Protein AF-Q2FSJ6-F1 (afdb_monomer)

Structure (mmCIF, N/CA/C/O backbone):
data_AF-Q2FSJ6-F1
#
_entry.id   AF-Q2FSJ6-F1
#
loop_
_atom_site.group_PDB
_atom_site.id
_atom_site.type_symbol
_atom_site.label_atom_id
_atom_site.label_alt_id
_atom_site.label_comp_id
_atom_site.label_asym_id
_atom_site.label_entity_id
_atom_site.label_seq_id
_atom_site.pdbx_PDB_ins_code
_atom_site.Cartn_x
_atom_site.Cartn_y
_atom_site.Cartn_z
_atom_site.occupancy
_atom_site.B_iso_or_equiv
_atom_site.auth_seq_id
_atom_site.auth_comp_id
_atom_site.auth_asym_id
_atom_site.auth_atom_id
_atom_site.pdbx_PDB_model_num
ATOM 1 N N . MET A 1 1 ? -51.858 -30.970 -54.484 1.00 28.78 1 MET A N 1
ATOM 2 C CA . MET A 1 1 ? -51.237 -31.899 -53.514 1.00 28.78 1 MET A CA 1
ATOM 3 C C . MET A 1 1 ? -51.176 -31.180 -52.178 1.00 28.78 1 MET A C 1
ATOM 5 O O . MET A 1 1 ? -51.119 -29.960 -52.179 1.00 28.78 1 MET A O 1
ATOM 9 N N . TRP A 1 2 ? -51.355 -31.906 -51.086 1.00 23.83 2 TRP A N 1
ATOM 10 C CA . TRP A 1 2 ? -51.930 -31.428 -49.831 1.00 23.83 2 TRP A CA 1
ATOM 11 C C . TRP A 1 2 ? -50.980 -30.634 -48.906 1.00 23.83 2 TRP A C 1
ATOM 13 O O . TRP A 1 2 ? -49.803 -30.953 -48.813 1.00 23.83 2 TRP A O 1
ATOM 23 N N . ILE A 1 3 ? -51.612 -29.717 -48.154 1.00 24.61 3 ILE A N 1
ATOM 24 C CA . ILE A 1 3 ? -51.340 -29.217 -46.785 1.00 24.61 3 ILE A CA 1
ATOM 25 C C . ILE A 1 3 ? -50.306 -28.092 -46.536 1.00 24.61 3 ILE A C 1
ATOM 27 O O . ILE A 1 3 ? -49.136 -28.142 -46.890 1.00 24.61 3 ILE A O 1
ATOM 31 N N . TRP A 1 4 ? -50.847 -27.090 -45.832 1.00 21.34 4 TRP A N 1
ATOM 32 C CA . TRP A 1 4 ? -50.311 -25.895 -45.179 1.00 21.34 4 TRP A CA 1
ATOM 33 C C . TRP A 1 4 ? -49.392 -26.164 -43.970 1.00 21.34 4 TRP A C 1
ATOM 35 O O . TRP A 1 4 ? -49.605 -27.160 -43.288 1.00 21.34 4 TRP A O 1
ATOM 45 N N . SER A 1 5 ? -48.531 -25.194 -43.594 1.00 23.84 5 SER A N 1
ATOM 46 C CA . SER A 1 5 ? -48.576 -24.553 -42.249 1.00 23.84 5 SER A CA 1
ATOM 47 C C . SER A 1 5 ? -47.402 -23.589 -41.927 1.00 23.84 5 SER A C 1
ATOM 49 O O . SER A 1 5 ? -46.327 -24.057 -41.572 1.00 23.84 5 SER A O 1
ATOM 51 N N . LEU A 1 6 ? -47.691 -22.269 -41.970 1.00 25.44 6 LEU A N 1
ATOM 52 C CA . LEU A 1 6 ? -47.492 -21.223 -40.919 1.00 25.44 6 LEU A CA 1
ATOM 53 C C . LEU A 1 6 ? -46.076 -21.044 -40.297 1.00 25.44 6 LEU A C 1
ATOM 55 O O . LEU A 1 6 ? -45.505 -22.009 -39.820 1.00 25.44 6 LEU A O 1
ATOM 59 N N . TYR A 1 7 ? -45.447 -19.875 -40.095 1.00 25.75 7 TYR A N 1
ATOM 60 C CA . TYR A 1 7 ? -45.743 -18.426 -40.143 1.00 25.75 7 TYR A CA 1
ATOM 61 C C . TYR A 1 7 ? -44.367 -17.680 -39.963 1.00 25.75 7 TYR A C 1
ATOM 63 O O . TYR A 1 7 ? -43.344 -18.363 -39.898 1.00 25.75 7 TYR A O 1
ATOM 71 N N . PRO A 1 8 ? -44.249 -16.329 -39.926 1.00 27.91 8 PRO A N 1
ATOM 72 C CA . PRO A 1 8 ? -43.098 -15.582 -40.435 1.00 27.91 8 PRO A CA 1
ATOM 73 C C . PRO A 1 8 ? -42.187 -15.002 -39.332 1.00 27.91 8 PRO A C 1
ATOM 75 O O . PRO A 1 8 ? -42.497 -15.036 -38.146 1.00 27.91 8 PRO A O 1
ATOM 78 N N . HIS A 1 9 ? -41.066 -14.429 -39.775 1.00 27.31 9 HIS A N 1
ATOM 79 C CA . HIS A 1 9 ? -40.170 -13.504 -39.073 1.00 27.31 9 HIS A CA 1
ATOM 80 C C . HIS A 1 9 ? -40.690 -12.894 -37.756 1.00 27.31 9 HIS A C 1
ATOM 82 O O . HIS A 1 9 ? -41.494 -11.962 -37.764 1.00 27.31 9 HIS A O 1
ATOM 88 N N . ALA A 1 10 ? -40.106 -13.327 -36.638 1.00 23.73 10 ALA A N 1
ATOM 89 C CA . ALA A 1 10 ? -40.065 -12.558 -35.402 1.00 23.73 10 ALA A CA 1
ATOM 90 C C . ALA A 1 10 ? -38.643 -12.011 -35.211 1.00 23.73 10 ALA A C 1
ATOM 92 O O . ALA A 1 10 ? -37.696 -12.753 -34.951 1.00 23.73 10 ALA A O 1
ATOM 93 N N . PHE A 1 11 ? -38.505 -10.694 -35.371 1.00 24.86 11 PHE A N 1
ATOM 94 C CA . PHE A 1 11 ? -37.390 -9.913 -34.844 1.00 24.86 11 PHE A CA 1
ATOM 95 C C . PHE A 1 11 ? -37.374 -10.083 -33.318 1.00 24.86 11 PHE A C 1
ATOM 97 O O . PHE A 1 11 ? -38.145 -9.440 -32.610 1.00 24.86 11 PHE A O 1
ATOM 104 N N . LEU A 1 12 ? -36.504 -10.947 -32.802 1.00 23.61 12 LEU A N 1
ATOM 105 C CA . LEU A 1 12 ? -36.145 -10.935 -31.389 1.00 23.61 12 LEU A CA 1
ATOM 106 C C . LEU A 1 12 ? -35.036 -9.897 -31.208 1.00 23.61 12 LEU A C 1
ATOM 108 O O . LEU A 1 12 ? -33.858 -10.172 -31.425 1.00 23.61 12 LEU A O 1
ATOM 112 N N . ARG A 1 13 ? -35.440 -8.681 -30.819 1.00 22.97 13 ARG A N 1
ATOM 113 C CA . ARG A 1 13 ? -34.588 -7.820 -29.995 1.00 22.97 13 ARG A CA 1
ATOM 114 C C . ARG A 1 13 ? -34.269 -8.633 -28.744 1.00 22.97 13 ARG A C 1
ATOM 116 O O . ARG A 1 13 ? -35.149 -8.860 -27.921 1.00 22.97 13 ARG A O 1
ATOM 123 N N . LEU A 1 14 ? -33.043 -9.134 -28.651 1.00 23.73 14 LEU A N 1
ATOM 124 C CA . LEU A 1 14 ? -32.517 -9.638 -27.393 1.00 23.73 14 LEU A CA 1
ATOM 125 C C . LEU A 1 14 ? -32.298 -8.416 -26.506 1.00 23.73 14 LEU A C 1
ATOM 127 O O . LEU A 1 14 ? -31.388 -7.622 -26.742 1.00 23.73 14 LEU A O 1
ATOM 131 N N . ASP A 1 15 ? -33.193 -8.244 -25.539 1.00 21.78 15 ASP A N 1
ATOM 132 C CA . ASP A 1 15 ? -33.012 -7.322 -24.432 1.00 21.78 15 ASP A CA 1
ATOM 133 C C . ASP A 1 15 ? -31.665 -7.617 -23.761 1.00 21.78 15 ASP A C 1
ATOM 135 O O . ASP A 1 15 ? -31.442 -8.680 -23.178 1.00 21.78 15 ASP A O 1
ATOM 139 N N . HIS A 1 16 ? -30.749 -6.654 -23.848 1.00 25.41 16 HIS A N 1
ATOM 140 C CA . HIS A 1 16 ? -29.538 -6.599 -23.041 1.00 25.41 16 HIS A CA 1
ATOM 141 C C . HIS A 1 16 ? -29.912 -6.247 -21.590 1.00 25.41 16 HIS A C 1
ATOM 143 O O . HIS A 1 16 ? -29.624 -5.156 -21.107 1.00 25.41 16 HIS A O 1
ATOM 149 N N . GLN A 1 17 ? -30.571 -7.166 -20.888 1.00 25.42 17 GLN A N 1
ATOM 150 C CA . GLN A 1 17 ? -30.805 -7.097 -19.444 1.00 25.42 17 GLN A CA 1
ATOM 151 C C . GLN A 1 17 ? -30.456 -8.440 -18.800 1.00 25.42 17 GLN A C 1
ATOM 153 O O . GLN A 1 17 ? -31.315 -9.233 -18.442 1.00 25.42 17 GLN A O 1
ATOM 158 N N . ALA A 1 18 ? -29.151 -8.689 -18.690 1.00 25.47 18 ALA A N 1
ATOM 159 C CA . ALA A 1 18 ? -28.543 -9.621 -17.740 1.00 25.47 18 ALA A CA 1
ATOM 160 C C . ALA A 1 18 ? -27.030 -9.344 -17.702 1.00 25.47 18 ALA A C 1
ATOM 162 O O . ALA A 1 18 ? -26.224 -10.072 -18.274 1.00 25.47 18 ALA A O 1
ATOM 163 N N . ALA A 1 19 ? -26.642 -8.228 -17.085 1.00 27.78 19 ALA A N 1
ATOM 164 C CA . ALA A 1 19 ? -25.245 -7.888 -16.815 1.00 27.78 19 ALA A CA 1
ATOM 165 C C . ALA A 1 19 ? -25.089 -7.506 -15.337 1.00 27.78 19 ALA A C 1
ATOM 167 O O . ALA A 1 19 ? -24.561 -6.451 -15.005 1.00 27.78 19 ALA A O 1
ATOM 168 N N . GLU A 1 20 ? -25.581 -8.363 -14.444 1.00 32.31 20 GLU A N 1
ATOM 169 C CA . GLU A 1 20 ? -25.449 -8.202 -12.995 1.00 32.31 20 GLU A CA 1
ATOM 170 C C . GLU A 1 20 ? -24.458 -9.225 -12.440 1.00 32.31 20 GLU A C 1
ATOM 172 O O . GLU A 1 20 ? -24.821 -10.292 -11.958 1.00 32.31 20 GLU A O 1
ATOM 177 N N . SER A 1 21 ? -23.174 -8.880 -12.516 1.00 29.42 21 SER A N 1
ATOM 178 C CA . SER A 1 21 ? -22.188 -9.262 -11.502 1.00 29.42 21 SER A CA 1
ATOM 179 C C . SER A 1 21 ? -20.955 -8.373 -11.670 1.00 29.42 21 SER A C 1
ATOM 181 O O . SER A 1 21 ? -20.176 -8.540 -12.617 1.00 29.42 21 SER A O 1
ATOM 183 N N . CYS A 1 22 ? -20.798 -7.398 -10.771 1.00 30.80 22 CYS A N 1
ATOM 184 C CA . CYS A 1 22 ? -19.539 -6.678 -10.588 1.00 30.80 22 CYS A CA 1
ATOM 185 C C . CYS A 1 22 ? -18.408 -7.692 -10.373 1.00 30.80 22 CYS A C 1
ATOM 187 O O . CYS A 1 22 ? -18.538 -8.615 -9.570 1.00 30.80 22 CYS A O 1
ATOM 189 N N . ASN A 1 23 ? -17.316 -7.535 -11.119 1.00 36.91 23 ASN A N 1
ATOM 190 C CA . ASN A 1 23 ? -16.131 -8.378 -11.001 1.00 36.91 23 ASN A CA 1
ATOM 191 C C . ASN A 1 23 ? -15.509 -8.222 -9.588 1.00 36.91 23 ASN A C 1
ATOM 193 O O . ASN A 1 23 ? -15.236 -7.083 -9.208 1.00 36.91 23 ASN A O 1
ATOM 197 N N . PRO A 1 24 ? -15.238 -9.309 -8.834 1.00 36.47 24 PRO A N 1
ATOM 198 C CA . PRO A 1 24 ? -14.403 -9.257 -7.620 1.00 36.47 24 PRO A CA 1
ATOM 199 C C . PRO A 1 24 ? -12.957 -8.868 -7.985 1.00 36.47 24 PRO A C 1
ATOM 201 O O . PRO A 1 24 ? -12.597 -9.079 -9.133 1.00 36.47 24 PRO A O 1
ATOM 204 N N . LEU A 1 25 ? -12.151 -8.309 -7.064 1.00 46.09 25 LEU A N 1
ATOM 205 C CA . LEU A 1 25 ? -11.098 -7.288 -7.336 1.00 46.09 25 LEU A CA 1
ATOM 206 C C . LEU A 1 25 ? -9.683 -7.658 -6.870 1.00 46.09 25 LEU A C 1
ATOM 208 O O . LEU A 1 25 ? -9.558 -7.988 -5.704 1.00 46.09 25 LEU A O 1
ATOM 212 N N . ILE A 1 26 ? -8.621 -7.528 -7.685 1.00 44.25 26 ILE A N 1
ATOM 213 C CA . ILE A 1 26 ? -7.254 -8.048 -7.399 1.00 44.25 26 ILE A CA 1
ATOM 214 C C . ILE A 1 26 ? -6.483 -7.381 -6.243 1.00 44.25 26 ILE A C 1
ATOM 216 O O . ILE A 1 26 ? -6.235 -6.182 -6.255 1.00 44.25 26 ILE A O 1
ATOM 220 N N . MET A 1 27 ? -6.034 -8.200 -5.282 1.00 65.62 27 MET A N 1
ATOM 221 C CA . MET A 1 27 ? -5.185 -7.850 -4.132 1.00 65.62 27 MET A CA 1
ATOM 222 C C . MET A 1 27 ? -3.948 -8.751 -4.137 1.00 65.62 27 MET A C 1
ATOM 224 O O . MET A 1 27 ? -4.085 -9.973 -4.065 1.00 65.62 27 MET A O 1
ATOM 228 N N . CYS A 1 28 ? -2.747 -8.178 -4.233 1.00 88.94 28 CYS A N 1
ATOM 229 C CA . CYS A 1 28 ? -1.518 -8.964 -4.329 1.00 88.94 28 CYS A CA 1
ATOM 230 C C . CYS A 1 28 ? -0.329 -8.290 -3.634 1.00 88.94 28 CYS A C 1
ATOM 232 O O . CYS A 1 28 ? -0.327 -7.090 -3.363 1.00 88.94 28 CYS A O 1
ATOM 234 N N . GLY A 1 29 ? 0.709 -9.074 -3.361 1.00 96.06 29 GLY A N 1
ATOM 235 C CA . GLY A 1 29 ? 2.038 -8.579 -3.011 1.00 96.06 29 GLY A CA 1
ATOM 236 C C . GLY A 1 29 ? 3.016 -8.937 -4.119 1.00 96.06 29 GLY A C 1
ATOM 237 O O . GLY A 1 29 ? 3.016 -10.078 -4.579 1.00 96.06 29 GLY A O 1
ATOM 238 N N . ILE A 1 30 ? 3.835 -7.980 -4.545 1.00 98.50 30 ILE A N 1
ATOM 239 C CA . ILE A 1 30 ? 4.872 -8.187 -5.559 1.00 98.50 30 ILE A CA 1
ATOM 240 C C . ILE A 1 30 ? 6.245 -7.822 -5.021 1.00 98.50 30 ILE A C 1
ATOM 242 O O . ILE A 1 30 ? 6.382 -6.933 -4.176 1.00 98.50 30 ILE A O 1
ATOM 246 N N . VAL A 1 31 ? 7.255 -8.512 -5.541 1.00 98.75 31 VAL A N 1
ATOM 247 C CA . VAL A 1 31 ? 8.658 -8.267 -5.229 1.00 98.75 31 VAL A CA 1
ATOM 248 C C . VAL A 1 31 ? 9.521 -8.459 -6.474 1.00 98.75 31 VAL A C 1
ATOM 250 O O . VAL A 1 31 ? 9.254 -9.350 -7.278 1.00 98.75 31 VAL A O 1
ATOM 253 N N . GLY A 1 32 ? 10.559 -7.646 -6.622 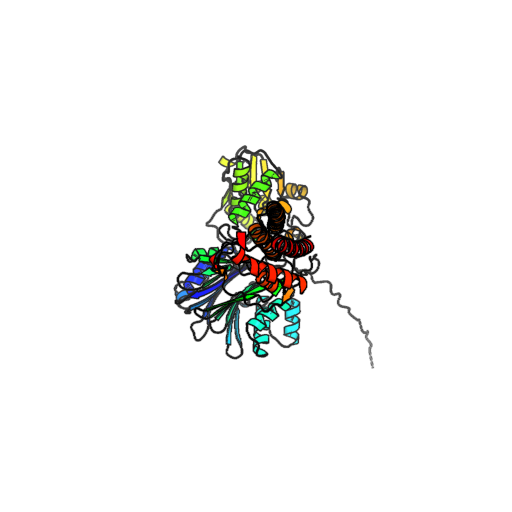1.00 98.56 32 GLY A N 1
ATOM 254 C CA . GLY A 1 32 ? 11.646 -7.842 -7.574 1.00 98.56 32 GLY A CA 1
ATOM 255 C C . GLY A 1 32 ? 12.982 -7.633 -6.876 1.00 98.56 32 GLY A C 1
ATOM 256 O O . GLY A 1 32 ? 13.116 -6.689 -6.099 1.00 98.56 32 GLY A O 1
ATOM 257 N N . ILE A 1 33 ? 13.944 -8.521 -7.115 1.00 98.25 33 ILE A N 1
ATOM 258 C CA . ILE A 1 33 ? 15.273 -8.481 -6.494 1.00 98.25 33 ILE A CA 1
ATOM 259 C C . ILE A 1 33 ? 16.337 -8.670 -7.572 1.00 98.25 33 ILE A C 1
ATOM 261 O O . ILE A 1 33 ? 16.207 -9.543 -8.429 1.00 98.25 33 ILE A O 1
ATOM 265 N N . THR A 1 34 ? 17.393 -7.868 -7.485 1.00 97.50 34 THR A N 1
ATOM 266 C CA . THR A 1 34 ? 18.681 -8.066 -8.165 1.00 97.50 34 THR A CA 1
ATOM 267 C C . THR A 1 34 ? 19.748 -8.274 -7.099 1.00 97.50 34 THR A C 1
ATOM 269 O O . THR A 1 34 ? 19.683 -7.664 -6.030 1.00 97.50 34 THR A O 1
ATOM 272 N N . SER A 1 35 ? 20.703 -9.159 -7.351 1.00 94.50 35 SER A N 1
ATOM 273 C CA . SER A 1 35 ? 21.793 -9.455 -6.429 1.00 94.50 35 SER A CA 1
ATOM 274 C C . SER A 1 35 ? 23.008 -9.986 -7.182 1.00 94.50 35 SER A C 1
ATOM 276 O O . SER A 1 35 ? 22.880 -10.520 -8.278 1.00 94.50 35 SER A O 1
ATOM 278 N N . SER A 1 36 ? 24.191 -9.906 -6.581 1.00 91.38 36 SER A N 1
ATOM 279 C CA . SER A 1 36 ? 25.370 -10.646 -7.046 1.00 91.38 36 SER A CA 1
ATOM 280 C C . SER A 1 36 ? 25.289 -12.164 -6.799 1.00 91.38 36 SER A C 1
ATOM 282 O O . SER A 1 36 ? 26.111 -12.909 -7.332 1.00 91.38 36 SER A O 1
ATOM 284 N N . ALA A 1 37 ? 24.310 -12.634 -6.016 1.00 91.88 37 ALA A N 1
ATOM 285 C CA . ALA A 1 37 ? 24.076 -14.042 -5.689 1.00 91.88 37 ALA A CA 1
ATOM 286 C C . ALA A 1 37 ? 22.656 -14.500 -6.074 1.00 91.88 37 ALA A C 1
ATOM 288 O O . ALA A 1 37 ? 21.813 -13.694 -6.466 1.00 91.88 37 ALA A O 1
ATOM 289 N N . ASP A 1 38 ? 22.381 -15.803 -5.944 1.00 94.25 38 ASP A N 1
ATOM 290 C CA . ASP A 1 38 ? 21.057 -16.365 -6.230 1.00 94.25 38 ASP A CA 1
ATOM 291 C C . ASP A 1 38 ? 19.960 -15.724 -5.364 1.00 94.25 38 ASP A C 1
ATOM 293 O O . ASP A 1 38 ? 20.040 -15.700 -4.134 1.00 94.25 38 ASP A O 1
ATOM 297 N N . VAL A 1 39 ? 18.890 -15.247 -6.006 1.00 97.00 39 VAL A N 1
ATOM 298 C CA . VAL A 1 39 ? 17.835 -14.473 -5.329 1.00 97.00 39 VAL A CA 1
ATOM 299 C C . VAL A 1 39 ? 16.659 -15.311 -4.825 1.00 97.00 39 VAL A C 1
ATOM 301 O O . VAL A 1 39 ? 15.751 -14.761 -4.205 1.00 97.00 39 VAL A O 1
ATOM 304 N N . SER A 1 40 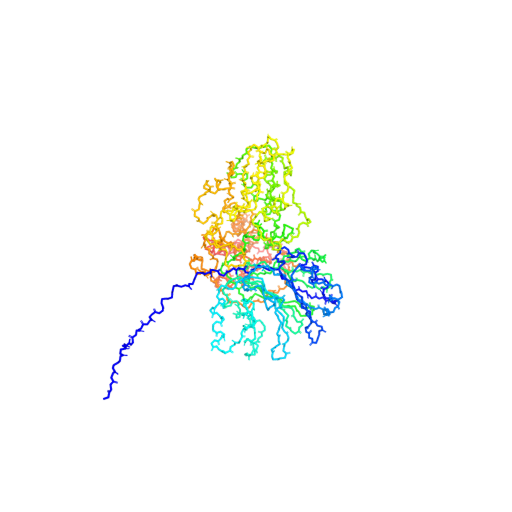? 16.623 -16.625 -5.064 1.00 97.50 40 SER A N 1
ATOM 305 C CA . SER A 1 40 ? 15.436 -17.453 -4.785 1.00 97.50 40 SER A CA 1
ATOM 306 C C . SER A 1 40 ? 15.001 -17.446 -3.317 1.00 97.50 40 SER A C 1
ATOM 308 O O . SER A 1 40 ? 13.822 -17.240 -3.028 1.00 97.50 40 SER A O 1
ATOM 310 N N . PHE A 1 41 ? 15.941 -17.609 -2.382 1.00 97.62 41 PHE A N 1
ATOM 311 C CA . PHE A 1 41 ? 15.660 -17.543 -0.944 1.00 97.62 41 PHE A CA 1
ATOM 312 C C . PHE A 1 41 ? 15.263 -16.130 -0.505 1.00 97.62 41 PHE A C 1
ATOM 314 O O . PHE A 1 41 ? 14.321 -15.968 0.269 1.00 97.62 41 PHE A O 1
ATOM 321 N N . SER A 1 42 ? 15.919 -15.101 -1.043 1.00 97.81 42 SER A N 1
ATOM 322 C CA . SER A 1 42 ? 15.574 -13.701 -0.775 1.00 97.81 42 SER A CA 1
ATOM 323 C C . SER A 1 42 ? 14.147 -13.379 -1.231 1.00 97.81 42 SER A C 1
ATOM 325 O O . SER A 1 42 ? 13.374 -12.782 -0.484 1.00 97.81 42 SER A O 1
ATOM 327 N N . LEU A 1 43 ? 13.755 -13.844 -2.422 1.00 98.50 43 LEU A N 1
ATOM 328 C CA . LEU A 1 43 ? 12.390 -13.719 -2.937 1.00 98.50 43 LEU A CA 1
ATOM 329 C C . LEU A 1 43 ? 11.391 -14.472 -2.053 1.00 98.50 43 LEU A C 1
ATOM 331 O O . LEU A 1 43 ? 10.333 -13.930 -1.745 1.00 98.50 43 LEU A O 1
ATOM 335 N N . TYR A 1 44 ? 11.729 -15.683 -1.599 1.00 98.50 44 TYR A N 1
ATOM 336 C CA . TYR A 1 44 ? 10.895 -16.453 -0.674 1.00 98.50 44 TYR A CA 1
ATOM 337 C C . TYR A 1 44 ? 10.627 -15.694 0.632 1.00 98.50 44 TYR A C 1
ATOM 339 O O . TYR A 1 44 ? 9.466 -15.515 1.000 1.00 98.50 44 TYR A O 1
ATOM 347 N N . TYR A 1 45 ? 11.667 -15.206 1.316 1.00 98.19 45 TYR A N 1
ATOM 348 C CA . TYR A 1 45 ? 11.504 -14.496 2.589 1.00 98.19 45 TYR A CA 1
ATOM 349 C C . TYR A 1 45 ? 10.775 -13.159 2.422 1.00 98.19 45 TYR A C 1
ATOM 351 O O . TYR A 1 45 ? 9.919 -12.821 3.241 1.00 98.19 45 TYR A O 1
ATOM 359 N N . ALA A 1 46 ? 11.037 -12.439 1.330 1.00 98.31 46 ALA A N 1
ATOM 360 C CA . ALA A 1 46 ? 10.307 -11.224 0.995 1.00 98.31 46 ALA A CA 1
ATOM 361 C C . ALA A 1 46 ? 8.810 -11.488 0.765 1.00 98.31 46 ALA A C 1
ATOM 363 O O . ALA A 1 46 ? 7.962 -10.783 1.312 1.00 98.31 46 ALA A O 1
ATOM 364 N N . LEU A 1 47 ? 8.460 -12.528 -0.000 1.00 98.44 47 LEU A N 1
ATOM 365 C CA . LEU A 1 47 ? 7.063 -12.923 -0.204 1.00 98.44 47 LEU A CA 1
ATOM 366 C C . LEU A 1 47 ? 6.407 -13.414 1.085 1.00 98.44 47 LEU A C 1
ATOM 368 O O . LEU A 1 47 ? 5.238 -13.115 1.322 1.00 98.44 47 LEU A O 1
ATOM 372 N N . TYR A 1 48 ? 7.149 -14.124 1.933 1.00 97.12 48 TYR A N 1
ATOM 373 C CA . TYR A 1 48 ? 6.670 -14.552 3.243 1.00 97.12 48 TYR A CA 1
ATOM 374 C C . TYR A 1 48 ? 6.324 -13.343 4.129 1.00 97.12 48 TYR A C 1
ATOM 376 O O . TYR A 1 48 ? 5.279 -13.324 4.777 1.00 97.12 48 TYR A O 1
ATOM 384 N N . ALA A 1 49 ? 7.139 -12.283 4.091 1.00 97.44 49 ALA A N 1
ATOM 385 C CA . ALA A 1 49 ? 6.856 -11.023 4.781 1.00 97.44 49 ALA A CA 1
ATOM 386 C C . ALA A 1 49 ? 5.624 -10.281 4.224 1.00 97.44 49 ALA A C 1
ATOM 388 O O . ALA A 1 49 ? 4.979 -9.541 4.971 1.00 97.44 49 ALA A O 1
ATOM 389 N N . LEU A 1 50 ? 5.284 -10.507 2.949 1.00 97.94 50 LEU A N 1
ATOM 390 C CA . LEU A 1 50 ? 4.106 -9.963 2.258 1.00 97.94 50 LEU A CA 1
ATOM 391 C C . LEU A 1 50 ? 2.901 -10.921 2.237 1.00 97.94 50 LEU A C 1
ATOM 393 O O . LEU A 1 50 ? 1.895 -10.616 1.597 1.00 97.94 50 LEU A O 1
ATOM 397 N N . GLN A 1 51 ? 2.961 -12.065 2.928 1.00 95.44 51 GLN A N 1
ATOM 398 C CA . GLN A 1 51 ? 1.931 -13.112 2.877 1.00 95.44 51 GLN A CA 1
ATOM 399 C C . GLN A 1 51 ? 0.531 -12.605 3.263 1.00 95.44 51 GLN A C 1
ATOM 401 O O . GLN A 1 51 ? -0.471 -13.160 2.816 1.00 95.44 51 GLN A O 1
ATOM 406 N N . HIS A 1 52 ? 0.417 -11.550 4.075 1.00 92.62 52 HIS A N 1
ATOM 407 C CA . HIS A 1 52 ? -0.874 -10.941 4.419 1.00 92.62 52 HIS A CA 1
ATOM 408 C C . HIS A 1 52 ? -1.586 -10.319 3.211 1.00 92.62 52 HIS A C 1
ATOM 410 O O . HIS A 1 52 ? -2.814 -10.271 3.211 1.00 92.62 52 HIS A O 1
ATOM 416 N N . ARG A 1 53 ? -0.851 -9.924 2.161 1.00 93.88 53 ARG A N 1
ATOM 417 C CA . ARG A 1 53 ? -1.425 -9.376 0.922 1.00 93.88 53 ARG A CA 1
ATOM 418 C C . ARG A 1 53 ? -2.077 -10.422 0.026 1.00 93.88 53 ARG A C 1
ATOM 420 O O . ARG A 1 53 ? -2.832 -10.059 -0.866 1.00 93.88 53 ARG A O 1
ATOM 427 N N . GLY A 1 54 ? -1.796 -11.706 0.232 1.00 90.81 54 GLY A N 1
ATOM 428 C CA . GLY A 1 54 ? -2.298 -12.769 -0.627 1.00 90.81 54 GLY A CA 1
ATOM 429 C C . GLY A 1 54 ? -1.902 -14.141 -0.112 1.00 90.81 54 GLY A C 1
ATOM 430 O O . GLY A 1 54 ? -0.751 -14.364 0.224 1.00 90.81 54 GLY A O 1
ATOM 431 N N . GLN A 1 55 ? -2.851 -15.067 -0.036 1.00 89.88 55 GLN A N 1
ATOM 432 C CA . GLN A 1 55 ? -2.662 -16.402 0.551 1.00 89.88 55 GLN A CA 1
ATOM 433 C C . GLN A 1 55 ? -3.300 -17.516 -0.307 1.00 89.88 55 GLN A C 1
ATOM 435 O O . GLN A 1 55 ? -3.443 -18.648 0.146 1.00 89.88 55 GLN A O 1
ATOM 440 N N . GLU A 1 56 ? -3.794 -17.194 -1.506 1.00 87.75 56 GLU A N 1
ATOM 441 C CA . GLU A 1 56 ? -4.403 -18.173 -2.419 1.00 87.75 56 GLU A CA 1
ATOM 442 C C . GLU A 1 56 ? -3.379 -18.873 -3.299 1.00 87.75 56 GLU A C 1
ATOM 444 O O . GLU A 1 56 ? -3.521 -20.064 -3.552 1.00 87.75 56 GLU A O 1
ATOM 449 N N . SER A 1 57 ? -2.363 -18.149 -3.757 1.00 92.81 57 SER A N 1
ATOM 450 C CA . SER A 1 57 ? -1.295 -18.713 -4.575 1.00 92.81 57 SER A CA 1
ATOM 451 C C . SER A 1 57 ? -0.031 -17.880 -4.443 1.00 92.81 57 SER A C 1
ATOM 453 O O . SER A 1 57 ? -0.110 -16.680 -4.155 1.00 92.81 57 SER A O 1
ATOM 455 N N . ALA A 1 58 ? 1.112 -18.495 -4.718 1.00 96.88 58 ALA A N 1
ATOM 456 C CA . ALA A 1 58 ? 2.403 -17.832 -4.749 1.00 96.88 58 ALA A CA 1
ATOM 457 C C . ALA A 1 58 ? 3.228 -18.299 -5.957 1.00 96.88 58 ALA A C 1
ATOM 459 O O . ALA A 1 58 ? 3.050 -19.413 -6.459 1.00 96.88 58 ALA A O 1
ATOM 460 N N . GLY A 1 59 ? 4.133 -17.446 -6.430 1.00 98.00 59 GLY A N 1
ATOM 461 C CA . GLY A 1 59 ? 5.003 -17.749 -7.562 1.00 98.00 59 GLY A CA 1
ATOM 462 C C . GLY A 1 59 ? 6.310 -16.969 -7.521 1.00 98.00 59 GLY A C 1
ATOM 463 O O . GLY A 1 59 ? 6.336 -15.823 -7.078 1.00 98.00 59 GLY A O 1
ATOM 464 N N . ILE A 1 60 ? 7.384 -17.599 -7.997 1.00 98.69 60 ILE A N 1
ATOM 465 C CA . ILE A 1 60 ? 8.720 -17.018 -8.156 1.00 98.69 60 ILE A CA 1
ATOM 466 C C . ILE A 1 60 ? 9.216 -17.335 -9.568 1.00 98.69 60 ILE A C 1
ATOM 468 O O . ILE A 1 60 ? 9.055 -18.457 -10.061 1.00 98.69 60 ILE A O 1
ATOM 472 N N . ALA A 1 61 ? 9.832 -16.343 -10.206 1.00 98.38 61 ALA A N 1
ATOM 473 C CA . ALA A 1 61 ? 10.576 -16.493 -11.447 1.00 98.38 61 ALA A CA 1
ATOM 474 C C . ALA A 1 61 ? 11.958 -15.842 -11.304 1.00 98.38 61 ALA A C 1
ATOM 476 O O . ALA A 1 61 ? 12.049 -14.700 -10.859 1.00 98.38 61 ALA A O 1
ATOM 477 N N . THR A 1 62 ? 13.015 -16.546 -11.695 1.00 98.38 62 THR A N 1
ATOM 478 C CA . THR A 1 62 ? 14.404 -16.063 -11.689 1.00 98.38 62 THR A CA 1
ATOM 479 C C . THR A 1 62 ? 15.007 -16.185 -13.083 1.00 98.38 62 THR A C 1
ATOM 481 O O . THR A 1 62 ? 14.559 -17.005 -13.884 1.00 98.38 62 THR A O 1
ATOM 484 N N . PHE A 1 63 ? 16.014 -15.374 -13.396 1.00 97.00 63 PHE A N 1
ATOM 485 C CA . PHE A 1 63 ? 16.743 -15.439 -14.661 1.00 97.00 63 PHE A CA 1
ATOM 486 C C . PHE A 1 63 ? 18.192 -15.862 -14.420 1.00 97.00 63 PHE A C 1
ATOM 488 O O . PHE A 1 63 ? 18.907 -15.243 -13.636 1.00 97.00 63 PHE A O 1
ATOM 495 N N . ASN A 1 64 ? 18.625 -16.921 -15.105 1.00 92.25 64 ASN A N 1
ATOM 496 C CA . ASN A 1 64 ? 19.929 -17.560 -14.892 1.00 92.25 64 ASN A CA 1
ATOM 497 C C . ASN A 1 64 ? 21.013 -17.133 -15.905 1.00 92.25 64 ASN A C 1
ATOM 499 O O . ASN A 1 64 ? 22.008 -17.833 -16.068 1.00 92.25 64 ASN A O 1
ATOM 503 N N . GLY A 1 65 ? 20.795 -16.038 -16.640 1.00 88.31 65 GLY A N 1
ATOM 504 C CA . GLY A 1 65 ? 21.680 -15.571 -17.715 1.00 88.31 65 GLY A CA 1
ATOM 505 C C . GLY A 1 65 ? 21.339 -16.120 -19.105 1.00 88.31 65 GLY A C 1
ATOM 506 O O . GLY A 1 65 ? 21.726 -15.523 -20.103 1.00 88.31 65 GLY A O 1
ATOM 507 N N . SER A 1 66 ? 20.593 -17.226 -19.190 1.00 85.38 66 SER A N 1
ATOM 508 C CA . SER A 1 66 ? 20.182 -17.840 -20.467 1.00 85.38 66 SER A CA 1
ATOM 509 C C . SER A 1 66 ? 18.666 -17.966 -20.631 1.00 85.38 66 SER A C 1
ATOM 511 O O . SER A 1 66 ? 18.156 -17.960 -21.749 1.00 85.38 66 SER A O 1
ATOM 513 N N . GLY A 1 67 ? 17.928 -18.069 -19.526 1.00 90.69 67 GLY A N 1
ATOM 514 C CA . GLY A 1 67 ? 16.482 -18.231 -19.534 1.00 90.69 67 GLY A CA 1
ATOM 515 C C . GLY A 1 67 ? 15.865 -18.091 -18.147 1.00 90.69 67 GLY A C 1
ATOM 516 O O . GLY A 1 67 ? 16.546 -17.806 -17.161 1.00 90.69 67 GLY A O 1
ATOM 517 N N . LEU A 1 68 ? 14.546 -18.283 -18.090 1.00 94.50 68 LEU A N 1
ATOM 518 C CA . LEU A 1 68 ? 13.758 -18.154 -16.866 1.00 94.50 68 LEU A CA 1
ATOM 519 C C . LEU A 1 68 ? 13.589 -19.508 -16.163 1.00 94.50 68 LEU A C 1
ATOM 521 O O . LEU A 1 68 ? 13.047 -20.451 -16.743 1.00 94.50 68 LEU A O 1
ATOM 525 N N . CYS A 1 69 ? 13.961 -19.569 -14.889 1.00 96.31 69 CYS A N 1
ATOM 526 C CA . CYS A 1 69 ? 13.549 -20.616 -13.959 1.00 96.31 69 CYS A CA 1
ATOM 527 C C . CYS A 1 69 ? 12.275 -20.155 -13.242 1.00 96.31 69 CYS A C 1
ATOM 529 O O . CYS A 1 69 ? 12.137 -18.981 -12.904 1.00 96.31 69 CYS A O 1
ATOM 531 N N . LYS A 1 70 ? 11.311 -21.053 -13.015 1.00 95.88 70 LYS A N 1
ATOM 532 C CA . LYS A 1 70 ? 10.032 -20.675 -12.400 1.00 95.88 70 LYS A CA 1
ATOM 533 C C . LYS A 1 70 ? 9.429 -21.775 -11.554 1.00 95.88 70 LYS A C 1
ATOM 535 O O . LYS A 1 70 ? 9.514 -22.951 -11.898 1.00 95.88 70 LYS A O 1
ATOM 540 N N . HIS A 1 71 ? 8.705 -21.364 -10.524 1.00 97.75 71 HIS A N 1
ATOM 541 C CA . HIS A 1 71 ? 7.759 -22.222 -9.836 1.00 97.75 71 HIS A CA 1
ATOM 542 C C . HIS A 1 71 ? 6.584 -21.400 -9.316 1.00 97.75 71 HIS A C 1
ATOM 544 O O . HIS A 1 71 ? 6.765 -20.292 -8.814 1.00 97.75 71 HIS A O 1
ATOM 550 N N . LYS A 1 72 ? 5.372 -21.941 -9.452 1.00 96.12 72 LYS A N 1
ATOM 551 C CA . LYS A 1 72 ? 4.145 -21.304 -8.984 1.00 96.12 72 LYS A CA 1
ATOM 552 C C . LYS A 1 72 ? 3.114 -22.352 -8.579 1.00 96.12 72 LYS A C 1
ATOM 554 O O . LYS A 1 72 ? 3.026 -23.395 -9.225 1.00 96.12 72 LYS A O 1
ATOM 559 N N . GLY A 1 73 ? 2.326 -22.060 -7.551 1.00 94.31 73 GLY A N 1
ATOM 560 C CA . GLY A 1 73 ? 1.346 -22.997 -7.010 1.00 94.31 73 GLY A CA 1
ATOM 561 C C . GLY A 1 73 ? 0.285 -22.317 -6.153 1.00 94.31 73 GLY A C 1
ATOM 562 O O . GLY A 1 73 ? 0.434 -21.164 -5.749 1.00 94.31 73 GLY A O 1
ATOM 563 N N . ASN A 1 74 ? -0.802 -23.042 -5.899 1.00 92.56 74 ASN A N 1
ATOM 564 C CA . ASN A 1 74 ? -1.835 -22.624 -4.955 1.00 92.56 74 ASN A CA 1
ATOM 565 C C . ASN A 1 74 ? -1.371 -22.880 -3.518 1.00 92.56 74 ASN A C 1
ATOM 567 O O . ASN A 1 74 ? -0.708 -23.880 -3.255 1.00 92.56 74 ASN A O 1
ATOM 571 N N . GLY A 1 75 ? -1.778 -22.008 -2.602 1.00 90.50 75 GLY A N 1
ATOM 572 C CA . GLY A 1 75 ? -1.458 -22.078 -1.182 1.00 90.50 75 GLY A CA 1
ATOM 573 C C . GLY A 1 75 ? -0.612 -20.909 -0.688 1.00 90.50 75 GLY A C 1
ATOM 574 O O . GLY A 1 75 ? -0.369 -19.920 -1.390 1.00 90.50 75 GLY A O 1
ATOM 575 N N . LEU A 1 76 ? -0.189 -21.035 0.565 1.00 92.62 76 LEU A N 1
ATOM 576 C CA . LEU A 1 76 ? 0.753 -20.133 1.218 1.00 92.62 76 LEU A CA 1
ATOM 577 C C . LEU A 1 76 ? 2.155 -20.286 0.613 1.00 92.62 76 LEU A C 1
ATOM 579 O O . LEU A 1 76 ? 2.506 -21.325 0.062 1.00 92.62 76 LEU A O 1
ATOM 583 N N . VAL A 1 77 ? 3.001 -19.273 0.781 1.00 96.31 77 VAL A N 1
ATOM 584 C CA . VAL A 1 77 ? 4.399 -19.275 0.326 1.00 96.31 77 VAL A CA 1
ATOM 585 C C . VAL A 1 77 ? 5.145 -20.500 0.868 1.00 96.31 77 VAL A C 1
ATOM 587 O O . VAL A 1 77 ? 5.799 -21.204 0.109 1.00 96.31 77 VAL A O 1
ATOM 590 N N . SER A 1 78 ? 4.979 -20.833 2.149 1.00 95.50 78 SER A N 1
ATOM 591 C CA . SER A 1 78 ? 5.607 -22.014 2.762 1.00 95.50 78 SER A CA 1
ATOM 592 C C . SER A 1 78 ? 5.066 -23.359 2.263 1.00 95.50 78 SER A C 1
ATOM 594 O O . SER A 1 78 ? 5.724 -24.379 2.429 1.00 95.50 78 SER A O 1
ATOM 596 N N . GLU A 1 79 ? 3.854 -23.385 1.706 1.00 94.38 79 GLU A N 1
ATOM 597 C CA . GLU A 1 79 ? 3.238 -24.599 1.152 1.00 94.38 79 GLU A CA 1
ATOM 598 C C . GLU A 1 79 ? 3.667 -24.811 -0.301 1.00 94.38 79 GLU A C 1
ATOM 600 O O . GLU A 1 79 ? 3.874 -25.941 -0.736 1.00 94.38 79 GLU A O 1
ATOM 605 N N . VAL A 1 80 ? 3.820 -23.712 -1.045 1.00 96.19 80 VAL A N 1
ATOM 606 C CA . VAL A 1 80 ? 4.248 -23.729 -2.443 1.00 96.19 80 VAL A CA 1
ATOM 607 C C . VAL A 1 80 ? 5.745 -24.016 -2.547 1.00 96.19 80 VAL A C 1
ATOM 609 O O . VAL A 1 80 ? 6.144 -24.783 -3.418 1.00 96.19 80 VAL A O 1
ATOM 612 N N . PHE A 1 81 ? 6.576 -23.435 -1.673 1.00 97.75 81 PHE A N 1
ATOM 613 C CA . PHE A 1 81 ? 8.036 -23.456 -1.799 1.00 97.75 81 PHE A CA 1
ATOM 614 C C . PHE A 1 81 ? 8.745 -24.397 -0.819 1.00 97.75 81 PHE A C 1
ATOM 616 O O . PHE A 1 81 ? 8.859 -24.102 0.366 1.00 97.75 81 PHE A O 1
ATOM 623 N N . SER A 1 82 ? 9.304 -25.500 -1.335 1.00 97.44 82 SER A N 1
ATOM 624 C CA . SER A 1 82 ? 10.256 -26.348 -0.602 1.00 97.44 82 SER A CA 1
ATOM 625 C C . SER A 1 82 ? 11.699 -25.885 -0.817 1.00 97.44 82 SER A C 1
ATOM 627 O O . SER A 1 82 ? 12.026 -25.295 -1.848 1.00 97.44 82 SER A O 1
ATOM 629 N N . GLU A 1 83 ? 12.595 -26.210 0.118 1.00 96.81 83 GLU A N 1
ATOM 630 C CA . GLU A 1 83 ? 14.017 -25.855 0.007 1.00 96.81 83 GLU A CA 1
ATOM 631 C C . GLU A 1 83 ? 14.655 -26.400 -1.282 1.00 96.81 83 GLU A C 1
ATOM 633 O O . GLU A 1 83 ? 15.352 -25.675 -1.991 1.00 96.81 83 GLU A O 1
ATOM 638 N N . GLN A 1 84 ? 14.377 -27.662 -1.629 1.00 96.19 84 GLN A N 1
ATOM 639 C CA . GLN A 1 84 ? 14.882 -28.279 -2.859 1.00 96.19 84 GLN A CA 1
ATOM 640 C C . GLN A 1 84 ? 14.438 -27.501 -4.101 1.00 96.19 84 GLN A C 1
ATOM 642 O O . GLN A 1 84 ? 15.220 -27.313 -5.032 1.00 96.19 84 GLN A O 1
ATOM 647 N N . MET A 1 85 ? 13.190 -27.038 -4.117 1.00 96.69 85 MET A N 1
ATOM 648 C CA . MET A 1 85 ? 12.676 -26.280 -5.243 1.00 96.69 85 MET A CA 1
ATOM 649 C C . MET A 1 85 ? 13.255 -24.862 -5.283 1.00 96.69 85 MET A C 1
ATOM 651 O O . MET A 1 85 ? 13.658 -24.426 -6.358 1.00 96.69 85 MET A O 1
ATOM 655 N N . LEU A 1 86 ? 13.424 -24.184 -4.145 1.00 97.50 86 LEU A N 1
ATOM 656 C CA . LEU A 1 86 ? 14.112 -22.887 -4.090 1.00 97.50 86 LEU A CA 1
ATOM 657 C C . LEU A 1 86 ? 15.544 -22.969 -4.634 1.00 97.50 86 LEU A C 1
ATOM 659 O O . LEU A 1 86 ? 15.963 -22.095 -5.390 1.00 97.50 86 LEU A O 1
ATOM 663 N N . ARG A 1 87 ? 16.271 -24.052 -4.337 1.00 97.06 87 ARG A N 1
ATOM 664 C CA . ARG A 1 87 ? 17.613 -24.306 -4.893 1.00 97.06 87 ARG A CA 1
ATOM 665 C C . ARG A 1 87 ? 17.619 -24.522 -6.411 1.00 97.06 87 ARG A C 1
ATOM 667 O O . ARG A 1 87 ? 18.650 -24.318 -7.037 1.00 97.06 87 ARG A O 1
ATOM 674 N N . SER A 1 88 ? 16.495 -24.926 -7.008 1.00 96.38 88 SER A N 1
ATOM 675 C CA . SER A 1 88 ? 16.369 -25.069 -8.468 1.00 96.38 88 SER A CA 1
ATOM 676 C C . SER A 1 88 ? 16.090 -23.745 -9.193 1.00 96.38 88 SER A C 1
ATOM 678 O O . SER A 1 88 ? 16.302 -23.646 -10.401 1.00 96.38 88 SER A O 1
ATOM 680 N N . LEU A 1 89 ? 15.642 -22.714 -8.468 1.00 97.19 89 LEU A N 1
ATOM 681 C CA . LEU A 1 89 ? 15.350 -21.382 -9.003 1.00 97.19 89 LEU A CA 1
ATOM 682 C C . LEU A 1 89 ? 16.623 -20.524 -9.054 1.00 97.19 89 LEU A C 1
ATOM 684 O O . LEU A 1 89 ? 16.714 -19.479 -8.418 1.00 97.19 89 LEU A O 1
ATOM 688 N N . VAL A 1 90 ? 17.620 -20.996 -9.799 1.00 96.56 90 VAL A N 1
ATOM 689 C CA . VAL A 1 90 ? 18.917 -20.319 -9.962 1.00 96.56 90 VAL A CA 1
ATOM 690 C C . VAL A 1 90 ? 18.732 -19.000 -10.720 1.00 96.56 90 VAL A C 1
ATOM 692 O O . VAL A 1 90 ? 17.913 -18.922 -11.643 1.00 96.56 90 VAL A O 1
ATOM 695 N N . GLY A 1 91 ? 19.481 -17.968 -10.343 1.00 96.19 91 GLY A N 1
ATOM 696 C CA . GLY A 1 91 ? 19.488 -16.667 -11.001 1.00 96.19 91 GLY A CA 1
ATOM 697 C C . GLY A 1 91 ? 19.775 -15.508 -10.052 1.00 96.19 91 GLY A C 1
ATOM 698 O O . GLY A 1 91 ? 19.292 -15.479 -8.923 1.00 96.19 91 GLY A O 1
ATOM 699 N N . THR A 1 92 ? 20.507 -14.517 -10.554 1.00 95.75 92 THR A N 1
ATOM 700 C CA . THR A 1 92 ? 20.904 -13.288 -9.842 1.00 95.75 92 THR A CA 1
ATOM 701 C C . THR A 1 92 ? 19.836 -12.195 -9.862 1.00 95.75 92 THR A C 1
ATOM 703 O O . THR A 1 92 ? 19.945 -11.174 -9.188 1.00 95.75 92 THR A O 1
ATOM 706 N N . VAL A 1 93 ? 18.769 -12.402 -10.628 1.00 97.62 93 VAL A N 1
ATOM 707 C CA . VAL A 1 93 ? 17.634 -11.489 -10.727 1.00 97.62 93 VAL A CA 1
ATOM 708 C C . VAL A 1 93 ? 16.343 -12.288 -10.778 1.00 97.62 93 VAL A C 1
ATOM 710 O O . VAL A 1 93 ? 16.276 -13.364 -11.380 1.00 97.62 93 VAL A O 1
ATOM 713 N N . GLY A 1 94 ? 15.302 -11.780 -10.132 1.00 98.19 94 GLY A N 1
ATOM 714 C CA . GLY A 1 94 ? 14.031 -12.475 -10.077 1.00 98.19 94 GLY A CA 1
ATOM 715 C C . GLY A 1 94 ? 12.889 -11.627 -9.551 1.00 98.19 94 GLY A C 1
ATOM 716 O O . GLY A 1 94 ? 13.091 -10.579 -8.939 1.00 98.19 94 GLY A O 1
ATOM 717 N N . ILE A 1 95 ? 11.675 -12.107 -9.793 1.00 98.75 95 ILE A N 1
ATOM 718 C CA . ILE A 1 95 ? 10.434 -11.514 -9.306 1.00 98.75 95 ILE A CA 1
ATOM 719 C C . ILE A 1 95 ? 9.572 -12.563 -8.615 1.00 98.75 95 ILE A C 1
ATOM 721 O O . ILE A 1 95 ? 9.631 -13.757 -8.919 1.00 98.75 95 ILE A O 1
ATOM 725 N N . GLY A 1 96 ? 8.741 -12.101 -7.693 1.00 98.56 96 GLY A N 1
ATOM 726 C CA . GLY A 1 96 ? 7.831 -12.927 -6.924 1.00 98.56 96 GLY A CA 1
ATOM 727 C C . GLY A 1 96 ? 6.462 -12.282 -6.776 1.00 98.56 96 GLY A C 1
ATOM 728 O O . GLY A 1 96 ? 6.314 -11.061 -6.866 1.00 98.56 96 GLY A O 1
ATOM 729 N N . HIS A 1 97 ? 5.459 -13.117 -6.522 1.00 98.25 97 HIS A N 1
ATOM 730 C CA . HIS A 1 97 ? 4.084 -12.681 -6.340 1.00 98.25 97 HIS A CA 1
ATOM 731 C C . HIS A 1 97 ? 3.340 -13.547 -5.315 1.00 98.25 97 HIS A C 1
ATOM 733 O O . HIS A 1 97 ? 3.442 -14.774 -5.346 1.00 98.25 97 HIS A O 1
ATOM 739 N N . VAL A 1 98 ? 2.521 -12.916 -4.472 1.00 96.38 98 VAL A N 1
ATOM 740 C CA . VAL A 1 98 ? 1.475 -13.566 -3.663 1.00 96.38 98 VAL A CA 1
ATOM 741 C C . VAL A 1 98 ? 0.103 -13.028 -4.056 1.00 96.38 98 VAL A C 1
ATOM 743 O O . VAL A 1 98 ? -0.086 -11.819 -4.157 1.00 96.38 98 VAL A O 1
ATOM 746 N N . ARG A 1 99 ? -0.856 -13.931 -4.285 1.00 90.56 99 ARG A N 1
ATOM 747 C CA . ARG A 1 99 ? -2.206 -13.615 -4.779 1.00 90.56 99 ARG A CA 1
ATOM 748 C C . ARG A 1 99 ? -3.250 -13.738 -3.680 1.00 90.56 99 ARG A C 1
ATOM 750 O O . ARG A 1 99 ? -3.258 -14.723 -2.936 1.00 90.56 99 ARG A O 1
ATOM 757 N N . TYR A 1 100 ? -4.170 -12.789 -3.608 1.00 80.62 100 TYR A N 1
ATOM 758 C CA . TYR A 1 100 ? -5.414 -12.912 -2.854 1.00 80.62 100 TYR A CA 1
ATOM 759 C C . TYR A 1 100 ? -6.564 -13.374 -3.773 1.00 80.62 100 TYR A C 1
ATOM 761 O O . TYR A 1 100 ? -6.565 -13.003 -4.948 1.00 80.62 100 TYR A O 1
ATOM 769 N N . PRO A 1 101 ? -7.557 -14.129 -3.261 1.00 60.75 101 PRO A N 1
ATOM 770 C CA . PRO A 1 101 ? -8.727 -14.571 -4.034 1.00 60.75 101 PRO A CA 1
ATOM 771 C C . PRO A 1 101 ? -9.544 -13.405 -4.576 1.00 60.75 101 PRO A C 1
ATOM 773 O O . PRO A 1 101 ? -10.203 -12.710 -3.813 1.00 60.75 101 PRO A O 1
ATOM 776 N N . THR A 1 102 ? -9.449 -13.167 -5.882 1.00 58.66 102 THR A N 1
ATOM 777 C CA . THR A 1 102 ? -9.897 -11.928 -6.538 1.00 58.66 102 THR A CA 1
ATOM 778 C C . THR A 1 102 ? -10.010 -12.097 -8.064 1.00 58.66 102 THR A C 1
ATOM 780 O O . THR A 1 102 ? -9.814 -13.218 -8.527 1.00 58.66 102 THR A O 1
ATOM 783 N N . THR A 1 103 ? -10.320 -11.033 -8.837 1.00 49.50 103 THR A N 1
ATOM 784 C CA . THR A 1 103 ? -10.650 -11.033 -10.284 1.00 49.50 103 THR A CA 1
ATOM 785 C C . THR A 1 103 ? -10.023 -12.177 -11.081 1.00 49.50 103 THR A C 1
ATOM 787 O O . THR A 1 103 ? -8.808 -12.384 -11.085 1.00 49.50 103 THR A O 1
ATOM 790 N N . GLY A 1 104 ? -10.874 -12.894 -11.816 1.00 54.22 104 GLY A N 1
ATOM 791 C CA . GLY A 1 104 ? -10.493 -14.102 -12.531 1.00 54.22 104 GLY A CA 1
ATOM 792 C C . GLY A 1 104 ? -10.618 -15.337 -11.648 1.00 54.22 104 GLY A C 1
ATOM 793 O O . GLY A 1 104 ? -10.291 -15.327 -10.467 1.00 54.22 104 GLY A O 1
ATOM 794 N N . GLU A 1 105 ? -11.117 -16.424 -12.221 1.00 60.53 105 GLU A N 1
ATOM 795 C CA . GLU A 1 105 ? -11.350 -17.654 -11.468 1.00 60.53 105 GLU A CA 1
ATOM 796 C C . GLU A 1 105 ? -10.069 -18.126 -10.748 1.00 60.53 105 GLU A C 1
ATOM 798 O O . GLU A 1 105 ? -8.945 -17.833 -11.180 1.00 60.53 105 GLU A O 1
ATOM 803 N N . ASN A 1 106 ? -10.212 -18.846 -9.631 1.00 71.94 106 ASN A N 1
ATOM 804 C CA . ASN A 1 106 ? -9.072 -19.478 -8.965 1.00 71.94 106 ASN A CA 1
ATOM 805 C C . ASN A 1 106 ? -8.569 -20.654 -9.812 1.00 71.94 106 ASN A C 1
ATOM 807 O O . ASN A 1 106 ? -8.833 -21.822 -9.526 1.00 71.94 106 ASN A O 1
ATOM 811 N N . ARG A 1 107 ? -7.901 -20.317 -10.913 1.00 80.38 107 ARG A N 1
ATOM 812 C CA . ARG A 1 107 ? -7.334 -21.258 -11.860 1.00 80.38 107 ARG A CA 1
ATOM 813 C C . ARG A 1 107 ? -5.815 -21.110 -11.912 1.00 80.38 107 ARG A C 1
ATOM 815 O O . ARG A 1 107 ? -5.312 -19.987 -11.775 1.00 80.38 107 ARG A O 1
ATOM 822 N N . PRO A 1 108 ? -5.080 -22.206 -12.164 1.00 85.38 108 PRO A N 1
ATOM 823 C CA . PRO A 1 108 ? -3.623 -22.184 -12.284 1.00 85.38 108 PRO A CA 1
ATOM 824 C C . PRO A 1 108 ? -3.073 -21.158 -13.291 1.00 85.38 108 PRO A C 1
ATOM 826 O O . PRO A 1 108 ? -1.963 -20.645 -13.116 1.00 85.38 108 PRO A O 1
ATOM 829 N N . GLU A 1 109 ? -3.838 -20.822 -14.333 1.00 87.81 109 GLU A N 1
ATOM 830 C CA . GLU A 1 109 ? -3.433 -19.870 -15.374 1.00 87.81 109 GLU A CA 1
ATOM 831 C C . GLU A 1 109 ? -3.330 -18.435 -14.840 1.00 87.81 109 GLU A C 1
ATOM 833 O O . GLU A 1 109 ? -2.518 -17.659 -15.337 1.00 87.81 109 GLU A O 1
ATOM 838 N N . ASN A 1 110 ? -4.089 -18.095 -13.793 1.00 88.69 110 ASN A N 1
ATOM 839 C CA . ASN A 1 110 ? -4.093 -16.765 -13.180 1.00 88.69 110 ASN A CA 1
ATOM 840 C C . ASN A 1 110 ? -2.996 -16.590 -12.112 1.00 88.69 110 ASN A C 1
ATOM 842 O O . ASN A 1 110 ? -2.794 -15.481 -11.615 1.00 88.69 110 ASN A O 1
ATOM 846 N N . ILE A 1 111 ? -2.266 -17.656 -11.757 1.00 93.06 111 ILE A N 1
ATOM 847 C CA . ILE A 1 111 ? -1.151 -17.572 -10.808 1.00 93.06 111 ILE A CA 1
ATOM 848 C C . ILE A 1 111 ? 0.015 -16.829 -11.470 1.00 93.06 111 ILE A C 1
ATOM 850 O O . ILE A 1 111 ? 0.513 -17.250 -12.519 1.00 93.06 111 ILE A O 1
ATOM 854 N N . GLN A 1 112 ? 0.457 -15.748 -10.836 1.00 94.94 112 GLN A N 1
ATOM 855 C CA . GLN A 1 112 ? 1.583 -14.916 -11.262 1.00 94.94 112 GLN A CA 1
ATOM 856 C C . GLN A 1 112 ? 2.900 -15.356 -10.584 1.00 94.94 112 GLN A C 1
ATOM 858 O O . GLN A 1 112 ? 2.838 -16.016 -9.544 1.00 94.94 112 GLN A O 1
ATOM 863 N N . PRO A 1 113 ? 4.088 -14.996 -11.114 1.00 96.69 113 PRO A N 1
ATOM 864 C CA . PRO A 1 113 ? 4.333 -14.192 -12.318 1.00 96.69 113 PRO A CA 1
ATOM 865 C C . PRO A 1 113 ? 3.833 -14.833 -13.620 1.00 96.69 113 PRO A C 1
ATOM 867 O O . PRO A 1 113 ? 3.757 -16.056 -13.739 1.00 96.69 113 PRO A O 1
ATOM 870 N N . PHE A 1 114 ? 3.480 -14.005 -14.600 1.00 95.06 114 PHE A N 1
ATOM 871 C CA . PHE A 1 114 ? 3.191 -14.416 -15.975 1.00 95.06 114 PHE A CA 1
ATOM 872 C C . PHE A 1 114 ? 4.501 -14.518 -16.736 1.00 95.06 114 PHE A C 1
ATOM 874 O O . PHE A 1 114 ? 5.330 -13.626 -16.616 1.00 95.06 114 PHE A O 1
ATOM 881 N N . LEU A 1 115 ? 4.700 -15.592 -17.502 1.00 94.06 115 LEU A N 1
ATOM 882 C CA . LEU A 1 115 ? 5.946 -15.818 -18.231 1.00 94.06 115 LEU A CA 1
ATOM 883 C C . LEU A 1 115 ? 5.653 -16.138 -19.685 1.00 94.06 115 LEU A C 1
ATOM 885 O O . LEU A 1 115 ? 4.829 -17.008 -19.970 1.00 94.06 115 LEU A O 1
ATOM 889 N N . PHE A 1 116 ? 6.356 -15.465 -20.584 1.00 91.88 116 PHE A N 1
ATOM 890 C CA . PHE A 1 116 ? 6.197 -15.641 -22.019 1.00 91.88 116 PHE A CA 1
ATOM 891 C C . PHE A 1 116 ? 7.491 -15.299 -22.756 1.00 91.88 116 PHE A C 1
ATOM 893 O O . PHE A 1 116 ? 8.332 -14.543 -22.272 1.00 91.88 116 PHE A O 1
ATOM 900 N N . THR A 1 117 ? 7.632 -15.874 -23.948 1.00 92.31 117 THR A N 1
ATOM 901 C CA . THR A 1 117 ? 8.730 -15.585 -24.870 1.00 92.31 117 THR A CA 1
ATOM 902 C C . THR A 1 117 ? 8.156 -14.922 -26.107 1.00 92.31 117 THR A C 1
ATOM 904 O O . THR A 1 117 ? 7.165 -15.397 -26.666 1.00 92.31 117 THR A O 1
ATOM 907 N N . PHE A 1 118 ? 8.771 -13.835 -26.556 1.00 92.19 118 PHE A N 1
ATOM 908 C CA . PHE A 1 118 ? 8.337 -13.138 -27.759 1.00 92.19 118 PHE A CA 1
ATOM 909 C C . PHE A 1 118 ? 9.541 -12.612 -28.533 1.00 92.19 118 PHE A C 1
ATOM 911 O O . PHE A 1 118 ? 10.361 -11.886 -27.987 1.00 92.19 118 PHE A O 1
ATOM 918 N N . ARG A 1 119 ? 9.648 -12.986 -29.816 1.00 91.38 119 ARG A N 1
ATOM 919 C CA . ARG A 1 119 ? 10.771 -12.604 -30.698 1.00 91.38 119 ARG A CA 1
ATOM 920 C C . ARG A 1 119 ? 12.166 -12.888 -30.110 1.00 91.38 119 ARG A C 1
ATOM 922 O O . ARG A 1 119 ? 13.099 -12.142 -30.360 1.00 91.38 119 ARG A O 1
ATOM 929 N N . GLY A 1 120 ? 12.305 -13.979 -29.357 1.00 88.88 120 GLY A N 1
ATOM 930 C CA . GLY A 1 120 ? 13.571 -14.375 -28.727 1.00 88.88 120 GLY A CA 1
ATOM 931 C C . GLY A 1 120 ? 13.817 -13.768 -27.343 1.00 88.88 120 GLY A C 1
ATOM 932 O O . GLY A 1 120 ? 14.701 -14.253 -26.651 1.00 88.88 120 GLY A O 1
ATOM 933 N N . HIS A 1 121 ? 13.005 -12.800 -26.913 1.00 92.94 121 HIS A N 1
ATOM 934 C CA . HIS A 1 121 ? 13.088 -12.196 -25.582 1.00 92.94 121 HIS A CA 1
ATOM 935 C C . HIS A 1 121 ? 12.292 -13.005 -24.559 1.00 92.94 121 HIS A C 1
ATOM 937 O O . HIS A 1 121 ? 11.175 -13.453 -24.856 1.00 92.94 121 HIS A O 1
ATOM 943 N N . VAL A 1 122 ? 12.836 -13.171 -23.355 1.00 94.38 122 VAL A N 1
ATOM 944 C CA . VAL A 1 122 ? 12.175 -13.842 -22.229 1.00 94.38 122 VAL A CA 1
ATOM 945 C C . VAL A 1 122 ? 11.663 -12.818 -21.227 1.00 94.38 122 VAL A C 1
ATOM 947 O O . VAL A 1 122 ? 12.391 -11.937 -20.775 1.00 94.38 122 VAL A O 1
ATOM 950 N N . ILE A 1 123 ? 10.379 -12.931 -20.885 1.00 96.25 123 ILE A N 1
ATOM 951 C CA . ILE A 1 123 ? 9.679 -11.926 -20.087 1.00 96.25 123 ILE A CA 1
ATOM 952 C C . ILE A 1 123 ? 8.951 -12.613 -18.939 1.00 96.25 123 ILE A C 1
ATOM 954 O O . ILE A 1 123 ? 8.252 -13.611 -19.145 1.00 96.25 123 ILE A O 1
ATOM 958 N N . ALA A 1 124 ? 9.105 -12.067 -17.734 1.00 97.62 124 ALA A N 1
ATOM 959 C CA . ALA A 1 124 ? 8.306 -12.427 -16.569 1.00 97.62 124 ALA A CA 1
ATOM 960 C C . ALA A 1 124 ? 7.651 -11.167 -15.998 1.00 97.62 124 ALA A C 1
ATOM 962 O O . ALA A 1 124 ? 8.312 -10.142 -15.913 1.00 97.62 124 ALA A O 1
ATOM 963 N N . LEU A 1 125 ? 6.383 -11.214 -15.596 1.00 97.25 125 LEU A N 1
ATOM 964 C CA . LEU A 1 125 ? 5.656 -10.032 -15.126 1.00 97.25 125 LEU A CA 1
ATOM 965 C C . LEU A 1 125 ? 4.755 -10.357 -13.933 1.00 97.25 125 LEU A C 1
ATOM 967 O O . LEU A 1 125 ? 4.026 -11.348 -13.956 1.00 97.25 125 LEU A O 1
ATOM 971 N N . ALA A 1 126 ? 4.791 -9.510 -12.907 1.00 97.38 126 ALA A N 1
ATOM 972 C CA . ALA A 1 126 ? 3.900 -9.568 -11.757 1.00 97.38 126 ALA A CA 1
ATOM 973 C C . ALA A 1 126 ? 3.269 -8.196 -11.486 1.00 97.38 126 ALA A C 1
ATOM 975 O O . ALA A 1 126 ? 3.924 -7.161 -11.590 1.00 97.38 126 ALA A O 1
ATOM 976 N N . HIS A 1 127 ? 1.990 -8.203 -11.132 1.00 95.19 127 HIS A N 1
ATOM 977 C CA . HIS A 1 127 ? 1.108 -7.049 -11.055 1.00 95.19 127 HIS A CA 1
ATOM 978 C C . HIS A 1 127 ? 0.310 -7.068 -9.745 1.00 95.19 127 HIS A C 1
ATOM 980 O O . HIS A 1 127 ? -0.292 -8.079 -9.383 1.00 95.19 127 HIS A O 1
ATOM 986 N N . ASN A 1 128 ? 0.285 -5.926 -9.059 1.00 95.06 128 ASN A N 1
ATOM 987 C CA . ASN A 1 128 ? -0.610 -5.636 -7.944 1.00 95.06 128 ASN A CA 1
ATOM 988 C C . ASN A 1 128 ? -1.477 -4.419 -8.289 1.00 95.06 128 ASN A C 1
ATOM 990 O O . ASN A 1 128 ? -0.966 -3.300 -8.339 1.00 95.06 128 ASN A O 1
ATOM 994 N N . GLY A 1 129 ? -2.774 -4.628 -8.485 1.00 92.75 129 GLY A N 1
ATOM 995 C CA . GLY A 1 129 ? -3.714 -3.584 -8.875 1.00 92.75 129 GLY A CA 1
ATOM 996 C C . GLY A 1 129 ? -4.916 -4.160 -9.606 1.00 92.75 129 GLY A C 1
ATOM 997 O O . GLY A 1 129 ? -5.109 -5.372 -9.607 1.00 92.75 129 GLY A O 1
ATOM 998 N N . ASN A 1 130 ? -5.737 -3.295 -10.196 1.00 91.81 130 ASN A N 1
ATOM 999 C CA . ASN A 1 130 ? -6.889 -3.712 -10.987 1.00 91.81 130 ASN A CA 1
ATOM 1000 C C . ASN A 1 130 ? -7.110 -2.767 -12.173 1.00 91.81 130 ASN A C 1
ATOM 1002 O O . ASN A 1 130 ? -7.230 -1.550 -11.990 1.00 91.81 130 ASN A O 1
ATOM 1006 N N . LEU A 1 131 ? -7.216 -3.337 -13.375 1.00 93.31 131 LEU A N 1
ATOM 1007 C CA . LEU A 1 131 ? -7.493 -2.593 -14.605 1.00 93.31 131 LEU A CA 1
ATOM 1008 C C . LEU A 1 131 ? -9.004 -2.516 -14.865 1.00 93.31 131 LEU A C 1
ATOM 1010 O O . LEU A 1 131 ? -9.657 -3.500 -15.214 1.00 93.31 131 LEU A O 1
ATOM 1014 N N . VAL A 1 132 ? -9.566 -1.318 -14.739 1.00 92.62 132 VAL A N 1
ATOM 1015 C CA . VAL A 1 132 ? -11.005 -1.044 -14.879 1.00 92.62 132 VAL A CA 1
ATOM 1016 C C . VAL A 1 132 ? -11.460 -1.241 -16.325 1.00 92.62 132 VAL A C 1
ATOM 1018 O O . VAL A 1 132 ? -12.511 -1.829 -16.577 1.00 92.62 132 VAL A O 1
ATOM 1021 N N . ASN A 1 133 ? -10.643 -0.820 -17.292 1.00 92.81 133 ASN A N 1
ATOM 1022 C CA . ASN A 1 133 ? -10.924 -0.978 -18.720 1.00 92.81 133 ASN A CA 1
ATOM 1023 C C . ASN A 1 133 ? -10.406 -2.305 -19.308 1.00 92.81 133 ASN A C 1
ATOM 1025 O O . ASN A 1 133 ? -10.287 -2.438 -20.526 1.00 92.81 133 ASN A O 1
ATOM 1029 N N . TYR A 1 134 ? -10.138 -3.319 -18.472 1.00 90.75 134 TYR A N 1
ATOM 1030 C CA . TYR A 1 134 ? -9.646 -4.632 -18.910 1.00 90.75 134 TYR A CA 1
ATOM 1031 C C . TYR A 1 134 ? -10.488 -5.257 -20.030 1.00 90.75 134 TYR A C 1
ATOM 1033 O O . TYR A 1 134 ? -9.940 -5.722 -21.026 1.00 90.75 134 TYR A O 1
ATOM 1041 N N . ARG A 1 135 ? -11.821 -5.278 -19.873 1.00 90.94 135 ARG A N 1
ATOM 1042 C CA . ARG A 1 135 ? -12.728 -5.935 -20.834 1.00 90.94 135 ARG A CA 1
ATOM 1043 C C . ARG A 1 135 ? -12.702 -5.248 -22.199 1.00 90.94 135 ARG A C 1
ATOM 1045 O O . ARG A 1 135 ? -12.692 -5.927 -23.219 1.00 90.94 135 ARG A O 1
ATOM 1052 N N . GLU A 1 136 ? -12.656 -3.918 -22.199 1.00 92.19 136 GLU A N 1
ATOM 1053 C CA . GLU A 1 136 ? -12.557 -3.108 -23.413 1.00 92.19 136 GLU A CA 1
ATOM 1054 C C . GLU A 1 136 ? -11.234 -3.382 -24.137 1.00 92.19 136 GLU A C 1
ATOM 1056 O O . GLU A 1 136 ? -11.228 -3.736 -25.315 1.00 92.19 136 GLU A O 1
ATOM 1061 N N . LEU A 1 137 ? -10.111 -3.300 -23.416 1.00 92.56 137 LEU A N 1
ATOM 1062 C CA . LEU A 1 137 ? -8.787 -3.556 -23.982 1.00 92.56 137 LEU A CA 1
ATOM 1063 C C . LEU A 1 137 ? -8.656 -4.995 -24.488 1.00 92.56 137 LEU A C 1
ATOM 1065 O O . LEU A 1 137 ? -8.070 -5.225 -25.547 1.00 92.56 137 LEU A O 1
ATOM 1069 N N . ARG A 1 138 ? -9.218 -5.966 -23.760 1.00 94.00 138 ARG A N 1
ATOM 1070 C CA . ARG A 1 138 ? -9.246 -7.369 -24.176 1.00 94.00 138 ARG A CA 1
ATOM 1071 C C . ARG A 1 138 ? -9.964 -7.535 -25.511 1.00 94.00 138 ARG A C 1
ATOM 1073 O O . ARG A 1 138 ? -9.357 -8.090 -26.422 1.00 94.00 138 ARG A O 1
ATOM 108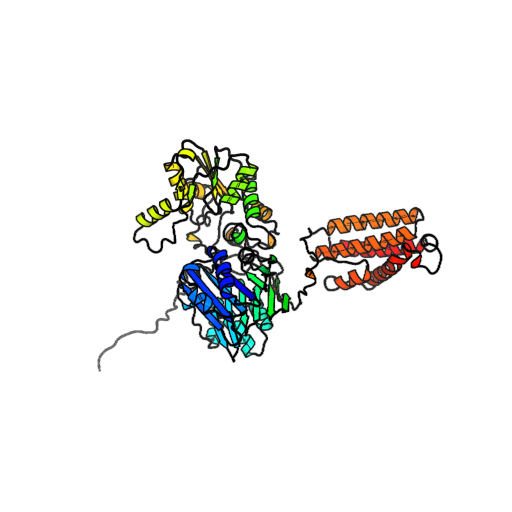0 N N . ALA A 1 139 ? -11.176 -6.996 -25.647 1.00 93.81 139 ALA A N 1
ATOM 1081 C CA . ALA A 1 139 ? -11.932 -7.042 -26.898 1.00 93.81 139 ALA A CA 1
ATOM 1082 C C . ALA A 1 139 ? -11.141 -6.410 -28.058 1.00 93.81 139 ALA A C 1
ATOM 1084 O O . ALA A 1 139 ? -10.963 -7.039 -29.094 1.00 93.81 139 ALA A O 1
ATOM 1085 N N . GLN A 1 140 ? -10.530 -5.236 -27.850 1.00 92.44 140 GLN A N 1
ATOM 1086 C CA . GLN A 1 140 ? -9.689 -4.586 -28.868 1.00 92.44 140 GLN A CA 1
ATOM 1087 C C . GLN A 1 140 ? -8.468 -5.425 -29.290 1.00 92.44 140 GLN A C 1
ATOM 1089 O O . GLN A 1 140 ? -7.966 -5.296 -30.411 1.00 92.44 140 GLN A O 1
ATOM 1094 N N . PHE A 1 141 ? -7.895 -6.226 -28.388 1.00 92.31 141 PHE A N 1
ATOM 1095 C CA . PHE A 1 141 ? -6.811 -7.151 -28.723 1.00 92.31 141 PHE A CA 1
ATOM 1096 C C . PHE A 1 141 ? -7.337 -8.409 -29.434 1.00 92.31 141 PHE A C 1
ATOM 1098 O O . PHE A 1 141 ? -6.715 -8.836 -30.410 1.00 92.31 141 PHE A O 1
ATOM 1105 N N . GLU A 1 142 ? -8.468 -8.966 -28.997 1.00 94.00 142 GLU A N 1
ATOM 1106 C CA . GLU A 1 142 ? -9.134 -10.122 -29.619 1.00 94.00 142 GLU A CA 1
ATOM 1107 C C . GLU A 1 142 ? -9.595 -9.807 -31.055 1.00 94.00 142 GLU A C 1
ATOM 1109 O O . GLU A 1 142 ? -9.310 -10.589 -31.961 1.00 94.00 142 GLU A O 1
ATOM 1114 N N . ASP A 1 143 ? -10.149 -8.616 -31.307 1.00 94.94 143 ASP A N 1
ATOM 1115 C CA . ASP A 1 143 ? -10.522 -8.129 -32.649 1.00 94.94 143 ASP A CA 1
ATOM 1116 C C . ASP A 1 143 ? -9.315 -8.025 -33.600 1.00 94.94 143 ASP A C 1
ATOM 1118 O O . ASP A 1 143 ? -9.439 -8.139 -34.820 1.00 94.94 143 ASP A O 1
ATOM 1122 N N . ARG A 1 144 ? -8.110 -7.842 -33.044 1.00 92.62 144 ARG A N 1
ATOM 1123 C CA . ARG A 1 144 ? -6.831 -7.851 -33.779 1.00 92.62 144 ARG A CA 1
ATOM 1124 C C . ARG A 1 144 ? -6.205 -9.250 -33.874 1.00 92.62 144 ARG A C 1
ATOM 1126 O O . ARG A 1 144 ? -5.053 -9.373 -34.295 1.00 92.62 144 ARG A O 1
ATOM 1133 N N . GLY A 1 145 ? -6.929 -10.291 -33.467 1.00 93.38 145 GLY A N 1
ATOM 1134 C CA . GLY A 1 145 ? -6.513 -11.692 -33.530 1.00 93.38 145 GLY A CA 1
ATOM 1135 C C . GLY A 1 145 ? -5.577 -12.144 -32.405 1.00 93.38 145 GLY A C 1
ATOM 1136 O O . GLY A 1 145 ? -4.926 -13.179 -32.541 1.00 93.38 145 GLY A O 1
ATOM 1137 N N . GLN A 1 146 ? -5.450 -11.389 -31.306 1.00 92.00 146 GLN A N 1
ATOM 1138 C CA . GLN A 1 146 ? -4.677 -11.841 -30.144 1.00 92.00 146 GLN A CA 1
ATOM 1139 C C . GLN A 1 146 ? -5.478 -12.838 -29.307 1.00 92.00 146 GLN A C 1
ATOM 1141 O O . GLN A 1 146 ? -6.640 -12.612 -28.993 1.00 92.00 146 GLN A O 1
ATOM 1146 N N . ILE A 1 147 ? -4.817 -13.912 -28.878 1.00 92.31 147 ILE A N 1
ATOM 1147 C CA . ILE A 1 147 ? -5.399 -14.926 -27.992 1.00 92.31 147 ILE A CA 1
ATOM 1148 C C . ILE A 1 147 ? -5.007 -14.627 -26.546 1.00 92.31 147 ILE A C 1
ATOM 1150 O O . ILE A 1 147 ? -3.851 -14.279 -26.274 1.00 92.31 147 ILE A O 1
ATOM 1154 N N . PHE A 1 148 ? -5.956 -14.817 -25.634 1.00 91.50 148 PHE A N 1
ATOM 1155 C CA . PHE A 1 148 ? -5.757 -14.752 -24.190 1.00 91.50 148 PHE A CA 1
ATOM 1156 C C . PHE A 1 148 ? -5.900 -16.136 -23.568 1.00 91.50 148 PHE A C 1
ATOM 1158 O O . PHE A 1 148 ? -6.823 -16.878 -23.901 1.00 91.50 148 PHE A O 1
ATOM 1165 N N . TRP A 1 149 ? -4.997 -16.465 -22.653 1.00 88.88 149 TRP A N 1
ATOM 1166 C CA . TRP A 1 149 ? -4.948 -17.779 -22.002 1.00 88.88 149 TRP A CA 1
ATOM 1167 C C . TRP A 1 149 ? -5.463 -17.726 -20.564 1.00 88.88 149 TRP A C 1
ATOM 1169 O O . TRP A 1 149 ? -5.836 -18.751 -19.998 1.00 88.88 149 TRP A O 1
ATOM 1179 N N . SER A 1 150 ? -5.501 -16.530 -19.979 1.00 88.00 150 SER A N 1
ATOM 1180 C CA . SER A 1 150 ? -5.961 -16.277 -18.622 1.00 88.00 150 SER A CA 1
ATOM 1181 C C . SER A 1 150 ? -7.200 -15.375 -18.613 1.00 88.00 150 SER A C 1
ATOM 1183 O O . SER A 1 150 ? -7.616 -14.804 -19.629 1.00 88.00 150 SER A O 1
ATOM 1185 N N . THR A 1 151 ? -7.795 -15.222 -17.435 1.00 85.31 151 THR A N 1
ATOM 1186 C CA . THR A 1 151 ? -8.818 -14.197 -17.166 1.00 85.31 151 THR A CA 1
ATOM 1187 C C . THR A 1 151 ? -8.244 -13.033 -16.356 1.00 85.31 151 THR A C 1
ATOM 1189 O O . THR A 1 151 ? -9.003 -12.204 -15.864 1.00 85.31 151 THR A O 1
ATOM 1192 N N . SER A 1 152 ? -6.922 -13.008 -16.162 1.00 87.06 152 SER A N 1
ATOM 1193 C CA . SER A 1 152 ? -6.220 -11.988 -15.391 1.00 87.06 152 SER A CA 1
ATOM 1194 C C . SER A 1 152 ? -6.024 -10.727 -16.222 1.00 87.06 152 SER A C 1
ATOM 1196 O O . SER A 1 152 ? -5.717 -10.781 -17.418 1.00 87.06 152 SER A O 1
ATOM 1198 N N . ASP A 1 153 ? -6.145 -9.578 -15.569 1.00 86.75 153 ASP A N 1
ATOM 1199 C CA . ASP A 1 153 ? -5.865 -8.275 -16.164 1.00 86.75 153 ASP A CA 1
ATOM 1200 C C . ASP A 1 153 ? -4.382 -8.047 -16.472 1.00 86.75 153 ASP A C 1
ATOM 1202 O O . ASP A 1 153 ? -4.026 -7.336 -17.411 1.00 86.75 153 ASP A O 1
ATOM 1206 N N . THR A 1 154 ? -3.525 -8.786 -15.780 1.00 90.12 154 THR A N 1
ATOM 1207 C CA . THR A 1 154 ? -2.074 -8.827 -15.968 1.00 90.12 154 THR A CA 1
ATOM 1208 C C . THR A 1 154 ? -1.686 -9.168 -17.413 1.00 90.12 154 THR A C 1
ATOM 1210 O O . THR A 1 154 ? -0.703 -8.645 -17.944 1.00 90.12 154 THR A O 1
ATOM 1213 N N . GLU A 1 155 ? -2.480 -10.004 -18.096 1.00 92.38 155 GLU A N 1
ATOM 1214 C CA . GLU A 1 155 ? -2.207 -10.392 -19.484 1.00 92.38 155 GLU A CA 1
ATOM 1215 C C . GLU A 1 155 ? -2.317 -9.206 -20.452 1.00 92.38 155 GLU A C 1
ATOM 1217 O O . GLU A 1 155 ? -1.591 -9.167 -21.443 1.00 92.38 155 GLU A O 1
ATOM 1222 N N . ILE A 1 156 ? -3.152 -8.201 -20.157 1.00 94.62 156 ILE A N 1
ATOM 1223 C CA . ILE A 1 156 ? -3.251 -6.983 -20.978 1.00 94.62 156 ILE A CA 1
ATOM 1224 C C . ILE A 1 156 ? -1.936 -6.215 -20.967 1.00 94.62 156 ILE A C 1
ATOM 1226 O O . ILE A 1 156 ? -1.472 -5.789 -22.026 1.00 94.62 156 ILE A O 1
ATOM 1230 N N . ILE A 1 157 ? -1.291 -6.105 -19.804 1.00 95.44 157 ILE A N 1
ATOM 1231 C CA . ILE A 1 157 ? 0.023 -5.462 -19.678 1.00 95.44 157 ILE A CA 1
ATOM 1232 C C . ILE A 1 157 ? 1.037 -6.204 -20.560 1.00 95.44 157 ILE A C 1
ATOM 1234 O O . ILE A 1 157 ? 1.763 -5.590 -21.342 1.00 95.44 157 ILE A O 1
ATOM 1238 N N . SER A 1 158 ? 1.003 -7.541 -20.539 1.00 94.06 158 SER A N 1
ATOM 1239 C CA . SER A 1 158 ? 1.840 -8.381 -21.411 1.00 94.06 158 SER A CA 1
ATOM 1240 C C . SER A 1 158 ? 1.559 -8.154 -22.906 1.00 94.06 158 SER A C 1
ATOM 1242 O O . SER A 1 158 ? 2.492 -8.097 -23.713 1.00 94.06 158 SER A O 1
ATOM 1244 N N . LYS A 1 159 ? 0.292 -7.970 -23.307 1.00 94.25 159 LYS A N 1
ATOM 1245 C CA . LYS A 1 159 ? -0.068 -7.648 -24.701 1.00 94.25 159 LYS A CA 1
ATOM 1246 C C . LYS A 1 159 ? 0.438 -6.274 -25.135 1.00 94.25 159 LYS A C 1
ATOM 1248 O O . LYS A 1 159 ? 0.930 -6.141 -26.253 1.00 94.25 159 LYS A O 1
ATOM 1253 N N . ILE A 1 160 ? 0.373 -5.266 -24.267 1.00 93.69 160 ILE A N 1
ATOM 1254 C CA . ILE A 1 160 ? 0.895 -3.925 -24.570 1.00 93.69 160 ILE A CA 1
ATOM 1255 C C . ILE A 1 160 ? 2.416 -3.974 -24.769 1.00 93.69 160 ILE A C 1
ATOM 1257 O O . ILE A 1 160 ? 2.915 -3.439 -25.762 1.00 93.69 160 ILE A O 1
ATOM 1261 N N . ILE A 1 161 ? 3.135 -4.678 -23.886 1.00 93.56 161 ILE A N 1
ATOM 1262 C CA . ILE A 1 161 ? 4.592 -4.859 -23.974 1.00 93.56 161 ILE A CA 1
ATOM 1263 C C . ILE A 1 161 ? 4.984 -5.571 -25.269 1.00 93.56 161 ILE A C 1
ATOM 1265 O O . ILE A 1 161 ? 5.796 -5.059 -26.040 1.00 93.56 161 ILE A O 1
ATOM 1269 N N . THR A 1 162 ? 4.368 -6.717 -25.560 1.00 92.75 162 THR A N 1
ATOM 1270 C CA . THR A 1 162 ? 4.663 -7.470 -26.790 1.00 92.75 162 THR A CA 1
ATOM 1271 C C . THR A 1 162 ? 4.296 -6.692 -28.053 1.00 92.75 162 THR A C 1
ATOM 1273 O O . THR A 1 162 ? 5.017 -6.775 -29.047 1.00 92.75 162 THR A O 1
ATOM 1276 N N . GLU A 1 163 ? 3.237 -5.873 -28.036 1.00 90.06 163 GLU A N 1
ATOM 1277 C CA . GLU A 1 163 ? 2.917 -4.988 -29.159 1.00 90.06 163 GLU A CA 1
ATOM 1278 C C . GLU A 1 163 ? 3.987 -3.902 -29.365 1.00 90.06 163 GLU A C 1
ATOM 1280 O O . GLU A 1 163 ? 4.312 -3.604 -30.517 1.00 90.06 163 GLU A O 1
ATOM 1285 N N . SER A 1 164 ? 4.543 -3.335 -28.287 1.00 89.50 164 SER A N 1
ATOM 1286 C CA . SER A 1 164 ? 5.652 -2.370 -28.364 1.00 89.50 164 SER A CA 1
ATOM 1287 C C . SER A 1 164 ? 6.888 -3.007 -29.005 1.00 89.50 164 SER A C 1
ATOM 1289 O O . SER A 1 164 ? 7.360 -2.540 -30.044 1.00 89.50 164 SER A O 1
ATOM 1291 N N . ILE A 1 165 ? 7.313 -4.167 -28.491 1.00 89.50 165 ILE A N 1
ATOM 1292 C CA . ILE A 1 165 ? 8.446 -4.940 -29.028 1.00 89.50 165 ILE A CA 1
ATOM 1293 C C . ILE A 1 165 ? 8.204 -5.306 -30.499 1.00 89.50 165 ILE A C 1
ATOM 1295 O O . ILE A 1 165 ? 9.095 -5.216 -31.346 1.00 89.50 165 ILE A O 1
ATOM 1299 N N . ARG A 1 166 ? 6.968 -5.686 -30.860 1.00 91.06 166 ARG A N 1
ATOM 1300 C CA . ARG A 1 166 ? 6.605 -6.018 -32.247 1.00 91.06 166 ARG A CA 1
ATOM 1301 C C . ARG A 1 166 ? 6.852 -4.848 -33.205 1.00 91.06 166 ARG A C 1
ATOM 1303 O O . ARG A 1 166 ? 7.234 -5.082 -34.354 1.00 91.06 166 ARG A O 1
ATOM 1310 N N . LYS A 1 167 ? 6.620 -3.618 -32.744 1.00 88.31 167 LYS A N 1
ATOM 1311 C CA . LYS A 1 167 ? 6.828 -2.377 -33.504 1.00 88.31 167 LYS A CA 1
ATOM 1312 C C . LYS A 1 167 ? 8.273 -1.864 -33.445 1.00 88.31 167 LYS A C 1
ATOM 1314 O O . LYS A 1 167 ? 8.551 -0.844 -34.060 1.00 88.31 167 LYS A O 1
ATOM 1319 N N . GLY A 1 168 ? 9.174 -2.573 -32.759 1.00 86.38 168 GLY A N 1
ATOM 1320 C CA . GLY A 1 168 ? 10.563 -2.152 -32.567 1.00 86.38 168 GLY A CA 1
ATOM 1321 C C . GLY A 1 168 ? 10.740 -1.085 -31.484 1.00 86.38 168 GLY A C 1
ATOM 1322 O O . GLY A 1 168 ? 11.766 -0.417 -31.475 1.00 86.38 168 GLY A O 1
ATOM 1323 N N . GLY A 1 169 ? 9.746 -0.903 -30.608 1.00 87.81 169 GLY A N 1
ATOM 1324 C CA . GLY A 1 169 ? 9.833 -0.002 -29.460 1.00 87.81 169 GLY A CA 1
ATOM 1325 C C . GLY A 1 169 ? 10.596 -0.617 -28.287 1.00 87.81 169 GLY A C 1
ATOM 1326 O O . GLY A 1 169 ? 10.762 -1.836 -28.196 1.00 87.81 169 GLY A O 1
ATOM 1327 N N . THR A 1 170 ? 11.027 0.242 -27.371 1.00 92.06 170 THR A N 1
ATOM 1328 C CA . THR A 1 170 ? 11.694 -0.134 -26.120 1.00 92.06 170 THR A CA 1
ATOM 1329 C C . THR A 1 170 ? 10.690 -0.575 -25.044 1.00 92.06 170 THR A C 1
ATOM 1331 O O . THR A 1 170 ? 9.468 -0.428 -25.189 1.00 92.06 170 THR A O 1
ATOM 1334 N N . ILE A 1 171 ? 11.199 -1.100 -23.923 1.00 94.75 171 ILE A N 1
ATOM 1335 C CA . ILE A 1 171 ? 10.382 -1.339 -22.723 1.00 94.75 171 ILE A CA 1
ATOM 1336 C C . ILE A 1 171 ? 9.850 -0.029 -22.147 1.00 94.75 171 ILE A C 1
ATOM 1338 O O . ILE A 1 171 ? 8.704 0.026 -21.711 1.00 94.75 171 ILE A O 1
ATOM 1342 N N . GLU A 1 172 ? 10.626 1.046 -22.217 1.00 93.38 172 GLU A N 1
ATOM 1343 C CA . GLU A 1 172 ? 10.154 2.365 -21.812 1.00 93.38 172 GLU A CA 1
ATOM 1344 C C . GLU A 1 172 ? 8.950 2.818 -22.653 1.00 93.38 172 GLU A C 1
ATOM 1346 O O . GLU A 1 172 ? 7.955 3.279 -22.098 1.00 93.38 172 GLU A O 1
ATOM 1351 N N . ASP A 1 173 ? 8.982 2.609 -23.974 1.00 90.62 173 ASP A N 1
ATOM 1352 C CA . ASP A 1 173 ? 7.844 2.902 -24.859 1.00 90.62 173 ASP A CA 1
ATOM 1353 C C . ASP A 1 173 ? 6.616 2.052 -24.506 1.00 90.62 173 ASP A C 1
ATOM 1355 O O . ASP A 1 173 ? 5.476 2.526 -24.564 1.00 90.62 173 ASP A O 1
ATOM 1359 N N . ALA A 1 174 ? 6.836 0.797 -24.097 1.00 94.00 174 ALA A N 1
ATOM 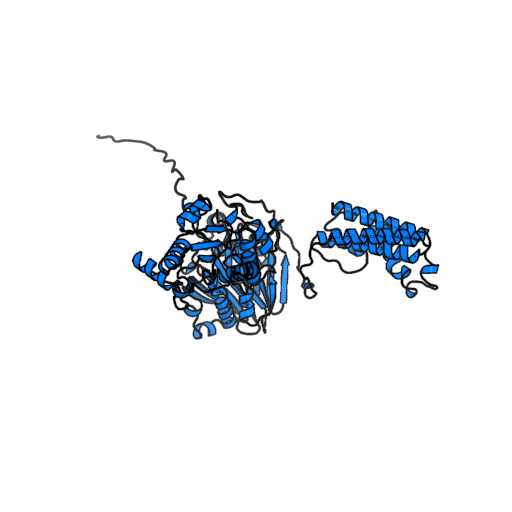1360 C CA . ALA A 1 174 ? 5.766 -0.060 -23.605 1.00 94.00 174 ALA A CA 1
ATOM 1361 C C . ALA A 1 174 ? 5.150 0.493 -22.314 1.00 94.00 174 ALA A C 1
ATOM 1363 O O . ALA A 1 174 ? 3.927 0.561 -22.211 1.00 94.00 174 ALA A O 1
ATOM 1364 N N . VAL A 1 175 ? 5.976 0.922 -21.354 1.00 96.62 175 VAL A N 1
ATOM 1365 C CA . VAL A 1 175 ? 5.523 1.504 -20.082 1.00 96.62 175 VAL A CA 1
ATOM 1366 C C . VAL A 1 175 ? 4.798 2.831 -20.314 1.00 96.62 175 VAL A C 1
ATOM 1368 O O . VAL A 1 175 ? 3.709 3.022 -19.771 1.00 96.62 175 VAL A O 1
ATOM 1371 N N . LYS A 1 176 ? 5.319 3.698 -21.194 1.00 93.38 176 LYS A N 1
ATOM 1372 C CA . LYS A 1 176 ? 4.636 4.913 -21.672 1.00 93.38 176 LYS A CA 1
ATOM 1373 C C . LYS A 1 176 ? 3.244 4.583 -22.205 1.00 93.38 176 LYS A C 1
ATOM 1375 O O . LYS A 1 176 ? 2.258 5.201 -21.808 1.00 93.38 176 LYS A O 1
ATOM 1380 N N . LYS A 1 177 ? 3.137 3.565 -23.062 1.00 91.94 177 LYS A N 1
ATOM 1381 C CA . LYS A 1 177 ? 1.852 3.134 -23.619 1.00 91.94 177 LYS A CA 1
ATOM 1382 C C . LYS A 1 177 ? 0.920 2.548 -22.558 1.00 91.94 177 LYS A C 1
ATOM 1384 O O . LYS A 1 177 ? -0.272 2.839 -22.603 1.00 91.94 177 LYS A O 1
ATOM 1389 N N . CYS A 1 178 ? 1.432 1.770 -21.604 1.00 95.31 178 CYS A N 1
ATOM 1390 C CA . CYS A 1 178 ? 0.654 1.299 -20.458 1.00 95.31 178 CYS A CA 1
ATOM 1391 C C . CYS A 1 178 ? 0.050 2.488 -19.700 1.00 95.31 178 CYS A C 1
ATOM 1393 O O . CYS A 1 178 ? -1.164 2.549 -19.553 1.00 95.31 178 CYS A O 1
ATOM 1395 N N . MET A 1 179 ? 0.864 3.473 -19.311 1.00 94.69 179 MET A N 1
ATOM 1396 C CA . MET A 1 179 ? 0.389 4.654 -18.577 1.00 94.69 179 MET A CA 1
ATOM 1397 C C . MET A 1 179 ? -0.602 5.521 -19.354 1.00 94.69 179 MET A C 1
ATOM 1399 O O . MET A 1 179 ? -1.455 6.153 -18.742 1.00 94.69 179 MET A O 1
ATOM 1403 N N . ALA A 1 180 ? -0.533 5.514 -20.684 1.00 90.25 180 ALA A N 1
ATOM 1404 C CA . ALA A 1 180 ? -1.462 6.259 -21.523 1.00 90.25 180 ALA A CA 1
ATOM 1405 C C . ALA A 1 180 ? -2.831 5.576 -21.708 1.00 90.25 180 ALA A C 1
ATOM 1407 O O . ALA A 1 180 ? -3.815 6.266 -21.962 1.00 90.25 180 ALA A O 1
ATOM 1408 N N . CYS A 1 181 ? -2.913 4.239 -21.646 1.00 90.06 181 CYS A N 1
ATOM 1409 C CA . CYS A 1 181 ? -4.141 3.509 -22.004 1.00 90.06 181 CYS A CA 1
ATOM 1410 C C . CYS A 1 181 ? -4.766 2.683 -20.876 1.00 90.06 181 CYS A C 1
ATOM 1412 O O . CYS A 1 181 ? -5.945 2.335 -20.965 1.00 90.06 181 CYS A O 1
ATOM 1414 N N . LEU A 1 182 ? -4.014 2.348 -19.829 1.00 94.25 182 LEU A N 1
ATOM 1415 C CA . LEU A 1 182 ? -4.542 1.600 -18.695 1.00 94.25 182 LEU A CA 1
ATOM 1416 C C . LEU A 1 182 ? -5.318 2.541 -17.772 1.00 94.25 182 LEU A C 1
ATOM 1418 O O . LEU A 1 182 ? -4.764 3.502 -17.247 1.00 94.25 182 LEU A O 1
ATOM 1422 N N . LYS A 1 183 ? -6.598 2.234 -17.539 1.00 93.06 183 LYS A N 1
ATOM 1423 C CA . LYS A 1 183 ? -7.419 2.896 -16.520 1.00 93.06 183 LYS A CA 1
ATOM 1424 C C . LYS A 1 183 ? -7.524 1.980 -15.308 1.00 93.06 183 LYS A C 1
ATOM 1426 O O . LYS A 1 183 ? -7.965 0.839 -15.440 1.00 93.06 183 LYS A O 1
ATOM 1431 N N . GLY A 1 184 ? -7.153 2.467 -14.130 1.00 93.50 184 GLY A N 1
ATOM 1432 C CA . GLY A 1 184 ? -7.209 1.692 -12.893 1.00 93.50 184 GLY A CA 1
ATOM 1433 C C . GLY A 1 184 ? -6.009 1.953 -11.998 1.00 93.50 184 GLY A C 1
ATOM 1434 O O . GLY A 1 184 ? -5.485 3.062 -11.964 1.00 93.50 184 GLY A O 1
ATOM 1435 N N . SER A 1 185 ? -5.588 0.926 -11.272 1.00 95.31 185 SER A N 1
ATOM 1436 C CA . SER A 1 185 ? -4.408 0.960 -10.409 1.00 95.31 185 SER A CA 1
ATOM 1437 C C . SER A 1 185 ? -3.462 -0.169 -10.777 1.00 95.31 185 SER A C 1
ATOM 1439 O O . SER A 1 185 ? -3.920 -1.245 -11.161 1.00 95.31 185 SER A O 1
ATOM 1441 N N . TYR A 1 186 ? -2.158 0.064 -10.659 1.00 96.56 186 TYR A N 1
ATOM 1442 C CA . TYR A 1 186 ? -1.159 -0.971 -10.894 1.00 96.56 186 TYR A CA 1
ATOM 1443 C C . TYR A 1 186 ? 0.203 -0.569 -10.326 1.00 96.56 186 TYR A C 1
ATOM 1445 O O . TYR A 1 186 ? 0.752 0.491 -10.616 1.00 96.56 186 TYR A O 1
ATOM 1453 N N . SER A 1 187 ? 0.789 -1.490 -9.577 1.00 98.25 187 SER A N 1
ATOM 1454 C CA . SER A 1 187 ? 2.227 -1.596 -9.367 1.00 98.25 187 SER A CA 1
ATOM 1455 C C . SER A 1 187 ? 2.693 -2.837 -10.113 1.00 98.25 187 SER A C 1
ATOM 1457 O O . SER A 1 187 ? 2.061 -3.891 -10.009 1.00 98.25 187 SER A O 1
ATOM 1459 N N . VAL A 1 188 ? 3.779 -2.733 -10.872 1.00 98.50 188 VAL A N 1
ATOM 1460 C CA . VAL A 1 188 ? 4.288 -3.833 -11.697 1.00 98.50 188 VAL A CA 1
ATOM 1461 C C . VAL A 1 188 ? 5.770 -4.030 -11.438 1.00 98.50 188 VAL A C 1
ATOM 1463 O O . VAL A 1 188 ? 6.514 -3.059 -11.327 1.00 98.50 188 VAL A O 1
ATOM 1466 N N . VAL A 1 189 ? 6.190 -5.293 -11.382 1.00 98.69 189 VAL A N 1
ATOM 1467 C CA . VAL A 1 189 ? 7.591 -5.715 -11.490 1.00 98.69 189 VAL A CA 1
ATOM 1468 C C . VAL A 1 189 ? 7.718 -6.677 -12.666 1.00 98.69 189 VAL A C 1
ATOM 1470 O O . VAL A 1 189 ? 6.852 -7.527 -12.885 1.00 98.69 189 VAL A O 1
ATOM 1473 N N . MET A 1 190 ? 8.775 -6.530 -13.452 1.00 98.25 190 MET A N 1
ATOM 1474 C CA . MET A 1 190 ? 8.962 -7.269 -14.692 1.00 98.25 190 MET A CA 1
ATOM 1475 C C . MET A 1 190 ? 10.434 -7.608 -14.908 1.00 98.25 190 MET A C 1
ATOM 1477 O O . MET A 1 190 ? 11.301 -6.776 -14.673 1.00 98.25 190 MET A O 1
ATOM 1481 N N . LEU A 1 191 ? 10.698 -8.810 -15.408 1.00 97.88 191 LEU A N 1
ATOM 1482 C CA . LEU A 1 191 ? 11.984 -9.199 -15.972 1.00 97.88 191 LEU A CA 1
ATOM 1483 C C . LEU A 1 191 ? 11.924 -9.115 -17.491 1.00 97.88 191 LEU A C 1
ATOM 1485 O O . LEU A 1 191 ? 10.961 -9.605 -18.085 1.00 97.88 191 LEU A O 1
ATOM 1489 N N . TYR A 1 192 ? 12.964 -8.560 -18.101 1.00 96.75 192 TYR A N 1
ATOM 1490 C CA . TYR A 1 192 ? 13.173 -8.565 -19.545 1.00 96.75 192 TYR A CA 1
ATOM 1491 C C . TYR A 1 192 ? 14.639 -8.895 -19.830 1.00 96.75 192 TYR A C 1
ATOM 1493 O O . TYR A 1 192 ? 15.510 -8.087 -19.534 1.00 96.75 192 TYR A O 1
ATOM 1501 N N . ASP A 1 193 ? 14.911 -10.103 -20.332 1.00 94.12 193 ASP A N 1
ATOM 1502 C CA . ASP A 1 193 ? 16.264 -10.594 -20.664 1.00 94.12 193 ASP A CA 1
ATOM 1503 C C . ASP A 1 193 ? 17.335 -10.415 -19.563 1.00 94.12 193 ASP A C 1
ATOM 1505 O O . ASP A 1 193 ? 18.523 -10.286 -19.847 1.00 94.12 193 ASP A O 1
ATOM 1509 N N . GLY A 1 194 ? 16.923 -10.448 -18.293 1.00 92.31 194 GLY A N 1
ATOM 1510 C CA . GLY A 1 194 ? 17.815 -10.289 -17.138 1.00 92.31 194 GLY A CA 1
ATOM 1511 C C . GLY A 1 194 ? 17.814 -8.899 -16.505 1.00 92.31 194 GLY A C 1
ATOM 1512 O O . GLY A 1 194 ? 18.339 -8.744 -15.405 1.00 92.31 194 GLY A O 1
ATOM 1513 N N . ASP A 1 195 ? 17.144 -7.928 -17.115 1.00 97.19 195 ASP A N 1
ATOM 1514 C CA . ASP A 1 195 ? 16.922 -6.622 -16.504 1.00 97.19 195 ASP A CA 1
ATOM 1515 C C . ASP A 1 195 ? 15.644 -6.626 -15.667 1.00 97.19 195 ASP A C 1
ATOM 1517 O O . ASP A 1 195 ? 14.621 -7.200 -16.061 1.00 97.19 195 ASP A O 1
ATOM 1521 N N . LEU A 1 196 ? 15.690 -5.951 -14.518 1.00 98.50 196 LEU A N 1
ATOM 1522 C CA . LEU A 1 196 ? 14.539 -5.755 -13.644 1.00 98.50 196 LEU A CA 1
ATOM 1523 C C . LEU A 1 196 ? 13.930 -4.375 -13.892 1.00 98.50 196 LEU A C 1
ATOM 1525 O O . LEU A 1 196 ? 14.561 -3.340 -13.687 1.00 98.50 196 LEU A O 1
ATOM 1529 N N . TYR A 1 197 ? 12.661 -4.370 -14.273 1.00 98.62 197 TYR A N 1
ATOM 1530 C CA . TYR A 1 197 ? 11.842 -3.177 -14.411 1.00 98.62 197 TYR A CA 1
ATOM 1531 C C . TYR A 1 197 ? 10.778 -3.142 -13.322 1.00 98.62 197 TYR A C 1
ATOM 1533 O O . TYR A 1 197 ? 10.198 -4.169 -12.965 1.00 98.62 197 TYR A O 1
ATOM 1541 N N . ALA A 1 198 ? 10.468 -1.949 -12.833 1.00 98.69 198 ALA A N 1
ATOM 1542 C CA . ALA A 1 198 ? 9.330 -1.722 -11.958 1.00 98.69 198 ALA A CA 1
ATOM 1543 C C . ALA A 1 198 ? 8.650 -0.407 -12.314 1.00 98.69 198 ALA A C 1
ATOM 1545 O O . ALA A 1 198 ? 9.330 0.558 -12.640 1.00 98.69 198 ALA A O 1
ATOM 1546 N N . PHE A 1 199 ? 7.326 -0.340 -12.263 1.00 98.50 199 PHE A N 1
ATOM 1547 C CA . PHE A 1 199 ? 6.617 0.915 -12.507 1.00 98.50 199 PHE A CA 1
ATOM 1548 C C . PHE A 1 199 ? 5.302 0.982 -11.740 1.00 98.50 199 PHE A C 1
ATOM 1550 O O . PHE A 1 199 ? 4.697 -0.044 -11.417 1.00 98.50 199 PHE A O 1
ATOM 1557 N N . ARG A 1 200 ? 4.878 2.210 -11.443 1.00 98.25 200 ARG A N 1
ATOM 1558 C CA . ARG A 1 200 ? 3.689 2.521 -10.640 1.00 98.25 200 ARG A CA 1
ATOM 1559 C C . ARG A 1 200 ? 2.723 3.380 -11.450 1.00 98.25 200 ARG A C 1
ATOM 1561 O O . ARG A 1 200 ? 3.158 4.229 -12.226 1.00 98.25 200 ARG A O 1
ATOM 1568 N N . ASP A 1 201 ? 1.420 3.165 -11.286 1.00 97.69 201 ASP A N 1
ATOM 1569 C CA . ASP A 1 201 ? 0.392 3.938 -11.986 1.00 97.69 201 ASP A CA 1
ATOM 1570 C C . ASP A 1 201 ? 0.537 5.462 -11.759 1.00 97.69 201 ASP A C 1
ATOM 1572 O O . ASP A 1 201 ? 1.058 5.874 -10.717 1.00 97.69 201 ASP A O 1
ATOM 1576 N N . PRO A 1 202 ? 0.100 6.318 -12.709 1.00 96.50 202 PRO A N 1
ATOM 1577 C CA . PRO A 1 202 ? 0.265 7.775 -12.626 1.00 96.50 202 PRO A CA 1
ATOM 1578 C C . PRO A 1 202 ? -0.365 8.433 -11.396 1.00 96.50 202 PRO A C 1
ATOM 1580 O O . PRO A 1 202 ? 0.049 9.525 -11.011 1.00 96.50 202 PRO A O 1
ATOM 1583 N N . HIS A 1 203 ? -1.347 7.785 -10.765 1.00 96.81 203 HIS A N 1
ATOM 1584 C CA . HIS A 1 203 ? -1.961 8.269 -9.532 1.00 96.81 203 HIS A CA 1
ATOM 1585 C C . HIS A 1 203 ? -1.264 7.724 -8.277 1.00 96.81 203 HIS A C 1
ATOM 1587 O O . HIS A 1 203 ? -1.456 8.273 -7.197 1.00 96.81 203 HIS A O 1
ATOM 1593 N N . GLY A 1 204 ? -0.448 6.676 -8.383 1.00 97.00 204 GLY A N 1
ATOM 1594 C CA . GLY A 1 204 ? 0.219 6.042 -7.251 1.00 97.00 204 GLY A CA 1
ATOM 1595 C C . GLY A 1 204 ? -0.745 5.317 -6.317 1.00 97.00 204 GLY A C 1
ATOM 1596 O O . GLY A 1 204 ? -0.520 5.294 -5.106 1.00 97.00 204 GLY A O 1
ATOM 1597 N N . ILE A 1 205 ? -1.831 4.745 -6.844 1.00 97.25 205 ILE A N 1
ATOM 1598 C CA . ILE A 1 205 ? -2.898 4.164 -6.017 1.00 97.25 205 ILE A CA 1
ATOM 1599 C C . ILE A 1 205 ? -2.391 2.968 -5.207 1.00 97.25 205 ILE A C 1
ATOM 1601 O O . ILE A 1 205 ? -2.672 2.874 -4.009 1.00 97.25 205 ILE A O 1
ATOM 1605 N N . ARG A 1 206 ? -1.660 2.050 -5.851 1.00 96.62 206 ARG A N 1
ATOM 1606 C CA . ARG A 1 206 ? -1.076 0.871 -5.192 1.00 96.62 206 ARG A CA 1
ATOM 1607 C C . ARG A 1 206 ? 0.333 1.176 -4.701 1.00 96.62 206 ARG A C 1
ATOM 1609 O O . ARG A 1 206 ? 1.060 1.879 -5.400 1.00 96.62 206 ARG A O 1
ATOM 1616 N N . PRO A 1 207 ? 0.741 0.673 -3.526 1.00 97.62 207 PRO A N 1
ATOM 1617 C CA . PRO A 1 207 ? 2.065 0.953 -2.999 1.00 97.62 207 PRO A CA 1
ATOM 1618 C C . PRO A 1 207 ? 3.137 0.191 -3.785 1.00 97.62 207 PRO A C 1
ATOM 1620 O O . PRO A 1 207 ? 2.916 -0.916 -4.295 1.00 97.62 207 PRO A O 1
ATOM 1623 N N . LEU A 1 208 ? 4.303 0.816 -3.899 1.00 98.62 208 LEU A N 1
ATOM 1624 C CA . LEU A 1 208 ? 5.527 0.225 -4.418 1.00 98.62 208 LEU A CA 1
ATOM 1625 C C . LEU A 1 208 ? 6.690 1.030 -3.843 1.00 98.62 208 LEU A C 1
ATOM 1627 O O . LEU A 1 208 ? 6.694 2.255 -3.929 1.00 98.62 208 LEU A O 1
ATOM 1631 N N . CYS A 1 209 ? 7.670 0.352 -3.266 1.00 98.44 209 CYS A N 1
ATOM 1632 C CA . CYS A 1 209 ? 8.844 0.970 -2.672 1.00 98.44 209 CYS A CA 1
ATOM 1633 C C . CYS A 1 209 ? 10.126 0.345 -3.206 1.00 98.44 209 CYS A C 1
ATOM 1635 O O . CYS A 1 209 ? 10.116 -0.757 -3.757 1.00 98.44 209 CYS A O 1
ATOM 1637 N N . PHE A 1 210 ? 11.217 1.081 -3.041 1.00 98.44 210 PHE A N 1
ATOM 1638 C CA . PHE A 1 210 ? 12.556 0.723 -3.464 1.00 98.44 210 PHE A CA 1
ATOM 1639 C C . PHE A 1 210 ? 13.512 0.755 -2.268 1.00 98.44 210 PHE A C 1
ATOM 1641 O O . PHE A 1 210 ? 13.459 1.646 -1.410 1.00 98.44 210 PHE A O 1
ATOM 1648 N N . GLY A 1 211 ? 14.427 -0.207 -2.238 1.00 97.06 211 GLY A N 1
ATOM 1649 C CA . GLY A 1 211 ? 15.494 -0.268 -1.254 1.00 97.06 211 GLY A CA 1
ATOM 1650 C C . GLY A 1 211 ? 16.700 -1.056 -1.735 1.00 97.06 211 GLY A C 1
ATOM 1651 O O . GLY A 1 211 ? 16.736 -1.594 -2.844 1.00 97.06 211 GLY A O 1
ATOM 1652 N N . ARG A 1 212 ? 17.703 -1.122 -0.863 1.00 95.31 212 ARG A N 1
ATOM 1653 C CA . ARG A 1 212 ? 18.930 -1.891 -1.073 1.00 95.31 212 ARG A CA 1
ATOM 1654 C C . ARG A 1 212 ? 18.941 -3.113 -0.175 1.00 95.31 212 ARG A C 1
ATOM 1656 O O . ARG A 1 212 ? 18.543 -3.025 0.983 1.00 95.31 212 ARG A O 1
ATOM 1663 N N . THR A 1 213 ? 19.435 -4.225 -0.689 1.00 93.19 213 THR A N 1
ATOM 1664 C CA . THR A 1 213 ? 19.842 -5.377 0.121 1.00 93.19 213 THR A CA 1
ATOM 1665 C C . THR A 1 213 ? 21.361 -5.335 0.299 1.00 93.19 213 THR A C 1
ATOM 1667 O O . THR A 1 213 ? 22.027 -4.448 -0.233 1.00 93.19 213 THR A O 1
ATOM 1670 N N . GLU A 1 214 ? 21.931 -6.276 1.050 1.00 88.69 214 GLU A N 1
ATOM 1671 C CA . GLU A 1 214 ? 23.389 -6.370 1.227 1.00 88.69 214 GLU A CA 1
ATOM 1672 C C . GLU A 1 214 ? 24.145 -6.490 -0.109 1.00 88.69 214 GLU A C 1
ATOM 1674 O O . GLU A 1 214 ? 25.246 -5.967 -0.258 1.00 88.69 214 GLU A O 1
ATOM 1679 N N . SER A 1 215 ? 23.537 -7.154 -1.092 1.00 87.44 215 SER A N 1
ATOM 1680 C CA . SER A 1 215 ? 24.193 -7.572 -2.332 1.00 87.44 215 SER A CA 1
ATOM 1681 C C . SER A 1 215 ? 23.497 -7.086 -3.604 1.00 87.44 215 SER A C 1
ATOM 1683 O O . SER A 1 215 ? 23.816 -7.582 -4.683 1.00 87.44 215 SER A O 1
ATOM 1685 N N . GLY A 1 216 ? 22.554 -6.143 -3.504 1.00 94.25 216 GLY A N 1
ATOM 1686 C CA . GLY A 1 216 ? 21.882 -5.562 -4.665 1.00 94.25 216 GLY A CA 1
ATOM 1687 C C . GLY A 1 216 ? 20.672 -4.700 -4.312 1.00 94.25 216 GLY A C 1
ATOM 1688 O O . GLY A 1 216 ? 20.679 -3.947 -3.333 1.00 94.25 216 GLY A O 1
ATOM 1689 N N . TYR A 1 217 ? 19.626 -4.786 -5.132 1.00 97.31 217 TYR A N 1
ATOM 1690 C CA . TYR A 1 217 ? 18.472 -3.893 -5.064 1.00 97.31 217 TYR A CA 1
ATOM 1691 C C . TYR A 1 217 ? 17.156 -4.645 -5.009 1.00 97.31 217 TYR A C 1
ATOM 1693 O O . TYR A 1 217 ? 17.022 -5.751 -5.534 1.00 97.31 217 TYR A O 1
ATOM 1701 N N . MET A 1 218 ? 16.162 -4.002 -4.404 1.00 97.81 218 MET A N 1
ATOM 1702 C CA . MET A 1 218 ? 14.843 -4.572 -4.210 1.00 97.81 218 MET A CA 1
ATOM 1703 C C . MET A 1 218 ? 13.750 -3.544 -4.471 1.00 97.81 218 MET A C 1
ATOM 1705 O O . MET A 1 218 ? 13.832 -2.394 -4.042 1.00 97.81 218 MET A O 1
ATOM 1709 N N . VAL A 1 219 ? 12.692 -4.003 -5.128 1.00 98.62 219 VAL A N 1
ATOM 1710 C CA . VAL A 1 219 ? 11.410 -3.311 -5.250 1.00 98.62 219 VAL A CA 1
ATOM 1711 C C . VAL A 1 219 ? 10.320 -4.193 -4.659 1.00 98.62 219 VAL A C 1
ATOM 1713 O O . VAL A 1 219 ? 10.301 -5.400 -4.899 1.00 98.62 219 VAL A O 1
ATOM 1716 N N . ALA A 1 220 ? 9.421 -3.625 -3.864 1.00 98.62 220 ALA A N 1
ATOM 1717 C CA . ALA A 1 220 ? 8.398 -4.403 -3.171 1.00 98.62 220 ALA A CA 1
ATOM 1718 C C . ALA A 1 220 ? 7.126 -3.598 -2.913 1.00 98.62 220 ALA A C 1
ATOM 1720 O O . ALA A 1 220 ? 7.165 -2.373 -2.826 1.00 98.62 220 ALA A O 1
ATOM 1721 N N . SER A 1 221 ? 5.992 -4.280 -2.736 1.00 98.44 221 SER A N 1
ATOM 1722 C CA . SER A 1 221 ? 4.733 -3.614 -2.368 1.00 98.44 221 SER A CA 1
ATOM 1723 C C . SER A 1 221 ? 4.783 -2.890 -1.018 1.00 98.44 221 SER A C 1
ATOM 1725 O O . SER A 1 221 ? 4.060 -1.920 -0.846 1.00 98.44 221 SER A O 1
ATOM 1727 N N . GLU A 1 222 ? 5.606 -3.342 -0.067 1.00 98.56 222 GLU A N 1
ATOM 1728 C CA . GLU A 1 222 ? 5.775 -2.711 1.250 1.00 98.56 222 GLU A CA 1
ATOM 1729 C C . GLU A 1 222 ? 7.231 -2.762 1.709 1.00 98.56 222 GLU A C 1
ATOM 1731 O O . GLU A 1 222 ? 7.937 -3.734 1.422 1.00 98.56 222 GLU A O 1
ATOM 1736 N N . SER A 1 223 ? 7.641 -1.760 2.500 1.00 98.50 223 SER A N 1
ATOM 1737 C CA . SER A 1 223 ? 9.002 -1.662 3.050 1.00 98.50 223 SER A CA 1
ATOM 1738 C C . SER A 1 223 ? 9.402 -2.889 3.862 1.00 98.50 223 SER A C 1
ATOM 1740 O O . SER A 1 223 ? 10.564 -3.267 3.891 1.00 98.50 223 SER A O 1
ATOM 1742 N N . VAL A 1 224 ? 8.430 -3.567 4.464 1.00 98.12 224 VAL A N 1
ATOM 1743 C CA . VAL A 1 224 ? 8.691 -4.683 5.362 1.00 98.12 224 VAL A CA 1
ATOM 1744 C C . VAL A 1 224 ? 9.278 -5.920 4.683 1.00 98.12 224 VAL A C 1
ATOM 1746 O O . VAL A 1 224 ? 9.896 -6.763 5.330 1.00 98.12 224 VAL A O 1
ATOM 1749 N N . ALA A 1 225 ? 9.113 -6.030 3.364 1.00 98.25 225 ALA A N 1
ATOM 1750 C CA . ALA A 1 225 ? 9.804 -7.038 2.574 1.00 98.25 225 ALA A CA 1
ATOM 1751 C C . ALA A 1 225 ? 11.313 -6.748 2.492 1.00 98.25 225 ALA A C 1
ATOM 1753 O O . ALA A 1 225 ? 12.112 -7.679 2.516 1.00 98.25 225 ALA A O 1
ATOM 1754 N N . ILE A 1 226 ? 11.691 -5.466 2.429 1.00 98.25 226 ILE A N 1
ATOM 1755 C CA . ILE A 1 226 ? 13.085 -5.009 2.456 1.00 98.25 226 ILE A CA 1
ATOM 1756 C C . ILE A 1 226 ? 13.666 -5.258 3.853 1.00 98.25 226 ILE A C 1
ATOM 1758 O O . ILE A 1 226 ? 14.737 -5.852 3.970 1.00 98.25 226 ILE A O 1
ATOM 1762 N N . ASP A 1 227 ? 12.922 -4.904 4.905 1.00 96.88 227 ASP A N 1
ATOM 1763 C CA . ASP A 1 227 ? 13.335 -5.116 6.299 1.00 96.88 227 ASP A CA 1
ATOM 1764 C C . ASP A 1 227 ? 13.567 -6.607 6.609 1.00 96.88 227 ASP A C 1
ATOM 1766 O O . ASP A 1 227 ? 14.530 -6.962 7.287 1.00 96.88 227 ASP A O 1
ATOM 1770 N N . ALA A 1 228 ? 12.735 -7.502 6.059 1.00 96.38 228 ALA A N 1
ATOM 1771 C CA . ALA A 1 228 ? 12.866 -8.953 6.231 1.00 96.38 228 ALA A CA 1
ATOM 1772 C C . ALA A 1 228 ? 14.181 -9.535 5.682 1.00 96.38 228 ALA A C 1
ATOM 1774 O O . ALA A 1 228 ? 14.571 -10.635 6.073 1.00 96.38 228 ALA A O 1
ATOM 1775 N N . LEU A 1 229 ? 14.862 -8.810 4.792 1.00 96.31 229 LEU A N 1
ATOM 1776 C CA . LEU A 1 229 ? 16.169 -9.174 4.244 1.00 96.31 229 LEU A CA 1
ATOM 1777 C C . LEU A 1 229 ? 17.313 -8.363 4.868 1.00 96.31 229 LEU A C 1
ATOM 1779 O O . LEU A 1 229 ? 18.401 -8.312 4.299 1.00 96.31 229 LEU A O 1
ATOM 1783 N N . ASN A 1 230 ? 17.066 -7.697 6.004 1.00 96.00 230 ASN A N 1
ATOM 1784 C CA . ASN A 1 230 ? 17.971 -6.709 6.602 1.00 96.00 230 ASN A CA 1
ATOM 1785 C C . ASN A 1 230 ? 18.376 -5.604 5.610 1.00 96.00 230 ASN A C 1
ATOM 1787 O O . ASN A 1 230 ? 19.467 -5.038 5.690 1.00 96.00 230 ASN A O 1
ATOM 1791 N N . GLY A 1 231 ? 17.507 -5.332 4.636 1.00 96.06 231 GLY A N 1
ATOM 1792 C CA . GLY A 1 231 ? 17.719 -4.300 3.644 1.00 96.06 231 GLY A CA 1
ATOM 1793 C C . GLY A 1 231 ? 17.464 -2.909 4.211 1.00 96.06 231 GLY A C 1
ATOM 1794 O O . GLY A 1 231 ? 16.886 -2.723 5.280 1.00 96.06 231 GLY A O 1
ATOM 1795 N N . LYS A 1 232 ? 17.872 -1.904 3.445 1.00 96.94 232 LYS A N 1
ATOM 1796 C CA . LYS A 1 232 ? 17.627 -0.498 3.738 1.00 96.94 232 LYS A CA 1
ATOM 1797 C C . LYS A 1 232 ? 16.550 0.031 2.799 1.00 96.94 232 LYS A C 1
ATOM 1799 O O . LYS A 1 232 ? 16.783 0.163 1.597 1.00 96.94 232 LYS A O 1
ATOM 1804 N N . TYR A 1 233 ? 15.391 0.370 3.356 1.00 96.62 233 TYR A N 1
ATOM 1805 C CA . TYR A 1 233 ? 14.386 1.175 2.665 1.00 96.62 233 TYR A CA 1
ATOM 1806 C C . TYR A 1 233 ? 14.985 2.531 2.256 1.00 96.62 233 TYR A C 1
ATOM 1808 O O . TYR A 1 233 ? 15.556 3.231 3.094 1.00 96.62 233 TYR A O 1
ATOM 1816 N N . GLU A 1 234 ? 14.853 2.902 0.980 1.00 95.50 234 GLU A N 1
ATOM 1817 C CA . GLU A 1 234 ? 15.356 4.184 0.468 1.00 95.50 234 GLU A CA 1
ATOM 1818 C C . GLU A 1 234 ? 14.203 5.164 0.221 1.00 95.50 234 GLU A C 1
ATOM 1820 O O . GLU A 1 234 ? 14.239 6.287 0.725 1.00 95.50 234 GLU A O 1
ATOM 1825 N N . ARG A 1 235 ? 13.178 4.753 -0.542 1.00 95.38 235 ARG A N 1
ATOM 1826 C CA . ARG A 1 235 ? 11.993 5.578 -0.839 1.00 95.38 235 ARG A CA 1
ATOM 1827 C C . ARG A 1 235 ? 10.853 4.785 -1.475 1.00 95.38 235 ARG A C 1
ATOM 1829 O O . ARG A 1 235 ? 11.058 3.699 -2.014 1.00 95.38 235 ARG A O 1
ATOM 1836 N N . ASP A 1 236 ? 9.672 5.386 -1.510 1.00 98.00 236 ASP A N 1
ATOM 1837 C CA . ASP A 1 236 ? 8.579 4.960 -2.379 1.00 98.00 236 ASP A CA 1
ATOM 1838 C C . ASP A 1 236 ? 8.919 5.211 -3.861 1.00 98.00 236 ASP A C 1
ATOM 1840 O O . ASP A 1 236 ? 9.632 6.162 -4.205 1.00 98.00 236 ASP A O 1
ATOM 1844 N N . VAL A 1 237 ? 8.397 4.362 -4.746 1.00 97.88 237 VAL A N 1
ATOM 1845 C CA . VAL A 1 237 ? 8.388 4.602 -6.196 1.00 97.88 237 VAL A CA 1
ATOM 1846 C C . VAL A 1 237 ? 7.329 5.658 -6.479 1.00 97.88 237 VAL A C 1
ATOM 1848 O O . VAL A 1 237 ? 6.184 5.519 -6.036 1.00 97.88 237 VAL A O 1
ATOM 1851 N N . PHE A 1 238 ? 7.697 6.730 -7.177 1.00 97.06 238 PHE A N 1
ATOM 1852 C CA . PHE A 1 238 ? 6.786 7.848 -7.388 1.00 97.06 238 PHE A CA 1
ATOM 1853 C C . PHE A 1 238 ? 5.625 7.459 -8.322 1.00 97.06 238 PHE A C 1
ATOM 1855 O O . PHE A 1 238 ? 5.777 6.586 -9.182 1.00 97.06 238 PHE A O 1
ATOM 1862 N N . PRO A 1 239 ? 4.442 8.083 -8.171 1.00 97.44 239 PRO A N 1
ATOM 1863 C CA . PRO A 1 239 ? 3.355 7.933 -9.136 1.00 97.44 239 PRO A CA 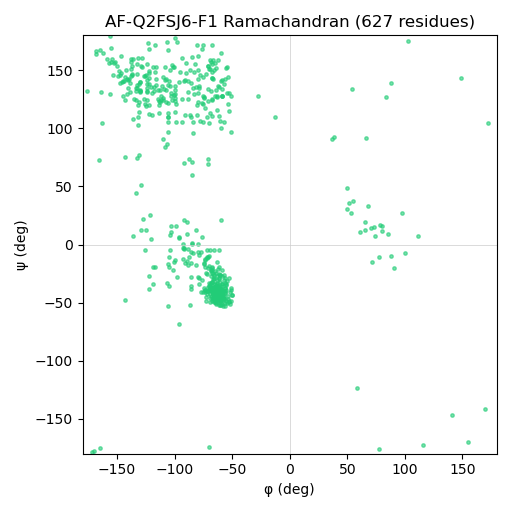1
ATOM 1864 C C . PRO A 1 239 ? 3.846 8.208 -10.563 1.00 97.44 239 PRO A C 1
ATOM 1866 O O . PRO A 1 239 ? 4.474 9.239 -10.799 1.00 97.44 239 PRO A O 1
ATOM 1869 N N . GLY A 1 240 ? 3.593 7.292 -11.501 1.00 96.94 240 GLY A N 1
ATOM 1870 C CA . GLY A 1 240 ? 4.014 7.422 -12.903 1.00 96.94 240 GLY A CA 1
ATOM 1871 C C . GLY A 1 240 ? 5.523 7.288 -13.156 1.00 96.94 240 GLY A C 1
ATOM 1872 O O . GLY A 1 240 ? 5.998 7.643 -14.238 1.00 96.94 240 GLY A O 1
ATOM 1873 N N . GLU A 1 241 ? 6.284 6.791 -12.181 1.00 98.00 241 GLU A N 1
ATOM 1874 C CA . GLU A 1 241 ? 7.712 6.500 -12.310 1.00 98.00 241 GLU A CA 1
ATOM 1875 C C . GLU A 1 241 ? 7.956 5.063 -12.789 1.00 98.00 241 GLU A C 1
ATOM 1877 O O . GLU A 1 241 ? 7.218 4.128 -12.457 1.00 98.00 241 GLU A O 1
ATOM 1882 N N . MET A 1 242 ? 9.035 4.896 -13.550 1.00 98.06 242 MET A N 1
ATOM 1883 C CA . MET A 1 242 ? 9.639 3.622 -13.909 1.00 98.06 242 MET A CA 1
ATOM 1884 C C . MET A 1 242 ? 11.054 3.529 -13.326 1.00 98.06 242 MET A C 1
ATOM 1886 O O . MET A 1 242 ? 11.846 4.466 -13.420 1.00 98.06 242 MET A O 1
ATOM 1890 N N . ILE A 1 243 ? 11.384 2.368 -12.775 1.00 98.19 243 ILE A N 1
ATOM 1891 C CA . ILE A 1 243 ? 12.724 1.960 -12.364 1.00 98.19 243 ILE A CA 1
ATOM 1892 C C . ILE A 1 243 ? 13.210 0.906 -13.352 1.00 98.19 243 ILE A C 1
ATOM 1894 O O . ILE A 1 243 ? 12.480 -0.038 -13.657 1.00 98.19 243 ILE A O 1
ATOM 1898 N N . HIS A 1 244 ? 14.440 1.054 -13.824 1.00 97.88 244 HIS A N 1
ATOM 1899 C CA . HIS A 1 244 ? 15.155 0.061 -14.618 1.00 97.88 244 HIS A CA 1
ATOM 1900 C C . HIS A 1 244 ? 16.478 -0.258 -13.929 1.00 97.88 244 HIS A C 1
ATOM 1902 O O . HIS A 1 244 ? 17.252 0.648 -13.628 1.00 97.88 244 HIS A O 1
ATOM 1908 N N . ILE A 1 245 ? 16.711 -1.536 -13.651 1.00 97.06 245 ILE A N 1
ATOM 1909 C CA . ILE A 1 245 ? 17.916 -2.048 -13.005 1.00 97.06 245 ILE A CA 1
ATOM 1910 C C . ILE A 1 245 ? 18.547 -3.076 -13.945 1.00 97.06 245 ILE A C 1
ATOM 1912 O O . ILE A 1 245 ? 17.910 -4.076 -14.281 1.00 97.06 245 ILE A O 1
ATOM 1916 N N . SER A 1 246 ? 19.784 -2.814 -14.358 1.00 93.44 246 SER A N 1
ATOM 1917 C CA . SER A 1 246 ? 20.566 -3.632 -15.292 1.00 93.44 246 SER A CA 1
ATOM 1918 C C . SER A 1 246 ? 21.957 -3.847 -14.704 1.00 93.44 246 SER A C 1
ATOM 1920 O O . SER A 1 246 ? 22.797 -2.944 -14.726 1.00 93.44 246 SER A O 1
ATOM 1922 N N . GLY A 1 247 ? 22.208 -5.038 -14.157 1.00 86.12 247 GLY A N 1
ATOM 1923 C CA . GLY A 1 247 ? 23.410 -5.290 -13.361 1.00 86.12 247 GLY A CA 1
ATOM 1924 C C . GLY A 1 247 ? 23.477 -4.340 -12.159 1.00 86.12 247 GLY A C 1
ATOM 1925 O O . GLY A 1 247 ? 22.536 -4.276 -11.371 1.00 86.12 247 GLY A O 1
ATOM 1926 N N . ASP A 1 248 ? 24.567 -3.579 -12.051 1.00 83.38 248 ASP A N 1
ATOM 1927 C CA . ASP A 1 248 ? 24.767 -2.599 -10.974 1.00 83.38 248 ASP A CA 1
ATOM 1928 C C . ASP A 1 248 ? 24.181 -1.208 -11.288 1.00 83.38 248 ASP A C 1
ATOM 1930 O O . ASP A 1 248 ? 24.109 -0.349 -10.401 1.00 83.38 248 ASP A O 1
ATOM 1934 N N . GLU A 1 249 ? 23.758 -0.964 -12.535 1.00 90.31 249 GLU A N 1
ATOM 1935 C CA . GLU A 1 249 ? 23.164 0.308 -12.946 1.00 90.31 249 GLU A CA 1
ATOM 1936 C C . GLU A 1 249 ? 21.684 0.380 -12.569 1.00 90.31 249 GLU A C 1
ATOM 1938 O O . GLU A 1 249 ? 20.907 -0.536 -12.841 1.00 90.31 249 GLU A O 1
ATOM 1943 N N . ILE A 1 250 ? 21.274 1.525 -12.017 1.00 93.81 250 ILE A N 1
ATOM 1944 C CA . ILE A 1 250 ? 19.868 1.850 -11.775 1.00 93.81 250 ILE A CA 1
ATOM 1945 C C . ILE A 1 250 ? 19.524 3.158 -12.464 1.00 93.81 250 ILE A C 1
ATOM 1947 O O . ILE A 1 250 ? 20.234 4.157 -12.322 1.00 93.81 250 ILE A O 1
ATOM 1951 N N . ARG A 1 251 ? 18.381 3.174 -13.142 1.00 93.88 251 ARG A N 1
ATOM 1952 C CA . ARG A 1 251 ? 17.792 4.364 -13.747 1.00 93.88 251 ARG A CA 1
ATOM 1953 C C . ARG A 1 251 ? 16.377 4.552 -13.229 1.00 93.88 251 ARG A C 1
ATOM 1955 O O . ARG A 1 251 ? 15.578 3.619 -13.216 1.00 93.88 251 ARG A O 1
ATOM 1962 N N . PHE A 1 252 ? 16.081 5.777 -12.819 1.00 92.56 252 PHE A N 1
ATOM 1963 C CA . PHE A 1 252 ? 14.753 6.209 -12.412 1.00 92.56 252 PHE A CA 1
ATOM 1964 C C . PHE A 1 252 ? 14.245 7.200 -13.448 1.00 92.56 252 PHE A C 1
ATOM 1966 O O . PHE A 1 252 ? 14.941 8.161 -13.783 1.00 92.56 252 PHE A O 1
ATOM 1973 N N . LYS A 1 253 ? 13.047 6.967 -13.969 1.00 91.00 253 LYS A N 1
ATOM 1974 C CA . LYS A 1 253 ? 12.492 7.768 -15.050 1.00 91.00 253 LYS A CA 1
ATOM 1975 C C . LYS A 1 253 ? 11.043 8.118 -14.776 1.00 91.00 253 LYS A C 1
ATOM 1977 O O . LYS A 1 253 ? 10.213 7.234 -14.575 1.00 91.00 253 LYS A O 1
ATOM 1982 N N . GLN A 1 254 ? 10.735 9.409 -14.799 1.00 94.12 254 GLN A N 1
ATOM 1983 C CA . GLN A 1 254 ? 9.362 9.881 -14.722 1.00 94.12 254 GLN A CA 1
ATOM 1984 C C . GLN A 1 254 ? 8.746 9.761 -16.113 1.00 94.12 254 GLN A C 1
ATOM 1986 O O . GLN A 1 254 ? 9.238 10.367 -17.066 1.00 94.12 254 GLN A O 1
ATOM 1991 N N . ILE A 1 255 ? 7.677 8.976 -16.218 1.00 92.88 255 ILE A N 1
ATOM 1992 C CA . ILE A 1 255 ? 7.008 8.668 -17.485 1.00 92.88 255 ILE A CA 1
ATOM 1993 C C . ILE A 1 255 ? 5.688 9.432 -17.616 1.00 92.88 255 ILE A C 1
ATOM 1995 O O . ILE A 1 255 ? 5.310 9.861 -18.705 1.00 92.88 255 ILE A O 1
ATOM 1999 N N . ALA A 1 256 ? 4.976 9.619 -16.508 1.00 91.25 256 ALA A N 1
ATOM 2000 C CA . ALA A 1 256 ? 3.702 10.325 -16.490 1.00 91.25 256 ALA A CA 1
ATOM 2001 C C . ALA A 1 256 ? 3.523 11.094 -15.183 1.00 91.25 256 ALA A C 1
ATOM 2003 O O . ALA A 1 256 ? 3.980 10.645 -14.139 1.00 91.25 256 ALA A O 1
ATOM 2004 N N . VAL A 1 257 ? 2.842 12.234 -15.222 1.00 91.94 257 VAL A N 1
ATOM 2005 C CA . VAL A 1 257 ? 2.486 13.016 -14.033 1.00 91.94 257 VAL A CA 1
ATOM 2006 C C . VAL A 1 257 ? 0.987 13.266 -14.057 1.00 91.94 257 VAL A C 1
ATOM 2008 O O . VAL A 1 257 ? 0.463 13.791 -15.037 1.00 91.94 257 VAL A O 1
ATOM 2011 N N . ALA A 1 258 ? 0.294 12.887 -12.987 1.00 91.12 258 ALA A N 1
ATOM 2012 C CA . ALA A 1 258 ? -1.104 13.249 -12.795 1.00 91.12 258 ALA A CA 1
ATOM 2013 C C . ALA A 1 258 ? -1.220 14.623 -12.120 1.00 91.12 258 ALA A C 1
ATOM 2015 O O . ALA A 1 258 ? -0.385 14.983 -11.291 1.00 91.12 258 ALA A O 1
ATOM 2016 N N . SER A 1 259 ? -2.294 15.361 -12.413 1.00 87.81 259 SER A N 1
ATOM 2017 C CA . SER A 1 259 ? -2.607 16.623 -11.725 1.00 87.81 259 SER A CA 1
ATOM 2018 C C . SER A 1 259 ? -2.768 16.449 -10.208 1.00 87.81 259 SER A C 1
ATOM 2020 O O . SER A 1 259 ? -2.541 17.392 -9.452 1.00 87.81 259 SER A O 1
ATOM 2022 N N . ARG A 1 260 ? -3.169 15.246 -9.769 1.00 91.44 260 ARG A N 1
ATOM 2023 C CA . ARG A 1 260 ? -3.345 14.830 -8.369 1.00 91.44 260 ARG A CA 1
ATOM 2024 C C . ARG A 1 260 ? -3.030 13.343 -8.190 1.00 91.44 260 ARG A C 1
ATOM 2026 O O . ARG A 1 260 ? -3.347 12.527 -9.066 1.00 91.44 260 ARG A O 1
ATOM 2033 N N . LYS A 1 261 ? -2.479 12.975 -7.030 1.00 95.38 261 LYS A N 1
ATOM 2034 C CA . LYS A 1 261 ? -2.207 11.572 -6.651 1.00 95.38 261 LYS A CA 1
ATOM 2035 C C . LYS A 1 261 ? -3.441 10.928 -6.037 1.00 95.38 261 LYS A C 1
ATOM 2037 O O . LYS A 1 261 ? -4.341 11.627 -5.604 1.00 95.38 261 LYS A O 1
ATOM 2042 N N . GLY A 1 262 ? -3.522 9.606 -5.985 1.00 95.75 262 GLY A N 1
ATOM 2043 C CA . GLY A 1 262 ? -4.680 8.849 -5.501 1.00 95.75 262 GLY A CA 1
ATOM 2044 C C . GLY A 1 262 ? -4.301 7.735 -4.537 1.00 95.75 262 GLY A C 1
ATOM 2045 O O . GLY A 1 262 ? -4.815 6.627 -4.672 1.00 95.75 262 GLY A O 1
ATOM 2046 N N . HIS A 1 263 ? -3.414 8.007 -3.579 1.00 97.25 263 HIS A N 1
ATOM 2047 C CA . HIS A 1 263 ? -2.920 7.002 -2.635 1.00 97.25 263 HIS A CA 1
ATOM 2048 C C . HIS A 1 263 ? -4.082 6.307 -1.909 1.00 97.25 263 HIS A C 1
ATOM 2050 O O . HIS A 1 263 ? -5.001 6.958 -1.400 1.00 97.25 263 HIS A O 1
ATOM 2056 N N . CYS A 1 264 ? -4.079 4.973 -1.881 1.00 97.50 264 CYS A N 1
ATOM 2057 C CA . CYS A 1 264 ? -5.179 4.206 -1.306 1.00 97.50 264 CYS A CA 1
ATOM 2058 C C . CYS A 1 264 ? -5.243 4.373 0.222 1.00 97.50 264 CYS A C 1
ATOM 2060 O O . CYS A 1 264 ? -4.397 3.851 0.946 1.00 97.50 264 CYS A O 1
ATOM 2062 N N . VAL A 1 265 ? -6.300 5.013 0.740 1.00 97.56 265 VAL A N 1
ATOM 2063 C CA . VAL A 1 265 ? -6.496 5.147 2.200 1.00 97.56 265 VAL A CA 1
ATOM 2064 C C . VAL A 1 265 ? -6.646 3.802 2.909 1.00 97.56 265 VAL A C 1
ATOM 2066 O O . VAL A 1 265 ? -6.340 3.680 4.092 1.00 97.56 265 VAL A O 1
ATOM 2069 N N . PHE A 1 266 ? -7.097 2.772 2.189 1.00 96.00 266 PHE A N 1
ATOM 2070 C CA . PHE A 1 266 ? -7.351 1.456 2.766 1.00 96.00 266 PHE A CA 1
ATOM 2071 C C . PHE A 1 266 ? -6.068 0.676 3.093 1.00 96.00 266 PHE A C 1
ATOM 2073 O O . PHE A 1 266 ? -6.096 -0.222 3.937 1.00 96.00 266 PHE A O 1
ATOM 2080 N N . GLU A 1 267 ? -4.937 1.053 2.487 1.00 97.06 267 GLU A N 1
ATOM 2081 C CA . GLU A 1 267 ? -3.612 0.558 2.881 1.00 97.06 267 GLU A CA 1
ATOM 2082 C C . GLU A 1 267 ? -3.302 0.976 4.329 1.00 97.06 267 GLU A C 1
ATOM 2084 O O . GLU A 1 267 ? -2.943 0.137 5.157 1.00 97.06 267 GLU A O 1
ATOM 2089 N N . PHE A 1 268 ? -3.572 2.239 4.680 1.00 97.44 268 PHE A N 1
ATOM 2090 C CA . PHE A 1 268 ? -3.409 2.749 6.043 1.00 97.44 268 PHE A CA 1
ATOM 2091 C C . PHE A 1 268 ? -4.452 2.189 7.015 1.00 97.44 268 PHE A C 1
ATOM 2093 O O . PHE A 1 268 ? -4.103 1.839 8.143 1.00 97.44 268 PHE A O 1
ATOM 2100 N N . ILE A 1 269 ? -5.709 2.051 6.578 1.00 96.50 269 ILE A N 1
ATOM 2101 C CA . ILE A 1 269 ? -6.805 1.569 7.434 1.00 96.50 269 ILE A CA 1
ATOM 2102 C C . ILE A 1 269 ? -6.587 0.107 7.848 1.00 96.50 269 ILE A C 1
ATOM 2104 O O . ILE A 1 269 ? -6.672 -0.225 9.029 1.00 96.50 269 ILE A O 1
ATOM 2108 N N . TYR A 1 270 ? -6.286 -0.776 6.897 1.00 94.00 270 TYR A N 1
ATOM 2109 C CA . TYR A 1 270 ? -6.344 -2.216 7.157 1.00 94.00 270 TYR A CA 1
ATOM 2110 C C . TYR A 1 270 ? -5.247 -3.011 6.457 1.00 94.00 270 TYR A C 1
ATOM 2112 O O . TYR A 1 270 ? -4.595 -3.842 7.087 1.00 94.00 270 TYR A O 1
ATOM 2120 N N . PHE A 1 271 ? -5.041 -2.769 5.163 1.00 92.06 271 PHE A N 1
ATOM 2121 C CA . PHE A 1 271 ? -4.416 -3.772 4.305 1.00 92.06 271 PHE A CA 1
ATOM 2122 C C . PHE A 1 271 ? -2.911 -3.931 4.529 1.00 92.06 271 PHE A C 1
ATOM 2124 O O . PHE A 1 271 ? -2.410 -5.054 4.559 1.00 92.06 271 PHE A O 1
ATOM 2131 N N . ALA A 1 272 ? -2.193 -2.823 4.712 1.00 95.56 272 ALA A N 1
ATOM 2132 C CA . ALA A 1 272 ? -0.760 -2.866 4.941 1.00 95.56 272 ALA A CA 1
ATOM 2133 C C . ALA A 1 272 ? -0.425 -3.421 6.329 1.00 95.56 272 ALA A C 1
ATOM 2135 O O . ALA A 1 272 ? -1.193 -3.287 7.295 1.00 95.56 272 ALA A O 1
ATOM 2136 N N . ARG A 1 273 ? 0.764 -4.007 6.445 1.00 95.62 273 ARG A N 1
ATOM 2137 C CA . ARG A 1 273 ? 1.326 -4.393 7.736 1.00 95.62 273 ARG A CA 1
ATOM 2138 C C . ARG A 1 273 ? 1.651 -3.132 8.533 1.00 95.62 273 ARG A C 1
ATOM 2140 O O . ARG A 1 273 ? 2.032 -2.108 7.971 1.00 95.62 273 ARG A O 1
ATOM 2147 N N . ALA A 1 274 ? 1.449 -3.173 9.847 1.00 95.81 274 ALA A N 1
ATOM 2148 C CA . ALA A 1 274 ? 1.553 -1.963 10.665 1.00 95.81 274 ALA A CA 1
ATOM 2149 C C . ALA A 1 274 ? 2.990 -1.408 10.719 1.00 95.81 274 ALA A C 1
ATOM 2151 O O . ALA A 1 274 ? 3.192 -0.205 10.827 1.00 95.81 274 ALA A O 1
ATOM 2152 N N . ASP A 1 275 ? 3.984 -2.278 10.606 1.00 96.31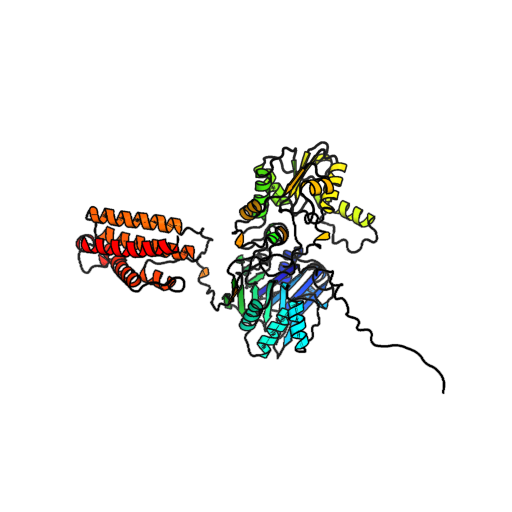 275 ASP A N 1
ATOM 2153 C CA . ASP A 1 275 ? 5.407 -1.951 10.572 1.00 96.31 275 ASP A CA 1
ATOM 2154 C C . ASP A 1 275 ? 5.906 -1.453 9.203 1.00 96.31 275 ASP A C 1
ATOM 2156 O O . ASP A 1 275 ? 7.071 -1.087 9.076 1.00 96.31 275 ASP A O 1
ATOM 2160 N N . SER A 1 276 ? 5.036 -1.360 8.195 1.00 98.00 276 SER A N 1
ATOM 2161 C CA . SER A 1 276 ? 5.396 -0.838 6.878 1.00 98.00 276 SER A CA 1
ATOM 2162 C C . SER A 1 276 ? 5.358 0.687 6.803 1.00 98.00 276 SER A C 1
ATOM 2164 O O . SER A 1 276 ? 4.516 1.356 7.410 1.00 98.00 276 SER A O 1
ATOM 2166 N N . ARG A 1 277 ? 6.241 1.240 5.969 1.00 97.62 277 ARG A N 1
ATOM 2167 C CA . ARG A 1 277 ? 6.188 2.622 5.487 1.00 97.62 277 ARG A CA 1
ATOM 2168 C C . ARG A 1 277 ? 5.581 2.649 4.089 1.00 97.62 277 ARG A C 1
ATOM 2170 O O . ARG A 1 277 ? 6.009 1.886 3.227 1.00 97.62 277 ARG A O 1
ATOM 2177 N N . ILE A 1 278 ? 4.585 3.510 3.895 1.00 97.12 278 ILE A N 1
ATOM 2178 C CA . ILE A 1 278 ? 3.908 3.729 2.613 1.00 97.12 278 ILE A CA 1
ATOM 2179 C C . ILE A 1 278 ? 3.793 5.229 2.386 1.00 97.12 278 ILE A C 1
ATOM 2181 O O . ILE A 1 278 ? 3.241 5.939 3.230 1.00 97.12 278 ILE A O 1
ATOM 2185 N N . ASP A 1 279 ? 4.314 5.696 1.253 1.00 93.56 279 ASP A N 1
ATOM 2186 C CA . ASP A 1 279 ? 4.284 7.098 0.830 1.00 93.56 279 ASP A CA 1
ATOM 2187 C C . ASP A 1 279 ? 4.770 8.033 1.961 1.00 93.56 279 ASP A C 1
ATOM 2189 O O . ASP A 1 279 ? 4.120 9.000 2.362 1.00 93.56 279 ASP A O 1
ATOM 2193 N N . GLY A 1 280 ? 5.921 7.670 2.542 1.00 89.75 280 GLY A N 1
ATOM 2194 C CA . GLY A 1 280 ? 6.579 8.359 3.660 1.00 89.75 280 GLY A CA 1
ATOM 2195 C C . GLY A 1 280 ? 5.990 8.117 5.060 1.00 89.75 280 GLY A C 1
ATOM 2196 O O . GLY A 1 280 ? 6.636 8.455 6.057 1.00 89.75 280 GLY A O 1
ATOM 2197 N N . SER A 1 281 ? 4.814 7.496 5.173 1.00 93.50 281 SER A N 1
ATOM 2198 C CA . SER A 1 281 ? 4.085 7.357 6.441 1.00 93.50 281 SER A CA 1
ATOM 2199 C C . SER A 1 281 ? 4.210 5.958 7.043 1.00 93.50 281 SER A C 1
ATOM 2201 O O . SER A 1 281 ? 3.973 4.960 6.367 1.00 93.50 281 SER A O 1
ATOM 2203 N N . LEU A 1 282 ? 4.557 5.871 8.334 1.00 97.00 282 LEU A N 1
ATOM 2204 C CA . LEU A 1 282 ? 4.535 4.609 9.082 1.00 97.00 282 LEU A CA 1
ATOM 2205 C C . LEU A 1 282 ? 3.085 4.237 9.416 1.00 97.00 282 LEU A C 1
ATOM 2207 O O . LEU A 1 282 ? 2.397 4.983 10.116 1.00 97.00 282 LEU A O 1
ATOM 2211 N N . VAL A 1 283 ? 2.636 3.072 8.948 1.00 98.25 283 VAL A N 1
ATOM 2212 C CA . VAL A 1 283 ? 1.237 2.632 9.074 1.00 98.25 283 VAL A CA 1
ATOM 2213 C C . VAL A 1 283 ? 0.804 2.545 10.542 1.00 98.25 283 VAL A C 1
ATOM 2215 O O . VAL A 1 283 ? -0.279 3.017 10.884 1.00 98.25 283 VAL A O 1
ATOM 2218 N N . TYR A 1 284 ? 1.650 2.018 11.432 1.00 98.06 284 TYR A N 1
ATOM 2219 C CA . TYR A 1 284 ? 1.359 1.920 12.867 1.00 98.06 284 TYR A CA 1
ATOM 2220 C C . TYR A 1 284 ? 1.033 3.284 13.485 1.00 98.06 284 TYR A C 1
ATOM 2222 O O . TYR A 1 284 ? 0.026 3.425 14.179 1.00 98.06 284 TYR A O 1
ATOM 2230 N N . ASP A 1 285 ? 1.842 4.303 13.190 1.00 98.19 285 ASP A N 1
ATOM 2231 C CA . ASP A 1 285 ? 1.641 5.651 13.722 1.00 98.19 285 ASP A CA 1
ATOM 2232 C C . ASP A 1 285 ? 0.372 6.303 13.179 1.00 98.19 285 ASP A C 1
ATOM 2234 O O . ASP A 1 285 ? -0.327 6.987 13.927 1.00 98.19 285 ASP A O 1
ATOM 2238 N N . VAL A 1 286 ? 0.041 6.076 11.904 1.00 98.50 286 VAL A N 1
ATOM 2239 C CA . VAL A 1 286 ? -1.230 6.539 11.326 1.00 98.50 286 VAL A CA 1
ATOM 2240 C C . VAL A 1 286 ? -2.408 5.912 12.075 1.00 98.50 286 VAL A C 1
ATOM 2242 O O . VAL A 1 286 ? -3.297 6.632 12.526 1.00 98.50 286 VAL A O 1
ATOM 2245 N N . ARG A 1 287 ? -2.393 4.592 12.299 1.00 98.62 287 ARG A N 1
ATOM 2246 C CA . ARG A 1 287 ? -3.457 3.884 13.037 1.00 98.62 287 ARG A CA 1
ATOM 2247 C C . ARG A 1 287 ? -3.562 4.339 14.494 1.00 98.62 287 ARG A C 1
ATOM 2249 O O . ARG A 1 287 ? -4.666 4.549 14.996 1.00 98.62 287 ARG A O 1
ATOM 2256 N N . ARG A 1 288 ? -2.429 4.582 15.158 1.00 98.50 288 ARG A N 1
ATOM 2257 C CA . ARG A 1 288 ? -2.387 5.148 16.516 1.00 98.50 288 ARG A CA 1
ATOM 2258 C C . ARG A 1 288 ? -3.008 6.549 16.566 1.00 98.50 288 ARG A C 1
ATOM 2260 O O . ARG A 1 288 ? -3.842 6.817 17.427 1.00 98.50 288 ARG A O 1
ATOM 2267 N N . LYS A 1 289 ? -2.678 7.427 15.610 1.00 98.62 289 LYS A N 1
ATOM 2268 C CA . LYS A 1 289 ? -3.292 8.764 15.488 1.00 98.62 289 LYS A CA 1
ATOM 2269 C C . LYS A 1 289 ? -4.799 8.688 15.242 1.00 98.62 289 LYS A C 1
ATOM 2271 O O . LYS A 1 289 ? -5.541 9.438 15.868 1.00 98.62 289 LYS A O 1
ATOM 2276 N N . ILE A 1 290 ? -5.253 7.772 14.384 1.00 98.62 290 ILE A N 1
ATOM 2277 C CA . ILE A 1 290 ? -6.686 7.532 14.154 1.00 98.62 290 ILE A CA 1
ATOM 2278 C C . ILE A 1 290 ? -7.377 7.155 15.471 1.00 98.62 290 ILE A C 1
ATOM 2280 O O . ILE A 1 290 ? -8.389 7.756 15.817 1.00 98.62 290 ILE A O 1
ATOM 2284 N N . GLY A 1 291 ? -6.802 6.223 16.239 1.00 98.31 291 GLY A N 1
ATOM 2285 C CA . GLY A 1 291 ? -7.302 5.838 17.563 1.00 98.31 291 GLY A CA 1
ATOM 2286 C C . GLY A 1 291 ? -7.486 7.022 18.515 1.00 98.31 291 GLY A C 1
ATOM 2287 O O . GLY A 1 291 ? -8.546 7.174 19.122 1.00 98.31 291 GLY A O 1
ATOM 2288 N N . ALA A 1 292 ? -6.480 7.896 18.593 1.00 98.62 292 ALA A N 1
ATOM 2289 C CA . ALA A 1 292 ? -6.540 9.110 19.403 1.00 98.62 292 ALA A CA 1
ATOM 2290 C C . ALA A 1 292 ? -7.657 10.065 18.941 1.00 98.62 292 ALA A C 1
ATOM 2292 O O . ALA A 1 292 ? -8.432 10.551 19.764 1.00 98.62 292 ALA A O 1
ATOM 2293 N N . MET A 1 293 ? -7.785 10.290 17.630 1.00 98.62 293 MET A N 1
ATOM 2294 C CA . MET A 1 293 ? -8.807 11.181 17.066 1.00 98.62 293 MET A CA 1
ATOM 2295 C C . MET A 1 293 ? -10.230 10.638 17.234 1.00 98.62 293 MET A C 1
ATOM 2297 O O . MET A 1 293 ? -11.155 11.419 17.437 1.00 98.62 293 MET A O 1
ATOM 2301 N N . ILE A 1 294 ? -10.428 9.314 17.211 1.00 98.38 294 ILE A N 1
ATOM 2302 C CA . ILE A 1 294 ? -11.740 8.711 17.493 1.00 98.38 294 ILE A CA 1
ATOM 2303 C C . ILE A 1 294 ? -12.232 9.095 18.895 1.00 98.38 294 ILE A C 1
ATOM 2305 O O . ILE A 1 294 ? -13.410 9.412 19.068 1.00 98.38 294 ILE A O 1
ATOM 2309 N N . TYR A 1 295 ? -11.344 9.086 19.894 1.00 98.25 295 TYR A N 1
ATOM 2310 C CA . TYR A 1 295 ? -11.696 9.547 21.235 1.00 98.25 295 TYR A CA 1
ATOM 2311 C C . TYR A 1 295 ? -12.023 11.044 21.253 1.00 98.25 295 TYR A C 1
ATOM 2313 O O . TYR A 1 295 ? -13.004 11.432 21.873 1.00 98.25 295 TYR A O 1
ATOM 2321 N N . GLU A 1 296 ? -11.238 11.878 20.567 1.00 97.94 296 GLU A N 1
ATOM 2322 C CA . GLU A 1 296 ? -11.469 13.330 20.519 1.00 97.94 296 GLU A CA 1
ATOM 2323 C C . GLU A 1 296 ? -12.814 13.697 19.882 1.00 97.94 296 GLU A C 1
ATOM 2325 O O . GLU A 1 296 ? -13.483 14.618 20.346 1.00 97.94 296 GLU A O 1
ATOM 2330 N N . GLU A 1 297 ? -13.229 12.970 18.843 1.00 97.81 297 GLU A N 1
ATOM 2331 C CA . GLU A 1 297 ? -14.519 13.177 18.182 1.00 97.81 297 GLU A CA 1
ATOM 2332 C C . GLU A 1 297 ? -15.704 12.675 19.010 1.00 97.81 297 GLU A C 1
ATOM 2334 O O . GLU A 1 297 ? -16.771 13.293 19.005 1.00 97.81 297 GLU A O 1
ATOM 2339 N N . ASN A 1 298 ? -15.551 11.533 19.686 1.00 97.50 298 ASN A N 1
ATOM 2340 C CA . ASN A 1 298 ? -16.639 10.909 20.432 1.00 97.50 298 ASN A CA 1
ATOM 2341 C C . ASN A 1 298 ? -16.161 10.257 21.743 1.00 97.50 298 ASN A C 1
ATOM 2343 O O . ASN A 1 298 ? -16.095 9.017 21.839 1.00 97.50 298 ASN A O 1
ATOM 2347 N N . PRO A 1 299 ? -15.869 11.079 22.773 1.00 96.44 299 PRO A N 1
ATOM 2348 C CA . PRO A 1 299 ? -15.477 10.588 24.084 1.00 96.44 299 PRO A CA 1
ATOM 2349 C C . PRO A 1 299 ? -16.571 9.710 24.692 1.00 96.44 299 PRO A C 1
ATOM 2351 O O . PRO A 1 299 ? -17.762 10.009 24.602 1.00 96.44 299 PRO A O 1
ATOM 2354 N N . VAL A 1 300 ? -16.165 8.630 25.352 1.00 96.50 300 VAL A N 1
ATOM 2355 C CA . VAL A 1 300 ? -17.059 7.770 26.131 1.00 96.50 300 VAL A CA 1
ATOM 2356 C C . VAL A 1 300 ? -16.312 7.265 27.355 1.00 96.50 300 VAL A C 1
ATOM 2358 O O . VAL A 1 300 ? -15.122 6.969 27.275 1.00 96.50 300 VAL A O 1
ATOM 2361 N N . GLN A 1 301 ? -17.006 7.201 28.486 1.00 94.88 301 GLN A N 1
ATOM 2362 C CA . GLN A 1 301 ? -16.476 6.613 29.711 1.00 94.88 301 GLN A CA 1
ATOM 2363 C C . GLN A 1 301 ? -16.781 5.118 29.715 1.00 94.88 301 GLN A C 1
ATOM 2365 O O . GLN A 1 301 ? -17.912 4.720 29.446 1.00 94.88 301 GLN A O 1
ATOM 2370 N N . ALA A 1 302 ? -15.770 4.306 30.001 1.00 97.50 302 ALA A N 1
ATOM 2371 C CA . ALA A 1 302 ? -15.870 2.857 30.094 1.00 97.50 302 ALA A CA 1
ATOM 2372 C C . ALA A 1 302 ? -14.749 2.328 30.998 1.00 97.50 302 ALA A C 1
ATOM 2374 O O . ALA A 1 302 ? -13.813 3.057 31.325 1.00 97.50 302 ALA A O 1
ATOM 2375 N N . ASP A 1 303 ? -14.827 1.055 31.371 1.00 98.19 303 ASP A N 1
ATOM 2376 C CA . ASP A 1 303 ? -13.886 0.437 32.305 1.00 98.19 303 ASP A CA 1
ATOM 2377 C C . ASP A 1 303 ? -12.561 0.042 31.623 1.00 98.19 303 ASP A C 1
ATOM 2379 O O . ASP A 1 303 ? -11.517 0.004 32.274 1.00 98.19 303 ASP A O 1
ATOM 2383 N N . ALA A 1 304 ? -12.585 -0.258 30.316 1.00 98.12 304 ALA A N 1
ATOM 2384 C CA . ALA A 1 304 ? -11.392 -0.630 29.553 1.00 98.12 304 ALA A CA 1
ATOM 2385 C C . ALA A 1 304 ? -11.524 -0.386 28.039 1.00 98.12 304 ALA A C 1
ATOM 2387 O O . ALA A 1 304 ? -12.623 -0.412 27.477 1.00 98.12 304 ALA A O 1
ATOM 2388 N N . VAL A 1 305 ? -10.377 -0.227 27.371 1.00 98.44 305 VAL A N 1
ATOM 2389 C CA . VAL A 1 305 ? -10.243 -0.238 25.906 1.00 98.44 305 VAL A CA 1
ATOM 2390 C C . VAL A 1 305 ? -9.741 -1.609 25.457 1.00 98.44 305 VAL A C 1
ATOM 2392 O O . VAL A 1 305 ? -8.677 -2.051 25.877 1.00 98.44 305 VAL A O 1
ATOM 2395 N N . CYS A 1 306 ? -10.480 -2.266 24.572 1.00 97.44 306 CYS A N 1
ATOM 2396 C CA . CYS A 1 306 ? -10.143 -3.546 23.961 1.00 97.44 306 CYS A CA 1
ATOM 2397 C C . CYS A 1 306 ? -10.034 -3.394 22.439 1.00 97.44 306 CYS A C 1
ATOM 2399 O O . CYS A 1 306 ? -10.697 -2.563 21.822 1.00 97.44 306 CYS A O 1
ATOM 2401 N N . THR A 1 307 ? -9.224 -4.243 21.819 1.00 96.19 307 THR A N 1
ATOM 2402 C CA . THR A 1 307 ? -9.079 -4.352 20.362 1.00 96.19 307 THR A CA 1
ATOM 2403 C C . THR A 1 307 ? -9.842 -5.557 19.816 1.00 96.19 307 THR A C 1
ATOM 2405 O O . THR A 1 307 ? -10.029 -6.548 20.527 1.00 96.19 307 THR A O 1
ATOM 2408 N N . VAL A 1 308 ? -10.233 -5.507 18.543 1.00 94.44 308 VAL A N 1
ATOM 2409 C CA . VAL A 1 308 ? -10.413 -6.710 17.723 1.00 94.44 308 VAL A CA 1
ATOM 2410 C C . VAL A 1 308 ? -9.043 -7.104 17.140 1.00 94.44 308 VAL A C 1
ATOM 2412 O O . VAL A 1 308 ? -8.535 -6.430 16.239 1.00 94.44 308 VAL A O 1
ATOM 2415 N N . PRO A 1 309 ? -8.391 -8.170 17.648 1.00 90.94 309 PRO A N 1
ATOM 2416 C CA . PRO A 1 309 ? -7.033 -8.499 17.238 1.00 90.94 309 PRO A CA 1
ATOM 2417 C C . PRO A 1 309 ? -6.972 -9.145 15.840 1.00 90.94 309 PRO A C 1
ATOM 2419 O O . PRO A 1 309 ? -7.818 -9.956 15.460 1.00 90.94 309 PRO A O 1
ATOM 2422 N N . ASP A 1 310 ? -5.947 -8.870 15.033 1.00 86.50 310 ASP A N 1
ATOM 2423 C CA . ASP A 1 310 ? -4.761 -8.051 15.354 1.00 86.50 310 ASP A CA 1
ATOM 2424 C C . ASP A 1 310 ? -4.845 -6.616 14.792 1.00 86.50 310 ASP A C 1
ATOM 2426 O O . ASP A 1 310 ? -4.067 -5.751 15.191 1.00 86.50 310 ASP A O 1
ATOM 2430 N N . SER A 1 311 ? -5.766 -6.352 13.858 1.00 86.69 311 SER A N 1
ATOM 2431 C CA . SER A 1 311 ? -5.823 -5.106 13.081 1.00 86.69 311 SER A CA 1
ATOM 2432 C C . SER A 1 311 ? -6.233 -3.886 13.909 1.00 86.69 311 SER A C 1
ATOM 2434 O O . SER A 1 311 ? -5.696 -2.799 13.684 1.00 86.69 311 SER A O 1
ATOM 2436 N N . GLY A 1 312 ? -7.100 -4.061 14.912 1.00 92.38 312 GLY A N 1
ATOM 2437 C CA . GLY A 1 312 ? -7.558 -2.992 15.804 1.00 92.38 312 GLY A CA 1
ATOM 2438 C C . GLY A 1 312 ? -6.505 -2.487 16.804 1.00 92.38 312 GLY A C 1
ATOM 2439 O O . GLY A 1 312 ? -6.705 -1.458 17.446 1.00 92.38 312 GLY A O 1
ATOM 2440 N N . THR A 1 313 ? -5.374 -3.184 16.968 1.00 95.62 313 THR A N 1
ATOM 2441 C CA . THR A 1 313 ? -4.497 -2.999 18.140 1.00 95.62 313 THR A CA 1
ATOM 2442 C C . THR A 1 313 ? -3.858 -1.616 18.198 1.00 95.62 313 THR A C 1
ATOM 2444 O O . THR A 1 313 ? -3.923 -0.961 19.233 1.00 95.62 313 THR A O 1
ATOM 2447 N N . ALA A 1 314 ? -3.297 -1.125 17.090 1.00 97.38 314 ALA A N 1
ATOM 2448 C CA . ALA A 1 314 ? -2.683 0.207 17.054 1.00 97.38 314 ALA A CA 1
ATOM 2449 C C . ALA A 1 314 ? -3.709 1.324 17.328 1.00 97.38 314 ALA A C 1
ATOM 2451 O O . ALA A 1 314 ? -3.403 2.294 18.021 1.00 97.38 314 ALA A O 1
ATOM 2452 N N . TYR A 1 315 ? -4.945 1.154 16.847 1.00 98.31 315 TYR A N 1
ATOM 2453 C CA . TYR A 1 315 ? -6.051 2.066 17.132 1.00 98.31 315 TYR A CA 1
ATOM 2454 C C . TYR A 1 315 ? -6.419 2.061 18.616 1.00 98.31 315 TYR A C 1
ATOM 2456 O O . TYR A 1 315 ? -6.542 3.122 19.223 1.00 98.31 315 TYR A O 1
ATOM 2464 N N . ALA A 1 316 ? -6.560 0.876 19.215 1.00 98.19 316 ALA A N 1
ATOM 2465 C CA . ALA A 1 316 ? -6.875 0.723 20.631 1.00 98.19 316 ALA A CA 1
ATOM 2466 C C . ALA A 1 316 ? -5.791 1.332 21.533 1.00 98.19 316 ALA A C 1
ATOM 2468 O O . ALA A 1 316 ? -6.121 2.009 22.505 1.00 98.19 316 ALA A O 1
ATOM 2469 N N . VAL A 1 317 ? -4.512 1.155 21.180 1.00 98.12 317 VAL A N 1
ATOM 2470 C CA . VAL A 1 317 ? -3.381 1.794 21.870 1.00 98.12 317 VAL A CA 1
ATOM 2471 C C . VAL A 1 317 ? -3.509 3.315 21.808 1.00 98.12 317 VAL A C 1
ATOM 2473 O O . VAL A 1 317 ? -3.521 3.963 22.849 1.00 98.12 317 VAL A O 1
ATOM 2476 N N . GLY A 1 318 ? -3.692 3.892 20.617 1.00 98.12 318 GLY A N 1
ATOM 2477 C CA . GLY A 1 318 ? -3.824 5.345 20.472 1.00 98.12 318 GLY A CA 1
ATOM 2478 C C . GLY A 1 318 ? -5.053 5.928 21.175 1.00 98.12 318 GLY A C 1
ATOM 2479 O O . GLY A 1 318 ? -4.980 7.001 21.773 1.00 98.12 318 GLY A O 1
ATOM 2480 N N . PHE A 1 319 ? -6.174 5.203 21.159 1.00 98.56 319 PHE A N 1
ATOM 2481 C CA . PHE A 1 319 ? -7.378 5.575 21.899 1.00 98.56 319 PHE A CA 1
ATOM 2482 C C . PHE A 1 319 ? -7.121 5.552 23.414 1.00 98.56 319 PHE A C 1
ATOM 2484 O O . PHE A 1 319 ? -7.469 6.501 24.117 1.00 98.56 319 PHE A O 1
ATOM 2491 N N . SER A 1 320 ? -6.503 4.485 23.928 1.00 98.50 320 SER A N 1
ATOM 2492 C CA . SER A 1 320 ? -6.172 4.327 25.351 1.00 98.50 320 SER A CA 1
ATOM 2493 C C . SER A 1 320 ? -5.210 5.416 25.832 1.00 98.50 320 SER A C 1
ATOM 2495 O O . SER A 1 320 ? -5.500 6.087 26.819 1.00 98.50 320 SER A O 1
ATOM 2497 N N . GLU A 1 321 ? -4.131 5.677 25.087 1.00 98.12 321 GLU A N 1
ATOM 2498 C CA . GLU A 1 321 ? -3.162 6.742 25.383 1.00 98.12 321 GLU A CA 1
ATOM 2499 C C . GLU A 1 321 ? -3.829 8.118 25.477 1.00 98.12 321 GLU A C 1
ATOM 2501 O O . GLU A 1 321 ? -3.501 8.914 26.357 1.00 98.12 321 GLU A O 1
ATOM 2506 N N . ARG A 1 322 ? -4.773 8.411 24.573 1.00 98.19 322 ARG A N 1
ATOM 2507 C CA . ARG A 1 322 ? -5.432 9.720 24.523 1.00 98.19 322 ARG A CA 1
ATOM 2508 C C . ARG A 1 322 ? -6.532 9.888 25.571 1.00 98.19 322 ARG A C 1
ATOM 2510 O O . ARG A 1 322 ? -6.733 11.000 26.059 1.00 98.19 322 ARG A O 1
ATOM 2517 N N . SER A 1 323 ? -7.246 8.812 25.888 1.00 97.81 323 SER A N 1
ATOM 2518 C CA . SER A 1 323 ? -8.367 8.810 26.837 1.00 97.81 323 SER A CA 1
ATOM 2519 C C . SER A 1 323 ? -7.949 8.575 28.289 1.00 97.81 323 SER A C 1
ATOM 2521 O O . SER A 1 323 ? -8.736 8.848 29.193 1.00 97.81 323 SER A O 1
ATOM 2523 N N . SER A 1 324 ? -6.739 8.054 28.520 1.00 97.38 324 SER A N 1
ATOM 2524 C CA . SER A 1 324 ? -6.268 7.530 29.811 1.00 97.38 324 SER A CA 1
ATOM 2525 C C . SER A 1 324 ? -7.090 6.349 30.355 1.00 97.38 324 SER A C 1
ATOM 2527 O O . SER A 1 324 ? -6.893 5.944 31.501 1.00 97.38 324 SER A O 1
ATOM 2529 N N . ILE A 1 325 ? -7.992 5.771 29.552 1.00 98.38 325 ILE A N 1
ATOM 2530 C CA . ILE A 1 325 ? -8.720 4.542 29.891 1.00 98.38 325 ILE A CA 1
ATOM 2531 C C . ILE A 1 325 ? -7.779 3.361 29.624 1.00 98.38 325 ILE A C 1
ATOM 2533 O O . ILE A 1 325 ? -7.196 3.294 28.537 1.00 98.38 325 ILE A O 1
ATOM 2537 N N . PRO A 1 326 ? -7.604 2.420 30.569 1.00 97.62 326 PRO A N 1
ATOM 2538 C CA . PRO A 1 326 ? -6.612 1.362 30.435 1.00 97.62 326 PRO A CA 1
ATOM 2539 C C . PRO A 1 326 ? -6.918 0.432 29.256 1.00 97.62 326 PRO A C 1
ATOM 2541 O O . PRO A 1 326 ? -8.042 -0.051 29.095 1.00 97.62 326 PRO A O 1
ATOM 2544 N N . PHE A 1 327 ? -5.891 0.148 28.454 1.00 97.69 327 PHE A N 1
ATOM 2545 C CA . PHE A 1 327 ? -5.937 -0.931 27.476 1.00 97.69 327 PHE A CA 1
ATOM 2546 C C . PHE A 1 327 ? -5.968 -2.282 28.194 1.00 97.69 327 PHE A C 1
ATOM 2548 O O . PHE A 1 327 ? -5.167 -2.543 29.093 1.00 97.69 327 PHE A O 1
ATOM 2555 N N . MET A 1 328 ? -6.883 -3.151 27.779 1.00 96.12 328 MET A N 1
ATOM 2556 C CA . MET A 1 328 ? -7.040 -4.490 28.320 1.00 96.12 328 MET A CA 1
ATOM 2557 C C . MET A 1 328 ? -7.377 -5.461 27.197 1.00 96.12 328 MET A C 1
ATOM 2559 O O . MET A 1 328 ? -8.313 -5.253 26.426 1.00 96.12 328 MET A O 1
ATOM 2563 N N . GLU A 1 329 ? -6.639 -6.563 27.121 1.00 94.31 329 GLU A N 1
ATOM 2564 C CA . GLU A 1 329 ? -6.973 -7.640 26.196 1.00 94.31 329 GLU A CA 1
ATOM 2565 C C . GLU A 1 329 ? -8.220 -8.367 26.698 1.00 94.31 329 GLU A C 1
ATOM 2567 O O . GLU A 1 329 ? -8.161 -9.072 27.698 1.00 94.31 329 GLU A O 1
ATOM 2572 N N . CYS A 1 330 ? -9.358 -8.219 26.023 1.00 95.81 330 CYS A N 1
ATOM 2573 C CA . CYS A 1 330 ? -10.561 -8.999 26.337 1.00 95.81 330 CYS A CA 1
ATOM 2574 C C . CYS A 1 330 ? -10.831 -10.119 25.325 1.00 95.81 330 CYS A C 1
ATOM 2576 O O . CYS A 1 330 ? -11.683 -10.975 25.568 1.00 95.81 330 CYS A O 1
ATOM 2578 N N . LEU A 1 331 ? -10.117 -10.113 24.198 1.00 94.31 331 LEU A N 1
ATOM 2579 C CA . LEU A 1 331 ? -10.215 -11.084 23.114 1.00 94.31 331 LEU A CA 1
ATOM 2580 C C . LEU A 1 331 ? -8.817 -11.592 22.765 1.00 94.31 331 LEU A C 1
ATOM 2582 O O . LEU A 1 331 ? -7.912 -10.796 22.534 1.00 94.31 331 LEU A O 1
ATOM 2586 N N . ILE A 1 332 ? -8.661 -12.909 22.655 1.00 91.88 332 ILE A N 1
ATOM 2587 C CA . ILE A 1 332 ? -7.419 -13.549 22.218 1.00 91.88 332 ILE A CA 1
ATOM 2588 C C . ILE A 1 332 ? -7.642 -14.237 20.881 1.00 91.88 332 ILE A C 1
ATOM 2590 O O . ILE A 1 332 ? -8.489 -15.125 20.746 1.00 91.88 332 ILE A O 1
ATOM 2594 N N . LYS A 1 333 ? -6.837 -13.855 19.890 1.00 89.56 333 LYS A N 1
ATOM 2595 C CA . LYS A 1 333 ? -6.808 -14.515 18.588 1.00 89.56 333 LYS A CA 1
ATOM 2596 C C . LYS A 1 333 ? -6.082 -15.851 18.672 1.00 89.56 333 LYS A C 1
ATOM 2598 O O . LYS A 1 333 ? -4.933 -15.927 19.107 1.00 89.56 333 LYS A O 1
ATOM 2603 N N . ASN A 1 334 ? -6.723 -16.909 18.186 1.00 86.25 334 ASN A N 1
ATOM 2604 C CA . ASN A 1 334 ? -6.075 -18.203 18.030 1.00 86.25 334 ASN A CA 1
ATOM 2605 C C . ASN A 1 334 ? -5.135 -18.180 16.814 1.00 86.25 334 ASN A C 1
ATOM 2607 O O . ASN A 1 334 ? -5.579 -18.225 15.667 1.00 86.25 334 ASN A O 1
ATOM 2611 N N . ARG A 1 335 ? -3.827 -18.118 17.075 1.00 83.56 335 ARG A N 1
ATOM 2612 C CA . ARG A 1 335 ? -2.776 -18.013 16.045 1.00 83.56 335 ARG A CA 1
ATOM 2613 C C . ARG A 1 335 ? -2.523 -19.313 15.277 1.00 83.56 335 ARG A C 1
ATOM 2615 O O . ARG A 1 335 ? -1.913 -19.273 14.218 1.00 83.56 335 ARG A O 1
ATOM 2622 N N . TYR A 1 336 ? -3.003 -20.446 15.786 1.00 78.81 336 TYR A N 1
ATOM 2623 C CA . TYR A 1 336 ? -2.808 -21.768 15.179 1.00 78.81 336 TYR A CA 1
ATOM 2624 C C . TYR A 1 336 ? -3.939 -22.157 14.2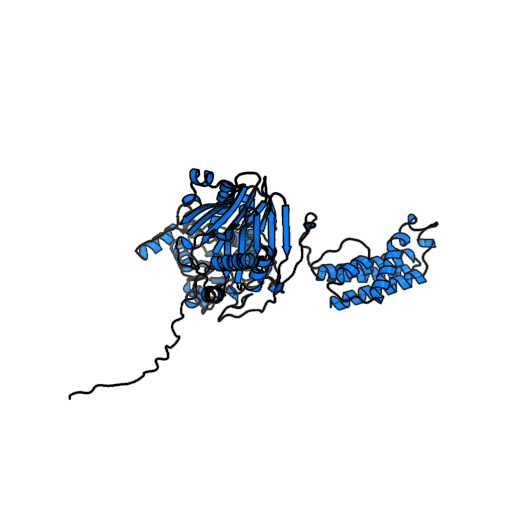21 1.00 78.81 336 TYR A C 1
ATOM 2626 O O . TYR A 1 336 ? -3.913 -23.215 13.597 1.00 78.81 336 TYR A O 1
ATOM 2634 N N . MET A 1 337 ? -4.955 -21.304 14.102 1.00 69.38 337 MET A N 1
ATOM 2635 C CA . MET A 1 337 ? -6.041 -21.485 13.153 1.00 69.38 337 MET A CA 1
ATOM 2636 C C . MET A 1 337 ? -5.599 -21.080 11.744 1.00 69.38 337 MET A C 1
ATOM 2638 O O . MET A 1 337 ? -5.511 -19.893 11.429 1.00 69.38 337 MET A O 1
ATOM 2642 N N . GLY A 1 338 ? -5.375 -22.074 10.882 1.00 62.78 338 GLY A N 1
ATOM 2643 C CA . GLY A 1 338 ? -5.186 -21.869 9.445 1.00 62.78 338 GLY A CA 1
ATOM 2644 C C . GLY A 1 338 ? -6.470 -21.443 8.714 1.00 62.78 338 GLY A C 1
ATOM 2645 O O . GLY A 1 338 ? -7.529 -21.209 9.313 1.00 62.78 338 GLY A O 1
ATOM 2646 N N . ARG A 1 339 ? -6.403 -21.359 7.379 1.00 57.53 339 ARG A N 1
ATOM 2647 C CA . ARG A 1 339 ? -7.594 -21.128 6.549 1.00 57.53 339 ARG A CA 1
ATOM 2648 C C . ARG A 1 339 ? -8.568 -22.299 6.698 1.00 57.53 339 ARG A C 1
ATOM 2650 O O . ARG A 1 339 ? -8.221 -23.454 6.487 1.00 57.53 339 ARG A O 1
ATOM 2657 N N . THR A 1 340 ? -9.818 -21.997 7.029 1.00 48.81 340 THR A N 1
ATOM 2658 C CA . THR A 1 340 ? -10.907 -22.979 7.117 1.00 48.81 340 THR A CA 1
ATOM 2659 C C . THR A 1 340 ? -11.517 -23.189 5.732 1.00 48.81 340 THR A C 1
ATOM 2661 O O . THR A 1 340 ? -12.615 -22.721 5.442 1.00 48.81 340 THR A O 1
ATOM 2664 N N . PHE A 1 341 ? -10.779 -23.846 4.834 1.00 39.12 341 PHE A N 1
ATOM 2665 C CA . PHE A 1 341 ? -11.307 -24.214 3.521 1.00 39.12 341 PHE A CA 1
ATOM 2666 C C . PHE A 1 341 ? -12.304 -25.372 3.667 1.00 39.12 341 PHE A C 1
ATOM 2668 O O . PHE A 1 341 ? -11.955 -26.462 4.102 1.00 39.12 341 PHE A O 1
ATOM 2675 N N . ILE A 1 342 ? -13.557 -25.090 3.293 1.00 36.75 342 ILE A N 1
ATOM 2676 C CA . ILE A 1 342 ? -14.696 -26.015 3.197 1.00 36.75 342 ILE A CA 1
ATOM 2677 C C . ILE A 1 342 ? -15.159 -26.578 4.551 1.00 36.75 342 ILE A C 1
ATOM 2679 O O . ILE A 1 342 ? -14.761 -27.649 5.001 1.00 36.75 342 ILE A O 1
ATOM 2683 N N . MET A 1 343 ? -16.114 -25.880 5.172 1.00 44.75 343 MET A N 1
ATOM 2684 C CA . MET A 1 343 ? -16.964 -26.464 6.211 1.00 44.75 343 MET A CA 1
ATOM 2685 C C . MET A 1 343 ? -18.379 -26.678 5.654 1.00 44.75 343 MET A C 1
ATOM 2687 O O . MET A 1 343 ? -18.984 -25.705 5.197 1.00 44.75 343 MET A O 1
ATOM 2691 N N . PRO A 1 344 ? -18.905 -27.919 5.676 1.00 39.34 344 PRO A N 1
ATOM 2692 C CA . PRO A 1 344 ? -20.110 -28.309 4.937 1.00 39.34 344 PRO A CA 1
ATOM 2693 C C . PRO A 1 344 ? -21.421 -27.740 5.502 1.00 39.34 344 PRO A C 1
ATOM 2695 O O . PRO A 1 344 ? -22.451 -27.847 4.848 1.00 39.34 344 PRO A O 1
ATOM 2698 N N . THR A 1 345 ? -21.411 -27.138 6.696 1.00 59.75 345 THR A N 1
ATOM 2699 C CA . THR A 1 345 ? -22.621 -26.631 7.361 1.00 59.75 345 THR A CA 1
ATOM 2700 C C . THR A 1 345 ? -22.396 -25.264 8.009 1.00 59.75 345 THR A C 1
ATOM 2702 O O . THR A 1 345 ? -21.285 -24.933 8.438 1.00 59.75 345 THR A O 1
ATOM 2705 N N . GLN A 1 346 ? -23.467 -24.470 8.105 1.00 54.31 346 GLN A N 1
ATOM 2706 C CA . GLN A 1 346 ? -23.469 -23.144 8.734 1.00 54.31 346 GLN A CA 1
ATOM 2707 C C . GLN A 1 346 ? -23.061 -23.206 10.221 1.00 54.31 346 GLN A C 1
ATOM 2709 O O . GLN A 1 346 ? -22.230 -22.409 10.651 1.00 54.31 346 GLN A O 1
ATOM 2714 N N . GLU A 1 347 ? -23.514 -24.222 10.966 1.00 61.28 347 GLU A N 1
ATOM 2715 C CA . GLU A 1 347 ? -23.098 -24.473 12.360 1.00 61.28 347 GLU A CA 1
ATOM 2716 C C . GLU A 1 347 ? -21.583 -24.676 12.509 1.00 61.28 347 GLU A C 1
ATOM 2718 O O . GLU A 1 347 ? -20.961 -24.168 13.443 1.00 61.28 347 GLU A O 1
ATOM 2723 N N . LYS A 1 348 ? -20.941 -25.408 11.586 1.00 56.84 348 LYS A N 1
ATOM 2724 C CA . LYS A 1 348 ? -19.484 -25.612 11.633 1.00 56.84 348 LYS A CA 1
ATOM 2725 C C . LYS A 1 348 ? -18.733 -24.313 11.341 1.00 56.84 348 LYS A C 1
ATOM 2727 O O . LYS A 1 348 ? -17.729 -24.045 11.999 1.00 56.84 348 LYS A O 1
ATOM 2732 N N . ARG A 1 349 ? -19.246 -23.465 10.437 1.00 58.28 349 ARG A N 1
ATOM 2733 C CA . ARG A 1 349 ? -18.707 -22.109 10.212 1.00 58.28 349 ARG A CA 1
ATOM 2734 C C . ARG A 1 349 ? -18.856 -21.225 11.450 1.00 58.28 349 ARG A C 1
ATOM 2736 O O . ARG A 1 349 ? -17.942 -20.472 11.774 1.00 58.28 349 ARG A O 1
ATOM 2743 N N . GLU A 1 350 ? -19.976 -21.322 12.157 1.00 60.62 350 GLU A N 1
ATOM 2744 C CA . GLU A 1 350 ? -20.215 -20.599 13.412 1.00 60.62 350 GLU A CA 1
ATOM 2745 C C . GLU A 1 350 ? -19.259 -21.046 14.520 1.00 60.62 350 GLU A C 1
ATOM 2747 O O . GLU A 1 350 ? -18.631 -20.207 15.171 1.00 60.62 350 GLU A O 1
ATOM 2752 N N . ARG A 1 351 ? -19.038 -22.358 14.654 1.00 61.47 351 ARG A N 1
ATOM 2753 C CA . ARG A 1 351 ? -18.041 -22.910 15.577 1.00 61.47 351 ARG A CA 1
ATOM 2754 C C . ARG A 1 351 ? -16.619 -22.472 15.209 1.00 61.47 351 ARG A C 1
ATOM 2756 O O . ARG A 1 351 ? -15.853 -22.120 16.097 1.00 61.47 351 ARG A O 1
ATOM 2763 N N . ALA A 1 352 ? -16.278 -22.408 13.921 1.00 60.47 352 ALA A N 1
ATOM 2764 C CA . ALA A 1 352 ? -14.974 -21.927 13.461 1.00 60.47 352 ALA A CA 1
ATOM 2765 C C . ALA A 1 352 ? -14.706 -20.456 13.811 1.00 60.47 352 ALA A C 1
ATOM 2767 O O . ALA A 1 352 ? -13.575 -20.120 14.146 1.00 60.47 352 ALA A O 1
ATOM 2768 N N . VAL A 1 353 ? -15.720 -19.581 13.776 1.00 60.09 353 VAL A N 1
ATOM 2769 C CA . VAL A 1 353 ? -15.568 -18.179 14.211 1.00 60.09 353 VAL A CA 1
ATOM 2770 C C . VAL A 1 353 ? -15.309 -18.093 15.716 1.00 60.09 353 VAL A C 1
ATOM 2772 O O . VAL A 1 353 ? -14.389 -17.381 16.109 1.00 60.09 353 VAL A O 1
ATOM 2775 N N . ARG A 1 354 ? -16.024 -18.874 16.542 1.00 62.44 354 ARG A N 1
ATOM 2776 C CA . ARG A 1 354 ? -15.738 -18.972 17.989 1.00 62.44 354 ARG A CA 1
ATOM 2777 C C . ARG A 1 354 ? -14.313 -19.448 18.279 1.00 62.44 354 ARG A C 1
ATOM 2779 O O . ARG A 1 354 ? -13.706 -18.984 19.228 1.00 62.44 354 ARG A O 1
ATOM 2786 N N . ILE A 1 355 ? -13.755 -20.331 17.448 1.00 63.88 355 ILE A N 1
ATOM 2787 C CA . ILE A 1 355 ? -12.371 -20.799 17.623 1.00 63.88 355 ILE A CA 1
ATOM 2788 C C . ILE A 1 355 ? -11.349 -19.706 17.236 1.00 63.88 355 ILE A C 1
ATOM 2790 O O . ILE A 1 355 ? -10.224 -19.734 17.736 1.00 63.88 355 ILE A O 1
ATOM 2794 N N . LYS A 1 356 ? -11.705 -18.737 16.371 1.00 78.00 356 LYS A N 1
ATOM 2795 C CA . LYS A 1 356 ? -10.782 -17.667 15.930 1.00 78.00 356 LYS A CA 1
ATOM 2796 C C . LYS A 1 356 ? -10.488 -16.649 17.026 1.00 78.00 356 LYS A C 1
ATOM 2798 O O . LYS A 1 356 ? -9.339 -16.231 17.140 1.00 78.00 356 LYS A O 1
ATOM 2803 N N . LEU A 1 357 ? -11.505 -16.235 17.777 1.00 87.25 357 LEU A N 1
ATOM 2804 C CA . LEU A 1 357 ? -11.416 -15.189 18.796 1.00 87.25 357 LEU A CA 1
ATOM 2805 C C . LEU A 1 357 ? -12.063 -15.692 20.086 1.00 87.25 357 LEU A C 1
ATOM 2807 O O . LEU A 1 357 ? -13.273 -15.902 20.128 1.00 87.25 357 LEU A O 1
ATOM 2811 N N . ASN A 1 358 ? -11.254 -15.865 21.128 1.00 90.44 358 ASN A N 1
ATOM 2812 C CA . ASN A 1 358 ? -11.715 -16.329 22.431 1.00 90.44 358 ASN A CA 1
ATOM 2813 C C . ASN A 1 358 ? -11.872 -15.139 23.387 1.00 90.44 358 ASN A C 1
ATOM 2815 O O . ASN A 1 358 ? -10.901 -14.399 23.565 1.00 90.44 358 ASN A O 1
ATOM 2819 N N . PRO A 1 359 ? -13.043 -14.944 24.017 1.00 94.00 359 PRO A N 1
ATOM 2820 C CA . PRO A 1 359 ? -13.197 -13.943 25.065 1.00 94.00 359 PRO A CA 1
ATOM 2821 C C . PRO A 1 359 ? -12.463 -14.364 26.344 1.00 94.00 359 PRO A C 1
ATOM 2823 O O . PRO A 1 359 ? -12.321 -15.556 26.616 1.00 94.00 359 PRO A O 1
ATOM 2826 N N . ILE A 1 360 ? -12.050 -13.385 27.152 1.00 95.75 360 ILE A N 1
ATOM 2827 C CA . ILE A 1 360 ? -11.542 -13.589 28.517 1.00 95.75 360 ILE A CA 1
ATOM 2828 C C . ILE A 1 360 ? -12.633 -13.138 29.506 1.00 95.75 360 ILE A C 1
ATOM 2830 O O . ILE A 1 360 ? -12.736 -11.940 29.777 1.00 95.75 360 ILE A O 1
ATOM 2834 N N . PRO A 1 361 ? -13.462 -14.053 30.054 1.00 95.69 361 PRO A N 1
ATOM 2835 C CA . PRO A 1 361 ? -14.606 -13.683 30.892 1.00 95.69 361 PRO A CA 1
ATOM 2836 C C . PRO A 1 361 ? -14.240 -12.829 32.108 1.00 95.69 361 PRO A C 1
ATOM 2838 O O . PRO A 1 361 ? -14.955 -11.888 32.433 1.00 95.69 361 PRO A O 1
ATOM 2841 N N . ASP A 1 362 ? -13.103 -13.094 32.753 1.00 96.69 362 ASP A N 1
ATOM 2842 C CA . ASP A 1 362 ? -12.675 -12.336 33.938 1.00 96.69 362 ASP A CA 1
ATOM 2843 C C . ASP A 1 362 ? -12.259 -10.889 33.614 1.00 96.69 362 ASP A C 1
ATOM 2845 O O . ASP A 1 362 ? -12.249 -10.032 34.496 1.00 96.69 362 ASP A O 1
ATOM 2849 N N . HIS A 1 363 ? -11.961 -10.586 32.347 1.00 96.56 363 HIS A N 1
ATOM 2850 C CA . HIS A 1 363 ? -11.713 -9.220 31.881 1.00 96.56 363 HIS A CA 1
ATOM 2851 C C . HIS A 1 363 ? -12.996 -8.510 31.426 1.00 96.56 363 HIS A C 1
ATOM 2853 O O . HIS A 1 363 ? -12.978 -7.293 31.257 1.00 96.56 363 HIS A O 1
ATOM 2859 N N . LEU A 1 364 ? -14.093 -9.249 31.230 1.00 97.25 364 LEU A N 1
ATOM 2860 C CA . LEU A 1 364 ? -15.358 -8.749 30.683 1.00 97.25 364 LEU A CA 1
ATOM 2861 C C . LEU A 1 364 ? -16.466 -8.615 31.733 1.00 97.25 364 LEU A C 1
ATOM 2863 O O . LEU A 1 364 ? -17.297 -7.718 31.610 1.00 97.25 364 LEU A O 1
ATOM 2867 N N . ARG A 1 365 ? -16.493 -9.495 32.742 1.00 97.06 365 ARG A N 1
ATOM 2868 C CA . ARG A 1 365 ? -17.588 -9.608 33.716 1.00 97.06 365 ARG A CA 1
ATOM 2869 C C . ARG A 1 365 ? -17.898 -8.271 34.384 1.00 97.06 365 ARG A C 1
ATOM 2871 O O . ARG A 1 365 ? -17.032 -7.689 35.033 1.00 97.06 365 ARG A O 1
ATOM 2878 N N . ASP A 1 366 ? -19.143 -7.830 34.228 1.00 96.19 366 ASP A N 1
ATOM 2879 C CA . ASP A 1 366 ? -19.686 -6.597 34.797 1.00 96.19 366 ASP A CA 1
ATOM 2880 C C . ASP A 1 366 ? -18.862 -5.351 34.431 1.00 96.19 366 ASP A C 1
ATOM 2882 O O . ASP A 1 366 ? -18.708 -4.439 35.243 1.00 96.19 366 ASP A O 1
ATOM 2886 N N . ARG A 1 367 ? -18.331 -5.289 33.201 1.00 97.94 367 ARG A N 1
ATOM 2887 C CA . ARG A 1 367 ? -17.576 -4.130 32.693 1.00 97.94 367 ARG A CA 1
ATOM 2888 C C . ARG A 1 367 ? -18.173 -3.534 31.425 1.00 97.94 367 ARG A C 1
ATOM 2890 O O . ARG A 1 367 ? -18.745 -4.239 30.595 1.00 97.94 367 ARG A O 1
ATOM 2897 N N . SER A 1 368 ? -18.027 -2.222 31.284 1.00 98.38 368 SER A N 1
ATOM 2898 C CA . SER A 1 368 ? -18.248 -1.474 30.049 1.00 98.38 368 SER A CA 1
ATOM 2899 C C . SER A 1 368 ? -16.946 -1.442 29.255 1.00 98.38 368 SER A C 1
ATOM 2901 O O . SER A 1 368 ? -15.903 -1.060 29.786 1.00 98.38 368 SER A O 1
ATOM 2903 N N . ILE A 1 369 ? -16.990 -1.879 27.998 1.00 98.56 369 ILE A N 1
ATOM 2904 C CA . ILE A 1 369 ? -15.807 -2.067 27.156 1.00 98.56 369 ILE A CA 1
ATOM 2905 C C . ILE A 1 369 ? -15.903 -1.181 25.920 1.00 98.56 369 ILE A C 1
ATOM 2907 O O . ILE A 1 369 ? -16.897 -1.209 25.193 1.00 98.56 369 ILE A O 1
ATOM 2911 N N . ILE A 1 370 ? -14.838 -0.438 25.632 1.00 98.69 370 ILE A N 1
ATOM 2912 C CA . ILE A 1 370 ? -14.650 0.221 24.339 1.00 98.69 370 ILE A CA 1
ATOM 2913 C C . ILE A 1 370 ? -13.978 -0.785 23.416 1.00 98.69 370 ILE A C 1
ATOM 2915 O O . ILE A 1 370 ? -12.828 -1.145 23.642 1.00 98.69 370 ILE A O 1
ATOM 2919 N N . LEU A 1 371 ? -14.689 -1.257 22.396 1.00 98.38 371 LEU A N 1
ATOM 2920 C CA . LEU A 1 371 ? -14.153 -2.194 21.415 1.00 98.38 371 LEU A CA 1
ATOM 2921 C C . LEU A 1 371 ? -13.740 -1.433 20.155 1.00 98.38 371 LEU A C 1
ATOM 2923 O O . LEU A 1 371 ? -14.588 -0.875 19.455 1.00 98.38 371 LEU A O 1
ATOM 2927 N N . VAL A 1 372 ? -12.438 -1.413 19.878 1.00 98.25 372 VAL A N 1
ATOM 2928 C CA . VAL A 1 372 ? -11.856 -0.721 18.727 1.00 98.25 372 VAL A CA 1
ATOM 2929 C C . VAL A 1 372 ? -11.548 -1.717 17.612 1.00 98.25 372 VAL A C 1
ATOM 2931 O O . VAL A 1 372 ? -10.886 -2.730 17.841 1.00 98.25 372 VAL A O 1
ATOM 2934 N N . ASP A 1 373 ? -12.021 -1.420 16.406 1.00 97.00 373 ASP A N 1
ATOM 2935 C CA . ASP A 1 373 ? -11.827 -2.233 15.201 1.00 97.00 373 ASP A CA 1
ATOM 2936 C C . ASP A 1 373 ? -11.469 -1.327 14.013 1.00 97.00 373 ASP A C 1
ATOM 2938 O O . ASP A 1 373 ? -11.715 -0.119 14.048 1.00 97.00 373 ASP A O 1
ATOM 2942 N N . ASP A 1 374 ? -10.872 -1.879 12.961 1.00 96.50 374 ASP A N 1
ATOM 2943 C CA . ASP A 1 374 ? -10.434 -1.084 11.810 1.00 96.50 374 ASP A CA 1
ATOM 2944 C C . ASP A 1 374 ? -11.609 -0.605 10.947 1.00 96.50 374 ASP A C 1
ATOM 2946 O O . ASP A 1 374 ? -11.667 0.567 10.576 1.00 96.50 374 ASP A O 1
ATOM 2950 N N . SER A 1 375 ? -12.567 -1.481 10.643 1.00 95.50 375 SER A N 1
ATOM 2951 C CA . SER A 1 375 ? -13.644 -1.208 9.692 1.00 95.50 375 SER A CA 1
ATOM 2952 C C . SER A 1 375 ? -14.855 -2.119 9.916 1.00 95.50 375 SER A C 1
ATOM 2954 O O . SER A 1 375 ? -14.764 -3.194 10.504 1.00 95.50 375 SER A O 1
ATOM 2956 N N . ILE A 1 376 ? -16.026 -1.703 9.420 1.00 94.88 376 ILE A N 1
ATOM 2957 C CA . ILE A 1 376 ? -17.219 -2.556 9.353 1.00 94.88 376 ILE A CA 1
ATOM 2958 C C . ILE A 1 376 ? -17.674 -2.634 7.897 1.00 94.88 376 ILE A C 1
ATOM 2960 O O . ILE A 1 376 ? -18.156 -1.650 7.345 1.00 94.88 376 ILE A O 1
ATOM 2964 N N . VAL A 1 377 ? -17.556 -3.823 7.299 1.00 91.94 377 VAL A N 1
ATOM 2965 C CA . VAL A 1 377 ? -17.937 -4.068 5.896 1.00 91.94 377 VAL A CA 1
ATOM 2966 C C . VAL A 1 377 ? -19.355 -4.645 5.793 1.00 91.94 377 VAL A C 1
ATOM 2968 O O . VAL A 1 377 ? -20.271 -3.969 5.344 1.00 91.94 377 VAL A O 1
ATOM 2971 N N . ARG A 1 378 ? -19.562 -5.891 6.246 1.00 90.38 378 ARG A N 1
ATOM 2972 C CA . ARG A 1 378 ? -20.881 -6.570 6.255 1.00 90.38 378 ARG A CA 1
ATOM 2973 C C . ARG A 1 378 ? -21.571 -6.544 7.628 1.00 90.38 378 ARG A C 1
ATOM 2975 O O . ARG A 1 378 ? -22.723 -6.937 7.754 1.00 90.38 378 ARG A O 1
ATOM 2982 N N . GLY A 1 379 ? -20.841 -6.189 8.689 1.00 89.62 379 GLY A N 1
ATOM 2983 C CA . GLY A 1 379 ? -21.312 -6.174 10.086 1.00 89.62 379 GLY A CA 1
ATOM 2984 C C . GLY A 1 379 ? -21.533 -7.536 10.757 1.00 89.62 379 GLY A C 1
ATOM 2985 O O . GLY A 1 379 ? -21.584 -7.600 11.983 1.00 89.62 379 GLY A O 1
ATOM 2986 N N . THR A 1 380 ? -21.594 -8.642 10.009 1.00 87.50 380 THR A N 1
ATOM 2987 C CA . THR A 1 380 ? -21.820 -9.990 10.568 1.00 87.50 380 THR A CA 1
ATOM 2988 C C . THR A 1 380 ? -20.745 -10.417 11.566 1.00 87.50 380 THR A C 1
ATOM 2990 O O . THR A 1 380 ? -21.057 -11.041 12.576 1.00 87.50 380 THR A O 1
ATOM 2993 N N . THR A 1 381 ? -19.479 -10.086 11.296 1.00 88.06 381 THR A N 1
ATOM 2994 C CA . THR A 1 381 ? -18.356 -10.399 12.192 1.00 88.06 381 THR A CA 1
ATOM 2995 C C . THR A 1 381 ? -18.433 -9.566 13.467 1.00 88.06 381 THR A C 1
ATOM 2997 O O . THR A 1 381 ? -18.408 -10.133 14.555 1.00 88.06 381 THR A O 1
ATOM 3000 N N . SER A 1 382 ? -18.612 -8.248 13.342 1.00 93.38 382 SER A N 1
ATOM 3001 C CA . SER A 1 382 ? -18.720 -7.331 14.482 1.00 93.38 382 SER A CA 1
ATOM 3002 C C . SER A 1 382 ? -19.887 -7.711 15.395 1.00 93.38 382 SER A C 1
ATOM 3004 O O . SER A 1 382 ? -19.706 -7.806 16.605 1.00 93.38 382 SER A O 1
ATOM 3006 N N . ARG A 1 383 ? -21.053 -8.043 14.821 1.00 94.12 383 ARG A N 1
ATOM 3007 C CA . ARG A 1 383 ? -22.212 -8.547 15.572 1.00 94.12 383 ARG A CA 1
ATOM 3008 C C . ARG A 1 383 ? -21.858 -9.766 16.426 1.00 94.12 383 ARG A C 1
ATOM 3010 O O . ARG A 1 383 ? -22.135 -9.780 17.619 1.00 94.12 383 ARG A O 1
ATOM 3017 N N . ARG A 1 384 ? -21.206 -10.766 15.826 1.00 90.50 384 ARG A N 1
ATOM 3018 C CA . ARG A 1 384 ? -20.821 -12.008 16.516 1.00 90.50 384 ARG A CA 1
ATOM 3019 C C . ARG A 1 384 ? -19.803 -11.770 17.626 1.00 90.50 384 ARG A C 1
ATOM 3021 O O . ARG A 1 384 ? -19.875 -12.429 18.660 1.00 90.50 384 ARG A O 1
ATOM 3028 N N . ILE A 1 385 ? -18.854 -10.858 17.414 1.00 93.56 385 ILE A N 1
ATOM 3029 C CA . ILE A 1 385 ? -17.868 -10.486 18.436 1.00 93.56 385 ILE A CA 1
ATOM 3030 C C . ILE A 1 385 ? -18.580 -9.843 19.632 1.00 93.56 385 ILE A C 1
ATOM 3032 O O . ILE A 1 385 ? -18.363 -10.270 20.763 1.00 93.56 385 ILE A O 1
ATOM 3036 N N . ILE A 1 386 ? -19.480 -8.887 19.381 1.00 95.94 386 ILE A N 1
ATOM 3037 C CA . ILE A 1 386 ? -20.269 -8.208 20.419 1.00 95.94 386 ILE A CA 1
ATOM 3038 C C . ILE A 1 386 ? -21.125 -9.213 21.201 1.00 95.94 386 ILE A C 1
ATOM 3040 O O . ILE A 1 386 ? -21.102 -9.204 22.430 1.00 95.94 386 ILE A O 1
ATOM 3044 N N . GLU A 1 387 ? -21.840 -10.106 20.510 1.00 94.38 387 GLU A N 1
ATOM 3045 C CA . GLU A 1 387 ? -22.631 -11.178 21.135 1.00 94.38 387 GLU A CA 1
ATOM 3046 C C . GLU A 1 387 ? -21.743 -12.082 22.009 1.00 94.38 387 GLU A C 1
ATOM 3048 O O . GLU A 1 387 ? -22.049 -12.302 23.176 1.00 94.38 387 GLU A O 1
ATOM 3053 N N . THR A 1 388 ? -20.581 -12.507 21.503 1.00 93.25 388 THR A N 1
ATOM 3054 C CA . THR A 1 388 ? -19.637 -13.362 22.248 1.00 93.25 388 THR A CA 1
ATOM 3055 C C . THR A 1 388 ? -19.082 -12.674 23.501 1.00 93.25 388 THR A C 1
ATOM 3057 O O . THR A 1 388 ? -18.916 -13.313 24.538 1.00 93.25 388 THR A O 1
ATOM 3060 N N . MET A 1 389 ? -18.790 -11.373 23.433 1.00 95.69 389 MET A N 1
ATOM 3061 C CA . MET A 1 389 ? -18.312 -10.606 24.588 1.00 95.69 389 MET A CA 1
ATOM 3062 C C . MET A 1 389 ? -19.413 -10.387 25.633 1.00 95.69 389 MET A C 1
ATOM 3064 O O . MET A 1 389 ? -19.132 -10.443 26.831 1.00 95.69 389 MET A O 1
ATOM 3068 N N . ARG A 1 390 ? -20.665 -10.180 25.203 1.00 96.12 390 ARG A N 1
ATOM 3069 C CA . ARG A 1 390 ? -21.819 -10.109 26.112 1.00 96.12 390 ARG A CA 1
ATOM 3070 C C . ARG A 1 390 ? -22.094 -11.436 26.799 1.00 96.12 390 ARG A C 1
ATOM 3072 O O . ARG A 1 390 ? -22.250 -11.447 28.014 1.00 96.12 390 ARG A O 1
ATOM 3079 N N . ASP A 1 391 ? -22.069 -12.539 26.054 1.00 94.81 391 ASP A N 1
ATOM 3080 C CA . ASP A 1 391 ? -22.208 -13.894 26.605 1.00 94.81 391 ASP A CA 1
ATOM 3081 C C . ASP A 1 391 ? -21.133 -14.186 27.669 1.00 94.81 391 ASP A C 1
ATOM 3083 O O . ASP A 1 391 ? -21.371 -14.928 28.621 1.00 94.81 391 ASP A O 1
ATOM 3087 N N . ALA A 1 392 ? -19.948 -13.581 27.530 1.00 95.31 392 ALA A N 1
ATOM 3088 C CA . ALA A 1 392 ? -18.845 -13.686 28.483 1.00 95.31 392 ALA A CA 1
ATOM 3089 C C . ALA A 1 392 ? -18.921 -12.693 29.666 1.00 95.31 392 ALA A C 1
ATOM 3091 O O . ALA A 1 392 ? -18.048 -12.727 30.535 1.00 95.31 392 ALA A O 1
ATOM 3092 N N . GLY A 1 393 ? -19.955 -11.844 29.731 1.00 96.56 393 GLY A N 1
ATOM 3093 C CA . GLY A 1 393 ? -20.272 -11.004 30.891 1.00 96.56 393 GLY A CA 1
ATOM 3094 C C . GLY A 1 393 ? -20.086 -9.493 30.715 1.00 96.56 393 GLY A C 1
ATOM 3095 O O . GLY A 1 393 ? -20.211 -8.776 31.706 1.00 96.56 393 GLY A O 1
ATOM 3096 N N . ALA A 1 394 ? -19.801 -8.988 29.508 1.00 97.94 394 ALA A N 1
ATOM 3097 C CA . ALA A 1 394 ? -19.709 -7.544 29.265 1.00 97.94 394 ALA A CA 1
ATOM 3098 C C . ALA A 1 394 ? -21.063 -6.839 29.475 1.00 97.94 394 ALA A C 1
ATOM 3100 O O . ALA A 1 394 ? -22.060 -7.209 28.851 1.00 97.94 394 ALA A O 1
ATOM 3101 N N . ARG A 1 395 ? -21.088 -5.781 30.299 1.00 97.88 395 ARG A N 1
ATOM 3102 C CA . ARG A 1 395 ? -22.285 -4.963 30.576 1.00 97.88 395 ARG A CA 1
ATOM 3103 C C . ARG A 1 395 ? -22.643 -4.081 29.380 1.00 97.88 395 ARG A C 1
ATOM 3105 O O . ARG A 1 395 ? -23.790 -4.041 28.942 1.00 97.88 395 ARG A O 1
ATOM 3112 N N . GLU A 1 396 ? -21.650 -3.383 28.843 1.00 98.25 396 GLU A N 1
ATOM 3113 C CA . GLU A 1 396 ? -21.794 -2.459 27.717 1.00 98.25 396 GLU A CA 1
ATOM 3114 C C . GLU A 1 396 ? -20.638 -2.643 26.741 1.00 98.25 396 GLU A C 1
ATOM 3116 O O . GLU A 1 396 ? -19.517 -2.950 27.143 1.00 98.25 396 GLU A O 1
ATOM 3121 N N . ILE A 1 397 ? -20.914 -2.457 25.449 1.00 98.44 397 ILE A N 1
ATOM 3122 C CA . ILE A 1 397 ? -19.894 -2.524 24.402 1.00 98.44 397 ILE A CA 1
ATOM 3123 C C . ILE A 1 397 ? -20.039 -1.304 23.494 1.00 98.44 397 ILE A C 1
ATOM 3125 O O . ILE A 1 397 ? -21.007 -1.184 22.736 1.00 98.44 397 ILE A O 1
ATOM 3129 N N . HIS A 1 398 ? -19.071 -0.398 23.581 1.00 98.56 398 HIS A N 1
ATOM 3130 C CA . HIS A 1 398 ? -18.982 0.831 22.803 1.00 98.56 398 HIS A CA 1
ATOM 3131 C C . HIS A 1 398 ? -18.033 0.623 21.626 1.00 98.56 398 HIS A C 1
ATOM 3133 O O . HIS A 1 398 ? -16.817 0.585 21.788 1.00 98.56 398 HIS A O 1
ATOM 3139 N N . MET A 1 399 ? -18.589 0.487 20.429 1.00 98.31 399 MET A N 1
ATOM 3140 C CA . MET A 1 399 ? -17.817 0.225 19.222 1.00 98.31 399 MET A CA 1
ATOM 3141 C C . MET A 1 399 ? -17.166 1.515 18.702 1.00 98.31 399 MET A C 1
ATOM 3143 O O . MET A 1 399 ? -17.824 2.561 18.623 1.00 98.31 399 MET A O 1
ATOM 3147 N N . ARG A 1 400 ? -15.885 1.452 18.335 1.00 98.31 400 ARG A N 1
ATOM 3148 C CA . ARG A 1 400 ? -15.099 2.565 17.780 1.00 98.31 400 ARG A CA 1
ATOM 3149 C C . ARG A 1 400 ? -14.350 2.101 16.538 1.00 98.31 400 ARG A C 1
ATOM 3151 O O . ARG A 1 400 ? -13.570 1.159 16.616 1.00 98.31 400 ARG A O 1
ATOM 3158 N N . ILE A 1 401 ? -14.614 2.735 15.398 1.00 98.38 401 ILE A N 1
ATOM 3159 C CA . ILE A 1 401 ? -14.155 2.242 14.095 1.00 98.38 401 ILE A CA 1
ATOM 3160 C C . ILE A 1 401 ? -13.100 3.171 13.487 1.00 98.38 401 ILE A C 1
ATOM 3162 O O . ILE A 1 401 ? -13.350 4.362 13.294 1.00 98.38 401 ILE A O 1
ATOM 3166 N N . GLY A 1 402 ? -11.938 2.589 13.164 1.00 97.44 402 GLY A N 1
ATOM 3167 C CA . GLY A 1 402 ? -10.759 3.208 12.533 1.00 97.44 402 GLY A CA 1
ATOM 3168 C C . GLY A 1 402 ? -10.954 3.704 11.100 1.00 97.44 402 GLY A C 1
ATOM 3169 O O . GLY A 1 402 ? -10.063 4.324 10.522 1.00 97.44 402 GLY A O 1
ATOM 3170 N N . SER A 1 403 ? -12.121 3.457 10.523 1.00 97.50 403 SER A N 1
ATOM 3171 C CA . SER A 1 403 ? -12.494 3.825 9.167 1.00 97.50 403 SER A CA 1
ATOM 3172 C C . SER A 1 403 ? -13.803 4.611 9.186 1.00 97.50 403 SER A C 1
ATOM 3174 O O . SER A 1 403 ? -14.682 4.294 9.989 1.00 97.50 403 SER A O 1
ATOM 3176 N N . PRO A 1 404 ? -13.983 5.604 8.302 1.00 97.31 404 PRO A N 1
ATOM 3177 C CA . PRO A 1 404 ? -15.305 6.121 7.982 1.00 97.31 404 PRO A CA 1
ATOM 3178 C C . PRO A 1 404 ? -16.205 5.011 7.420 1.00 97.31 404 PRO A C 1
ATOM 3180 O O . PRO A 1 404 ? -15.742 3.944 7.015 1.00 97.31 404 PRO A O 1
ATOM 3183 N N . ILE A 1 405 ? -17.512 5.258 7.370 1.00 95.31 405 ILE A N 1
ATOM 3184 C CA . ILE A 1 405 ? -18.454 4.284 6.812 1.00 95.31 405 ILE A CA 1
ATOM 3185 C C . ILE A 1 405 ? -18.110 3.967 5.343 1.00 95.31 405 ILE A C 1
ATOM 3187 O O . ILE A 1 405 ? -17.952 4.873 4.522 1.00 95.31 405 ILE A O 1
ATOM 3191 N N . ILE A 1 406 ? -17.976 2.679 5.016 1.00 95.50 406 ILE A N 1
ATOM 3192 C CA . ILE A 1 406 ? -17.697 2.219 3.650 1.00 95.50 406 ILE A CA 1
ATOM 3193 C C . ILE A 1 406 ? -19.013 2.221 2.871 1.00 95.50 406 ILE A C 1
ATOM 3195 O O . ILE A 1 406 ? -19.906 1.420 3.154 1.00 95.50 406 ILE A O 1
ATOM 3199 N N . LYS A 1 407 ? -19.127 3.130 1.900 1.00 92.56 407 LYS A N 1
ATOM 3200 C CA . LYS A 1 407 ? -20.355 3.377 1.125 1.00 92.56 407 LYS A CA 1
ATOM 3201 C C . LYS A 1 407 ? -20.344 2.743 -0.260 1.00 92.56 407 LYS A C 1
ATOM 3203 O O . LYS A 1 407 ? -21.405 2.567 -0.855 1.00 92.56 407 LYS A O 1
ATOM 3208 N N . ALA A 1 408 ? 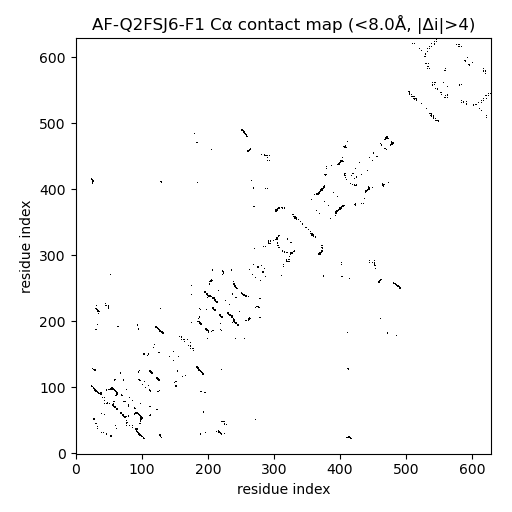-19.162 2.454 -0.796 1.00 93.50 408 ALA A N 1
ATOM 3209 C CA . ALA A 1 408 ? -18.994 1.959 -2.155 1.00 93.50 408 ALA A CA 1
ATOM 3210 C C . ALA A 1 408 ? -17.972 0.812 -2.207 1.00 93.50 408 ALA A C 1
ATOM 3212 O O . ALA A 1 408 ? -16.994 0.829 -1.450 1.00 93.50 408 ALA A O 1
ATOM 3213 N N . PRO A 1 409 ? -18.168 -0.175 -3.099 1.00 92.62 409 PRO A N 1
ATOM 3214 C CA . PRO A 1 409 ? -17.172 -1.212 -3.349 1.00 92.62 409 PRO A CA 1
ATOM 3215 C C . PRO A 1 409 ? -15.944 -0.588 -4.007 1.00 92.62 409 PRO A C 1
ATOM 3217 O O . PRO A 1 409 ? -16.088 0.307 -4.828 1.00 92.62 409 PRO A O 1
ATOM 3220 N N . CYS A 1 410 ? -14.739 -1.046 -3.679 1.00 92.00 410 CYS A N 1
ATOM 3221 C CA . CYS A 1 410 ? -13.531 -0.584 -4.361 1.00 92.00 410 CYS A CA 1
ATOM 3222 C C . CYS A 1 410 ? -13.490 -1.109 -5.808 1.00 92.00 410 CYS A C 1
ATOM 3224 O O . CYS A 1 410 ? -13.981 -2.190 -6.075 1.00 92.00 410 CYS A O 1
ATOM 3226 N N . TYR A 1 411 ? -12.852 -0.394 -6.737 1.00 91.44 411 TYR A N 1
ATOM 3227 C CA . TYR A 1 411 ? -12.616 -0.879 -8.113 1.00 91.44 411 TYR A CA 1
ATOM 3228 C C . TYR A 1 411 ? -11.132 -0.940 -8.485 1.00 91.44 411 TYR A C 1
ATOM 3230 O O . TYR A 1 411 ? -10.756 -1.229 -9.618 1.00 91.44 411 TYR A O 1
ATOM 3238 N N . LEU A 1 412 ? -10.272 -0.646 -7.510 1.00 92.00 412 LEU A N 1
ATOM 3239 C CA . LEU A 1 412 ? -8.857 -0.345 -7.706 1.00 92.00 412 LEU A CA 1
ATOM 3240 C C . LEU A 1 412 ? -7.962 -1.316 -6.940 1.00 92.00 412 LEU A C 1
ATOM 3242 O O . LEU A 1 412 ? -6.848 -0.950 -6.565 1.00 92.00 412 LEU A O 1
ATOM 3246 N N . GLY A 1 413 ? -8.457 -2.524 -6.660 1.00 80.06 413 GLY A N 1
ATOM 3247 C CA . GLY A 1 413 ? -7.674 -3.627 -6.102 1.00 80.06 413 GLY A CA 1
ATOM 3248 C C . GLY A 1 413 ? -7.757 -3.818 -4.585 1.00 80.06 413 GLY A C 1
ATOM 3249 O O . GLY A 1 413 ? -6.791 -4.259 -3.981 1.00 80.06 413 GLY A O 1
ATOM 3250 N N . VAL A 1 414 ? -8.852 -3.412 -3.929 1.00 83.75 414 VAL A N 1
ATOM 3251 C CA . VAL A 1 414 ? -9.210 -3.937 -2.594 1.00 83.75 414 VAL A CA 1
ATOM 3252 C C . VAL A 1 414 ? -10.439 -4.811 -2.779 1.00 83.75 414 VAL A C 1
ATOM 3254 O O . VAL A 1 414 ? -11.430 -4.308 -3.293 1.00 83.75 414 VAL A O 1
ATOM 3257 N N . ASP A 1 415 ? -10.407 -6.074 -2.363 1.00 80.88 415 ASP A N 1
ATOM 3258 C CA . ASP A 1 415 ? -11.586 -6.938 -2.417 1.00 80.88 415 ASP A CA 1
ATOM 3259 C C . ASP A 1 415 ? -12.644 -6.437 -1.433 1.00 80.88 415 ASP A C 1
ATOM 3261 O O . ASP A 1 415 ? -12.472 -6.469 -0.212 1.00 80.88 415 ASP A O 1
ATOM 3265 N N . MET A 1 416 ? -13.731 -5.918 -1.987 1.00 83.94 416 MET A N 1
ATOM 3266 C CA . MET A 1 416 ? -14.895 -5.461 -1.249 1.00 83.94 416 MET A CA 1
ATOM 3267 C C . MET A 1 416 ? -16.124 -6.172 -1.804 1.00 83.94 416 MET A C 1
ATOM 3269 O O . MET A 1 416 ? -16.196 -6.435 -3.005 1.00 83.94 416 MET A O 1
ATOM 3273 N N . PRO A 1 417 ? -17.104 -6.492 -0.944 1.00 84.00 417 PRO A N 1
ATOM 3274 C CA . PRO A 1 417 ? -18.331 -7.116 -1.399 1.00 84.00 417 PRO A CA 1
ATOM 3275 C C . PRO A 1 417 ? -19.146 -6.140 -2.252 1.00 84.00 417 PRO A C 1
ATOM 3277 O O . PRO A 1 417 ? -18.837 -4.951 -2.342 1.00 84.00 417 PRO A O 1
ATOM 3280 N N . THR A 1 418 ? -20.209 -6.646 -2.871 1.00 86.38 418 THR A N 1
ATOM 3281 C CA . THR A 1 418 ? -21.080 -5.820 -3.713 1.00 86.38 418 THR A CA 1
ATOM 3282 C C . THR A 1 418 ? -21.741 -4.699 -2.909 1.00 86.38 418 THR A C 1
ATOM 3284 O O . THR A 1 418 ? -21.891 -4.798 -1.690 1.00 86.38 418 THR A O 1
ATOM 3287 N N . ARG A 1 419 ? -22.195 -3.639 -3.592 1.00 88.44 419 ARG A N 1
ATOM 3288 C CA . ARG A 1 419 ? -22.884 -2.509 -2.947 1.00 88.44 419 ARG A CA 1
ATOM 3289 C C . ARG A 1 419 ? -24.054 -2.964 -2.064 1.00 88.44 419 ARG A C 1
ATOM 3291 O O . ARG A 1 419 ? -24.165 -2.483 -0.949 1.00 88.44 419 ARG A O 1
ATOM 3298 N N . ALA A 1 420 ? -24.840 -3.945 -2.513 1.00 86.94 420 ALA A N 1
ATOM 3299 C CA . ALA A 1 420 ? -25.969 -4.505 -1.760 1.00 86.94 420 ALA A CA 1
ATOM 3300 C C . ALA A 1 420 ? -25.563 -5.293 -0.496 1.00 86.94 420 ALA A C 1
ATOM 3302 O O . ALA A 1 420 ? -26.370 -5.487 0.410 1.00 86.94 420 ALA A O 1
ATOM 3303 N N . GLU A 1 421 ? -24.325 -5.784 -0.429 1.00 86.94 421 GLU A N 1
ATOM 3304 C CA . GLU A 1 421 ? -23.797 -6.517 0.725 1.00 86.94 421 GLU A CA 1
ATOM 3305 C C . GLU A 1 421 ? -23.076 -5.606 1.734 1.00 86.94 421 GLU A C 1
ATOM 3307 O O . GLU A 1 421 ? -22.764 -6.052 2.845 1.00 86.94 421 GLU A O 1
ATOM 3312 N N . LEU A 1 422 ? -22.777 -4.355 1.364 1.00 91.38 422 LEU A N 1
ATOM 3313 C CA . LEU A 1 422 ? -22.151 -3.380 2.251 1.00 91.38 422 LEU A CA 1
ATOM 3314 C C . LEU A 1 422 ? -23.171 -2.872 3.262 1.00 91.38 422 LEU A C 1
ATOM 3316 O O . LEU A 1 422 ? -24.220 -2.349 2.913 1.00 91.38 422 LEU A O 1
ATOM 3320 N N . ILE A 1 423 ? -22.843 -2.960 4.548 1.00 92.44 423 ILE A N 1
ATOM 3321 C CA . ILE A 1 423 ? -23.756 -2.492 5.592 1.00 92.44 423 ILE A CA 1
ATOM 3322 C C . ILE A 1 423 ? -23.934 -0.972 5.572 1.00 92.44 423 ILE A C 1
ATOM 3324 O O . ILE A 1 423 ? -24.942 -0.479 6.061 1.00 92.44 423 ILE A O 1
ATOM 3328 N N . GLY A 1 424 ? -22.949 -0.253 5.032 1.00 87.50 424 GLY A N 1
ATOM 3329 C CA . GLY A 1 424 ? -22.910 1.202 4.981 1.00 87.50 424 GLY A CA 1
ATOM 3330 C C . GLY A 1 424 ? -23.406 1.823 3.677 1.00 87.50 424 GLY A C 1
ATOM 3331 O O . GLY A 1 424 ? -23.279 3.037 3.534 1.00 87.50 424 GLY A O 1
ATOM 3332 N N . SER A 1 425 ? -23.933 1.032 2.730 1.00 88.06 425 SER A N 1
ATOM 3333 C CA . SER A 1 425 ? -24.518 1.566 1.490 1.00 88.06 425 SER A CA 1
ATOM 3334 C C . SER A 1 425 ? -25.800 2.349 1.768 1.00 88.06 425 SER A C 1
ATOM 3336 O O . SER A 1 425 ? -25.933 3.479 1.307 1.00 88.06 425 SER A O 1
ATOM 3338 N N . ASP A 1 426 ? -26.701 1.754 2.557 1.00 83.69 426 ASP A N 1
ATOM 3339 C CA . ASP A 1 426 ? -28.090 2.212 2.692 1.00 83.69 426 ASP A CA 1
ATOM 3340 C C . ASP A 1 426 ? -28.518 2.470 4.142 1.00 83.69 426 ASP A C 1
ATOM 3342 O O . ASP A 1 426 ? -29.632 2.931 4.371 1.00 83.69 426 ASP A O 1
ATOM 3346 N N . LYS A 1 427 ? -27.658 2.166 5.124 1.00 88.88 427 LYS A N 1
ATOM 3347 C CA . LYS A 1 427 ? -27.964 2.344 6.550 1.00 88.88 427 LYS A CA 1
ATOM 3348 C C . LYS A 1 427 ? -27.254 3.546 7.137 1.00 88.88 427 LYS A C 1
ATOM 3350 O O . LYS A 1 427 ? -26.066 3.767 6.882 1.00 88.88 427 LYS A O 1
ATOM 3355 N N . ASP A 1 428 ? -27.955 4.262 8.004 1.00 92.94 428 ASP A N 1
ATOM 3356 C CA . ASP A 1 428 ? -27.331 5.259 8.863 1.00 92.94 428 ASP A CA 1
ATOM 3357 C C . ASP A 1 428 ? -26.555 4.616 10.033 1.00 92.94 428 ASP A C 1
ATOM 3359 O O . ASP A 1 428 ? -26.596 3.407 10.279 1.00 92.94 428 ASP A O 1
ATOM 3363 N N . VAL A 1 429 ? -25.810 5.434 10.779 1.00 95.12 429 VAL A N 1
ATOM 3364 C CA . VAL A 1 429 ? -24.965 4.955 11.885 1.00 95.12 429 VAL A CA 1
ATOM 3365 C C . VAL A 1 429 ? -25.781 4.274 12.994 1.00 95.12 429 VAL A C 1
ATOM 3367 O O . VAL A 1 429 ? -25.305 3.296 13.577 1.00 95.12 429 VAL A O 1
ATOM 3370 N N . ASP A 1 430 ? -26.997 4.738 13.296 1.00 96.25 430 ASP A N 1
ATOM 3371 C CA . ASP A 1 430 ? -27.831 4.142 14.345 1.00 96.25 430 ASP A CA 1
ATOM 3372 C C . ASP A 1 430 ? -28.437 2.805 13.894 1.00 96.25 430 ASP A C 1
ATOM 3374 O O . ASP A 1 430 ? -28.488 1.845 14.667 1.00 96.25 430 ASP A O 1
ATOM 3378 N N . GLU A 1 431 ? -28.820 2.690 12.626 1.00 96.25 431 GLU A N 1
ATOM 3379 C CA . GLU A 1 431 ? -29.237 1.431 12.016 1.00 96.25 431 GLU A CA 1
ATOM 3380 C C . GLU A 1 431 ? -28.102 0.403 12.007 1.00 96.25 431 GLU A C 1
ATOM 3382 O O . GLU A 1 431 ? -28.314 -0.763 12.373 1.00 96.25 431 GLU A O 1
ATOM 3387 N N . VAL A 1 432 ? -26.873 0.818 11.666 1.00 96.44 432 VAL A N 1
ATOM 3388 C CA . VAL A 1 432 ? -25.709 -0.072 11.758 1.00 96.44 432 VAL A CA 1
ATOM 3389 C C . VAL A 1 432 ? -25.474 -0.492 13.208 1.00 96.44 432 VAL A C 1
ATOM 3391 O O . VAL A 1 432 ? -25.382 -1.693 13.478 1.00 96.44 432 VAL A O 1
ATOM 3394 N N . ARG A 1 433 ? -25.474 0.453 14.158 1.00 97.81 433 ARG A N 1
ATOM 3395 C CA . ARG A 1 433 ? -25.328 0.181 15.599 1.00 97.81 433 ARG A CA 1
ATOM 3396 C C . ARG A 1 433 ? -26.336 -0.861 16.084 1.00 97.81 433 ARG A C 1
ATOM 3398 O O . ARG A 1 433 ? -25.939 -1.832 16.730 1.00 97.81 433 ARG A O 1
ATOM 3405 N N . LYS A 1 434 ? -27.620 -0.692 15.748 1.00 97.25 434 LYS A N 1
ATOM 3406 C CA . LYS A 1 434 ? -28.695 -1.643 16.079 1.00 97.25 434 LYS A CA 1
ATOM 3407 C C . LYS A 1 434 ? -28.425 -3.019 15.476 1.00 97.25 434 LYS A C 1
ATOM 3409 O O . LYS A 1 434 ? -28.556 -4.024 16.169 1.00 97.25 434 LYS A O 1
ATOM 3414 N N . SER A 1 435 ? -28.004 -3.074 14.214 1.00 95.56 435 SER A N 1
ATOM 3415 C CA . SER A 1 435 ? -27.790 -4.338 13.500 1.00 95.56 435 SER A CA 1
ATOM 3416 C C . SER A 1 435 ? -26.614 -5.169 14.026 1.00 95.56 435 SER A C 1
ATOM 3418 O O . SER A 1 435 ? -26.699 -6.398 14.030 1.00 95.56 435 SER A O 1
ATOM 3420 N N . ILE A 1 436 ? -25.548 -4.517 14.508 1.00 95.88 436 ILE A N 1
ATOM 3421 C CA . ILE A 1 436 ? -24.419 -5.177 15.186 1.00 95.88 436 ILE A CA 1
ATOM 3422 C C . ILE A 1 436 ? -24.652 -5.322 16.692 1.00 95.88 436 ILE A C 1
ATOM 3424 O O . ILE A 1 436 ? -23.853 -5.940 17.388 1.00 95.88 436 ILE A O 1
ATOM 3428 N N . THR A 1 437 ? -25.762 -4.775 17.190 1.00 97.00 437 THR A N 1
ATOM 3429 C CA . THR A 1 437 ? -26.188 -4.760 18.589 1.00 97.00 437 THR A CA 1
ATOM 3430 C C . THR A 1 437 ? -25.283 -3.964 19.534 1.00 97.00 437 THR A C 1
ATOM 3432 O O . THR A 1 437 ? -25.376 -4.163 20.734 1.00 97.00 437 T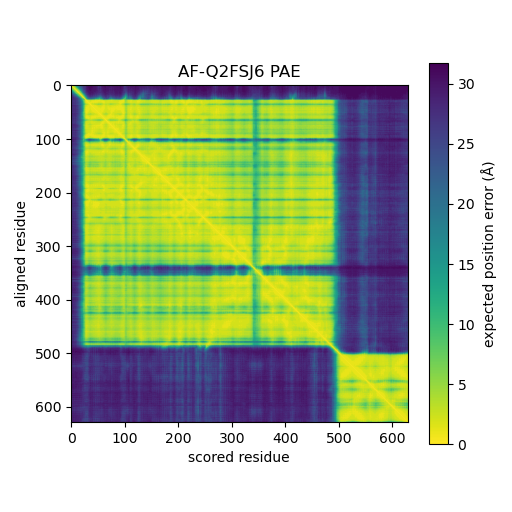HR A O 1
ATOM 3435 N N . ALA A 1 438 ? -24.429 -3.049 19.072 1.00 97.94 438 ALA A N 1
ATOM 3436 C CA . ALA A 1 438 ? -23.542 -2.277 19.956 1.00 97.94 438 ALA A CA 1
ATOM 3437 C C . ALA A 1 438 ? -24.315 -1.320 20.894 1.00 97.94 438 ALA A C 1
ATOM 3439 O O . ALA A 1 438 ? -25.373 -0.795 20.531 1.00 97.94 438 ALA A O 1
ATOM 3440 N N . THR A 1 439 ? -23.770 -1.050 22.088 1.00 98.31 439 THR A N 1
ATOM 3441 C CA . THR A 1 439 ? -24.322 -0.048 23.022 1.00 98.31 439 THR A CA 1
ATOM 3442 C C . THR A 1 439 ? -24.217 1.352 22.416 1.00 98.31 439 THR A C 1
ATOM 3444 O O . THR A 1 439 ? -25.212 2.065 22.325 1.00 98.31 439 THR A O 1
ATOM 3447 N N . SER A 1 440 ? -23.035 1.720 21.913 1.00 98.44 440 SER A N 1
ATOM 3448 C CA . SER A 1 440 ? -22.837 2.893 21.050 1.00 98.44 440 SER A CA 1
ATOM 3449 C C . SER A 1 440 ? -21.883 2.559 19.906 1.00 98.44 440 SER A C 1
ATOM 3451 O O . SER A 1 440 ? -21.137 1.584 19.989 1.00 98.44 440 SER A O 1
ATOM 3453 N N . LEU A 1 441 ? -21.923 3.343 18.830 1.00 98.50 441 LEU A N 1
ATOM 3454 C CA . LEU A 1 441 ? -21.076 3.177 17.651 1.00 98.50 441 LEU A CA 1
ATOM 3455 C C . LEU A 1 441 ? -20.614 4.553 17.178 1.00 98.50 441 LEU A C 1
ATOM 3457 O O . LEU A 1 441 ? -21.440 5.448 17.020 1.00 98.50 441 LEU A O 1
ATOM 3461 N N . HIS A 1 442 ? -19.313 4.697 16.936 1.00 98.44 442 HIS A N 1
ATOM 3462 C CA . HIS A 1 442 ? -18.739 5.868 16.276 1.00 98.44 442 HIS A CA 1
ATOM 3463 C C . HIS A 1 442 ? -17.752 5.428 15.196 1.00 98.44 442 HIS A C 1
ATOM 3465 O O . HIS A 1 442 ? -16.916 4.552 15.438 1.00 98.44 442 HIS A O 1
ATOM 3471 N N . TYR A 1 443 ? -17.852 6.056 14.029 1.00 98.44 443 TYR A N 1
ATOM 3472 C CA . TYR A 1 443 ? -16.889 5.952 12.936 1.00 98.44 443 TYR A CA 1
ATOM 3473 C C . TYR A 1 443 ? -16.061 7.229 12.914 1.00 98.44 443 TYR A C 1
ATOM 3475 O O . TYR A 1 443 ? -16.639 8.312 13.012 1.00 98.44 443 TYR A O 1
ATOM 3483 N N . ILE A 1 444 ? -14.742 7.124 12.742 1.00 98.31 444 ILE A N 1
ATOM 3484 C CA . ILE A 1 444 ? -13.923 8.321 12.527 1.00 98.31 444 ILE A CA 1
ATOM 3485 C C . ILE A 1 444 ? -14.436 9.122 11.319 1.00 98.31 444 ILE A C 1
ATOM 3487 O O . ILE A 1 444 ? -14.849 8.553 10.303 1.00 98.31 444 ILE A O 1
ATOM 3491 N N . SER A 1 445 ? -14.398 10.451 11.405 1.00 98.31 445 SER A N 1
ATOM 3492 C CA . SER A 1 445 ? -14.702 11.300 10.251 1.00 98.31 445 SER A CA 1
ATOM 3493 C C . SER A 1 445 ? -13.647 11.176 9.141 1.00 98.31 445 SER A C 1
ATOM 3495 O O . SER A 1 445 ? -12.474 10.881 9.383 1.00 98.31 445 SER A O 1
ATOM 3497 N N . ILE A 1 446 ? -14.038 11.465 7.893 1.00 98.19 446 ILE A N 1
ATOM 3498 C CA . ILE A 1 446 ? -13.084 11.519 6.772 1.00 98.19 446 ILE A CA 1
ATOM 3499 C C . ILE A 1 446 ? -11.998 12.574 7.040 1.00 98.19 446 ILE A C 1
ATOM 3501 O O . ILE A 1 446 ? -10.831 12.333 6.747 1.00 98.19 446 ILE A O 1
ATOM 3505 N N . GLU A 1 447 ? -12.350 13.716 7.636 1.00 98.19 447 GLU A N 1
ATOM 3506 C CA . GLU A 1 447 ? -11.382 14.780 7.925 1.00 98.19 447 GLU A CA 1
ATOM 3507 C C . GLU A 1 447 ? -10.316 14.334 8.927 1.00 98.19 447 GLU A C 1
ATOM 3509 O O . GLU A 1 447 ? -9.128 14.571 8.711 1.00 98.19 447 GLU A O 1
ATOM 3514 N N . SER A 1 448 ? -10.707 13.638 9.997 1.00 98.25 448 SER A N 1
ATOM 3515 C CA . SER A 1 448 ? -9.736 13.097 10.950 1.00 98.25 448 SER A CA 1
ATOM 3516 C C . SER A 1 448 ? -8.909 11.963 10.354 1.00 98.25 448 SER A C 1
ATOM 3518 O O . SER A 1 448 ? -7.704 11.927 10.590 1.00 98.25 448 SER A O 1
ATOM 3520 N N . LEU A 1 449 ? -9.493 11.097 9.517 1.00 98.19 449 LEU A N 1
ATOM 3521 C CA . LEU A 1 449 ? -8.721 10.095 8.774 1.00 98.19 449 LEU A CA 1
ATOM 3522 C C . LEU A 1 449 ? -7.625 10.764 7.925 1.00 98.19 449 LEU A C 1
ATOM 3524 O O . LEU A 1 449 ? -6.458 10.388 8.019 1.00 98.19 449 LEU A O 1
ATOM 3528 N N . VAL A 1 450 ? -7.983 11.779 7.133 1.00 97.81 450 VAL A N 1
ATOM 3529 C CA . VAL A 1 450 ? -7.037 12.519 6.279 1.00 97.81 450 VAL A CA 1
ATOM 3530 C C . VAL A 1 450 ? -5.943 13.182 7.119 1.00 97.81 450 VAL A C 1
ATOM 3532 O O . VAL A 1 450 ? -4.760 13.041 6.807 1.00 97.81 450 VAL A O 1
ATOM 3535 N N . ARG A 1 451 ? -6.307 13.846 8.226 1.00 97.25 451 ARG A N 1
ATOM 3536 C CA . ARG A 1 451 ? -5.330 14.454 9.146 1.00 97.25 451 ARG A CA 1
ATOM 3537 C C . ARG A 1 451 ? -4.382 13.429 9.764 1.00 97.25 451 ARG A C 1
ATOM 3539 O O . ARG A 1 451 ? -3.199 13.721 9.912 1.00 97.25 451 ARG A O 1
ATOM 3546 N N . ALA A 1 452 ? -4.882 12.251 10.135 1.00 96.94 452 ALA A N 1
ATOM 3547 C CA . ALA A 1 452 ? -4.063 11.201 10.732 1.00 96.94 452 ALA A CA 1
ATOM 3548 C C . ALA A 1 452 ? -3.070 10.595 9.729 1.00 96.94 452 ALA A C 1
ATOM 3550 O O . ALA A 1 452 ? -1.925 10.332 10.106 1.00 96.94 452 ALA A O 1
ATOM 3551 N N . ILE A 1 453 ? -3.490 10.422 8.468 1.00 96.31 453 ILE A N 1
ATOM 3552 C CA . ILE A 1 453 ? -2.619 9.992 7.363 1.00 96.31 453 ILE A CA 1
ATOM 3553 C C . ILE A 1 453 ? -1.539 11.049 7.094 1.00 96.31 453 ILE A C 1
ATOM 3555 O O . ILE A 1 453 ? -0.383 10.699 6.885 1.00 96.31 453 ILE A O 1
ATOM 3559 N N . GLY A 1 454 ? -1.885 12.338 7.149 1.00 93.94 454 GLY A N 1
ATOM 3560 C CA . GLY A 1 454 ? -0.926 13.434 6.971 1.00 93.94 454 GLY A CA 1
ATOM 3561 C C . GLY A 1 454 ? -0.573 13.738 5.512 1.00 93.94 454 GLY A C 1
ATOM 3562 O O . GLY A 1 454 ? 0.360 14.496 5.257 1.00 93.94 454 GLY A O 1
ATOM 3563 N N . LEU A 1 455 ? -1.326 13.178 4.561 1.00 91.94 455 LEU A N 1
ATOM 3564 C CA . LEU A 1 455 ? -1.251 13.504 3.136 1.00 91.94 455 LEU A CA 1
ATOM 3565 C C . LEU A 1 455 ? -2.404 14.446 2.742 1.00 91.94 455 LEU A C 1
ATOM 3567 O O . LEU A 1 455 ? -3.468 14.398 3.370 1.00 91.94 455 LEU A O 1
ATOM 3571 N N . PRO A 1 456 ? -2.241 15.291 1.705 1.00 93.19 456 PRO A N 1
ATOM 3572 C CA . PRO A 1 456 ? -3.315 16.162 1.241 1.00 93.19 456 PRO A CA 1
ATOM 3573 C C . PRO A 1 456 ? -4.559 15.362 0.847 1.00 93.19 456 PRO A C 1
ATOM 3575 O O . PRO A 1 456 ? -4.464 14.348 0.162 1.00 93.19 456 PRO A O 1
ATOM 3578 N N . ARG A 1 457 ? -5.751 15.849 1.217 1.00 94.44 457 ARG A N 1
ATOM 3579 C CA . ARG A 1 457 ? -7.030 15.187 0.896 1.00 94.44 457 ARG A CA 1
ATOM 3580 C C . ARG A 1 457 ? -7.156 14.832 -0.587 1.00 94.44 457 ARG A C 1
ATOM 3582 O O . ARG A 1 457 ? -7.630 13.755 -0.926 1.00 94.44 457 ARG A O 1
ATOM 3589 N N . HIS A 1 458 ? -6.765 15.761 -1.455 1.00 92.06 458 HIS A N 1
ATOM 3590 C CA . HIS A 1 458 ? -6.872 15.613 -2.904 1.00 92.06 458 HIS A CA 1
ATOM 3591 C C . HIS A 1 458 ? -5.841 14.635 -3.491 1.00 92.06 458 HIS A C 1
ATOM 3593 O O . HIS A 1 458 ? -6.004 14.230 -4.637 1.00 92.06 458 HIS A O 1
ATOM 3599 N N . ASP A 1 459 ? -4.835 14.235 -2.704 1.00 95.19 459 ASP A N 1
ATOM 3600 C CA . ASP A 1 459 ? -3.831 13.225 -3.052 1.00 95.19 459 ASP A CA 1
ATOM 3601 C C . ASP A 1 459 ? -4.224 11.801 -2.590 1.00 95.19 459 ASP A C 1
ATOM 3603 O O . ASP A 1 459 ? -3.493 10.831 -2.809 1.00 95.19 459 ASP A O 1
ATOM 3607 N N . LEU A 1 460 ? -5.391 11.655 -1.953 1.00 96.75 460 LEU A N 1
ATOM 3608 C CA . LEU A 1 460 ? -5.904 10.394 -1.423 1.00 96.75 460 LEU A CA 1
ATOM 3609 C C . LEU A 1 460 ? -7.069 9.871 -2.269 1.00 96.75 460 LEU A C 1
ATOM 3611 O O . LEU A 1 460 ? -7.929 10.621 -2.732 1.00 96.75 460 LEU A O 1
ATOM 3615 N N . CYS A 1 461 ? -7.131 8.552 -2.440 1.00 97.19 461 CYS A N 1
ATOM 3616 C CA . CYS A 1 461 ? -8.301 7.879 -2.990 1.00 97.19 461 CYS A CA 1
ATOM 3617 C C . CYS A 1 461 ? -9.297 7.595 -1.863 1.00 97.19 461 CYS A C 1
ATOM 3619 O O . CYS A 1 461 ? -9.060 6.724 -1.027 1.00 97.19 461 CYS A O 1
ATOM 3621 N N . LEU A 1 462 ? -10.422 8.313 -1.866 1.00 96.81 462 LEU A N 1
ATOM 3622 C CA . LEU A 1 462 ? -11.522 8.150 -0.908 1.00 96.81 462 LEU A CA 1
ATOM 3623 C C . LEU A 1 462 ? -12.719 7.390 -1.498 1.00 96.81 462 LEU A C 1
ATOM 3625 O O . LEU A 1 462 ? -13.776 7.353 -0.875 1.00 96.81 462 LEU A O 1
ATOM 3629 N N . GLY A 1 463 ? -12.570 6.775 -2.675 1.00 95.75 463 GLY A N 1
ATOM 3630 C CA . GLY A 1 463 ? -13.694 6.259 -3.460 1.00 95.75 463 GLY A CA 1
ATOM 3631 C C . GLY A 1 463 ? -14.588 5.262 -2.724 1.00 95.75 463 GLY A C 1
ATOM 3632 O O . GLY A 1 463 ? -15.804 5.390 -2.788 1.00 95.75 463 GLY A O 1
ATOM 3633 N N . CYS A 1 464 ? -14.031 4.351 -1.919 1.00 95.06 464 CYS A N 1
ATOM 3634 C CA . CYS A 1 464 ? -14.847 3.420 -1.126 1.00 95.06 464 CYS A CA 1
ATOM 3635 C C . CYS A 1 464 ? -15.655 4.107 -0.002 1.00 95.06 464 CYS A C 1
ATOM 3637 O O . CYS A 1 464 ? -16.637 3.554 0.492 1.00 95.06 464 CYS A O 1
ATOM 3639 N N . LEU A 1 465 ? -15.267 5.323 0.392 1.00 95.69 465 LEU A N 1
ATOM 3640 C CA . LEU A 1 465 ? -15.897 6.118 1.450 1.00 95.69 465 LEU A CA 1
ATOM 3641 C C . LEU A 1 465 ? -16.872 7.168 0.888 1.00 95.69 465 LEU A C 1
ATOM 3643 O O . LEU A 1 465 ? -17.823 7.553 1.568 1.00 95.69 465 LEU A O 1
ATOM 3647 N N . THR A 1 466 ? -16.643 7.647 -0.341 1.00 94.88 466 THR A N 1
ATOM 3648 C CA . THR A 1 466 ? -17.397 8.757 -0.954 1.00 94.88 466 THR A CA 1
ATOM 3649 C C . THR A 1 466 ? -18.182 8.377 -2.209 1.00 94.88 466 THR A C 1
ATOM 3651 O O . THR A 1 466 ? -19.089 9.116 -2.575 1.00 94.88 466 THR A O 1
ATOM 3654 N N . GLY A 1 467 ? -17.851 7.268 -2.876 1.00 94.00 467 GLY A N 1
ATOM 3655 C CA . GLY A 1 467 ? -18.333 6.946 -4.227 1.00 94.00 467 GLY A CA 1
ATOM 3656 C C . GLY A 1 467 ? -17.672 7.772 -5.340 1.00 94.00 467 GLY A C 1
ATOM 3657 O O . GLY A 1 467 ? -18.101 7.696 -6.486 1.00 94.00 467 GLY A O 1
ATOM 3658 N N . CYS A 1 468 ? -16.647 8.573 -5.017 1.00 95.38 468 CYS A N 1
ATOM 3659 C CA . CYS A 1 468 ? -15.908 9.388 -5.982 1.00 95.38 468 CYS A CA 1
ATOM 3660 C C . CYS A 1 468 ? -14.463 8.889 -6.123 1.00 95.38 468 CYS A C 1
ATOM 3662 O O . CYS A 1 468 ? -13.675 8.953 -5.174 1.00 95.38 468 CYS A O 1
ATOM 3664 N N . TYR A 1 469 ? -14.136 8.354 -7.299 1.00 95.69 469 TYR A N 1
ATOM 3665 C CA . TYR A 1 469 ? -12.879 7.673 -7.598 1.00 95.69 469 TYR A CA 1
ATOM 3666 C C . TYR A 1 469 ? -11.884 8.563 -8.361 1.00 95.69 469 TYR A C 1
ATOM 3668 O O . TYR A 1 469 ? -12.293 9.435 -9.123 1.00 95.69 469 TYR A O 1
ATOM 3676 N N . PRO A 1 470 ? -10.567 8.312 -8.213 1.00 94.06 470 PRO A N 1
ATOM 3677 C CA . PRO A 1 470 ? -9.523 9.045 -8.935 1.00 94.06 470 PRO A CA 1
ATOM 3678 C C . PRO A 1 470 ? -9.465 8.728 -10.436 1.00 94.06 470 PRO A C 1
ATOM 3680 O O . PRO A 1 470 ? -8.720 9.363 -11.174 1.00 94.06 470 PRO A O 1
ATOM 3683 N N . VAL A 1 471 ? -10.206 7.710 -10.870 1.00 92.56 471 VAL A N 1
ATOM 3684 C CA . VAL A 1 471 ? -10.314 7.262 -12.257 1.00 92.56 471 VAL A CA 1
ATOM 3685 C C . VAL A 1 471 ? -11.786 7.058 -12.583 1.00 92.56 471 VAL A C 1
ATOM 3687 O O . VAL A 1 471 ? -12.593 6.799 -11.690 1.00 92.56 471 VAL A O 1
ATOM 3690 N N . GLU A 1 472 ? -12.129 7.147 -13.861 1.00 91.81 472 GLU A N 1
ATOM 3691 C CA . GLU A 1 472 ? -13.486 6.907 -14.343 1.00 91.81 472 GLU A CA 1
ATOM 3692 C C . GLU A 1 472 ? -13.905 5.451 -14.079 1.00 91.81 472 GLU A C 1
ATOM 3694 O O . GLU A 1 472 ? -13.322 4.508 -14.623 1.00 91.81 472 GLU A O 1
ATOM 3699 N N . ILE A 1 473 ? -14.924 5.281 -13.238 1.00 90.88 473 ILE A N 1
ATOM 3700 C CA . ILE A 1 473 ? -15.566 4.001 -12.953 1.00 90.88 473 ILE A CA 1
ATOM 3701 C C . ILE A 1 473 ? -17.024 4.101 -13.391 1.00 90.88 473 ILE A C 1
ATOM 3703 O O . ILE A 1 473 ? -17.709 5.079 -13.100 1.00 90.88 473 ILE A O 1
ATOM 3707 N N . ARG A 1 474 ? -17.513 3.065 -14.073 1.00 86.69 474 ARG A N 1
ATOM 3708 C CA . ARG A 1 474 ? -18.914 2.982 -14.484 1.00 86.69 474 ARG A CA 1
ATOM 3709 C C . ARG A 1 474 ? -19.836 3.055 -13.258 1.00 86.69 474 ARG A C 1
ATOM 3711 O O . ARG A 1 474 ? -19.614 2.335 -12.292 1.00 86.69 474 ARG A O 1
ATOM 3718 N N . ASP A 1 475 ? -20.878 3.878 -13.348 1.00 87.56 475 ASP A N 1
ATOM 3719 C CA . ASP A 1 475 ? -21.912 4.059 -12.317 1.00 87.56 475 ASP A CA 1
ATOM 3720 C C . ASP A 1 475 ? -21.410 4.676 -10.988 1.00 87.56 475 ASP A C 1
ATOM 3722 O O . ASP A 1 475 ? -22.144 4.708 -10.002 1.00 87.56 475 ASP A O 1
ATOM 3726 N N . GLU A 1 476 ? -20.191 5.226 -10.961 1.00 92.69 476 GLU A N 1
ATOM 3727 C CA . GLU A 1 476 ? -19.637 5.981 -9.829 1.00 92.69 476 GLU A CA 1
ATOM 3728 C C . GLU A 1 476 ? -19.243 7.401 -10.263 1.00 92.69 476 GLU A C 1
ATOM 3730 O O . GLU A 1 476 ? -19.173 7.721 -11.450 1.00 92.69 476 GLU A O 1
ATOM 3735 N N . GLN A 1 477 ? -18.959 8.273 -9.295 1.00 93.19 477 GLN A N 1
ATOM 3736 C CA . GLN A 1 477 ? -18.405 9.596 -9.583 1.00 93.19 477 GLN A CA 1
ATOM 3737 C C . GLN A 1 477 ? -16.886 9.511 -9.776 1.00 93.19 477 GLN A C 1
ATOM 3739 O O . GLN A 1 477 ? -16.221 8.637 -9.214 1.00 93.19 477 GLN A O 1
ATOM 3744 N N . SER A 1 478 ? -16.318 10.463 -10.514 1.00 92.25 478 SER A N 1
ATOM 3745 C CA . SER A 1 478 ? -14.869 10.637 -10.624 1.00 92.25 478 SER A CA 1
ATOM 3746 C C . SER A 1 478 ? -14.483 12.107 -10.562 1.00 92.25 478 SER A C 1
ATOM 3748 O O . SER A 1 478 ? -15.200 12.950 -11.097 1.00 92.25 478 SER A O 1
ATOM 3750 N N . ASP A 1 479 ? -13.340 12.419 -9.951 1.00 85.44 479 ASP A N 1
ATOM 3751 C CA . ASP A 1 479 ? -12.838 13.793 -9.793 1.00 85.44 479 ASP A CA 1
ATOM 3752 C C . ASP A 1 479 ? -11.895 14.258 -10.926 1.00 85.44 479 ASP A C 1
ATOM 3754 O O . ASP A 1 479 ? -11.140 15.207 -10.730 1.00 85.44 479 ASP A O 1
ATOM 3758 N N . ASP A 1 480 ? -11.982 13.593 -12.086 1.00 69.12 480 ASP A N 1
ATOM 3759 C CA . ASP A 1 480 ? -11.307 13.848 -13.372 1.00 69.12 480 ASP A CA 1
ATOM 3760 C C . ASP A 1 480 ? -9.859 14.361 -13.267 1.00 69.12 480 ASP A C 1
ATOM 3762 O O . ASP A 1 480 ? -9.568 15.559 -13.191 1.00 69.12 480 ASP A O 1
ATOM 3766 N N . ARG A 1 481 ? -8.916 13.416 -13.251 1.00 86.31 481 ARG A N 1
ATOM 3767 C CA . ARG A 1 481 ? -7.493 13.689 -13.043 1.00 86.31 481 ARG A CA 1
ATOM 3768 C C . ARG A 1 481 ? -6.728 13.553 -14.346 1.00 86.31 481 ARG A C 1
ATOM 3770 O O . ARG A 1 481 ? -6.432 12.447 -14.792 1.00 86.31 481 ARG A O 1
ATOM 3777 N N . CYS A 1 482 ? -6.348 14.689 -14.916 1.00 84.31 482 CYS A N 1
ATOM 3778 C CA . CYS A 1 482 ? -5.522 14.723 -16.115 1.00 84.31 482 CYS A CA 1
ATOM 3779 C C . CYS A 1 482 ? -4.153 14.075 -15.871 1.00 84.31 482 CYS A C 1
ATOM 3781 O O . CYS A 1 482 ? -3.487 14.362 -14.873 1.00 84.31 482 CYS A O 1
ATOM 3783 N N . ILE A 1 483 ? -3.725 13.245 -16.822 1.00 87.00 483 ILE A N 1
ATOM 3784 C CA . ILE A 1 483 ? -2.393 12.643 -16.866 1.00 87.00 483 ILE A CA 1
ATOM 3785 C C . ILE A 1 483 ? -1.628 13.275 -18.024 1.00 87.00 483 ILE A C 1
ATOM 3787 O O . ILE A 1 483 ? -2.076 13.241 -19.170 1.00 87.00 483 ILE A O 1
ATOM 3791 N N . THR A 1 484 ? -0.452 13.812 -17.725 1.00 87.00 484 THR A N 1
ATOM 3792 C CA . THR A 1 484 ? 0.481 14.347 -18.714 1.00 87.00 484 THR A CA 1
ATOM 3793 C C . THR A 1 484 ? 1.643 13.379 -18.865 1.00 87.00 484 THR A C 1
ATOM 3795 O O . THR A 1 484 ? 2.345 13.086 -17.896 1.00 87.00 484 THR A O 1
ATOM 3798 N N . MET A 1 485 ? 1.864 12.887 -20.083 1.00 85.38 485 MET A N 1
ATOM 3799 C CA . MET A 1 485 ? 3.053 12.094 -20.394 1.00 85.38 485 MET A CA 1
ATOM 3800 C C . MET A 1 485 ? 4.282 13.002 -20.389 1.00 85.38 485 MET A C 1
ATOM 3802 O O . MET A 1 485 ? 4.259 14.089 -20.965 1.00 85.38 485 MET A O 1
ATOM 3806 N N . VAL A 1 486 ? 5.352 12.553 -19.746 1.00 83.12 486 VAL A N 1
ATOM 3807 C CA . VAL A 1 486 ? 6.616 13.284 -19.646 1.00 83.12 486 VAL A CA 1
ATOM 3808 C C . VAL A 1 486 ? 7.779 12.362 -19.997 1.00 83.12 486 VAL A C 1
ATOM 3810 O O . VAL A 1 486 ? 7.662 11.139 -19.972 1.00 83.12 486 VAL A O 1
ATOM 3813 N N . ASP A 1 487 ? 8.912 12.958 -20.346 1.00 68.69 487 ASP A N 1
ATOM 3814 C CA . ASP A 1 487 ? 10.149 12.234 -20.624 1.00 68.69 487 ASP A CA 1
ATOM 3815 C C . ASP A 1 487 ? 11.277 12.899 -19.833 1.00 68.69 487 ASP A C 1
ATOM 3817 O O . ASP A 1 487 ? 12.003 13.751 -20.344 1.00 68.69 487 ASP A O 1
ATOM 3821 N N . ARG A 1 488 ? 11.318 12.625 -18.522 1.00 63.38 488 ARG A N 1
ATOM 3822 C CA . ARG A 1 488 ? 12.288 13.233 -17.601 1.00 63.38 488 ARG A CA 1
ATOM 3823 C C . ARG A 1 488 ? 13.040 12.145 -16.847 1.00 63.38 488 ARG A C 1
ATOM 3825 O O . ARG A 1 488 ? 12.436 11.363 -16.111 1.00 63.38 488 ARG A O 1
ATOM 3832 N N . ASP A 1 489 ? 14.362 12.135 -16.986 1.00 53.59 489 ASP A N 1
ATOM 3833 C CA . ASP A 1 489 ? 15.223 11.331 -16.124 1.00 53.59 489 ASP A CA 1
ATOM 3834 C C . ASP A 1 489 ? 15.171 11.898 -14.703 1.00 53.59 489 ASP A C 1
ATOM 3836 O O . ASP A 1 489 ? 15.468 13.072 -14.466 1.00 53.59 489 ASP A O 1
ATOM 3840 N N . VAL A 1 490 ? 14.817 11.058 -13.734 1.00 51.69 490 VAL A N 1
ATOM 3841 C CA . VAL A 1 490 ? 14.936 11.392 -12.314 1.00 51.69 490 VAL A CA 1
ATOM 3842 C C . VAL A 1 490 ? 16.351 10.992 -11.908 1.00 51.69 490 VAL A C 1
ATOM 3844 O O . VAL A 1 490 ? 16.576 9.952 -11.293 1.00 51.69 490 VAL A O 1
ATOM 3847 N N . GLN A 1 491 ? 17.349 11.771 -12.339 1.00 35.78 491 GLN A N 1
ATOM 3848 C CA . GLN A 1 491 ? 18.736 11.478 -11.979 1.00 35.78 491 GLN A CA 1
ATOM 3849 C C . GLN A 1 491 ? 18.914 11.469 -10.453 1.00 35.78 491 GLN A C 1
ATOM 3851 O O . GLN A 1 491 ? 18.372 12.294 -9.718 1.00 35.78 491 GLN A O 1
ATOM 3856 N N . THR A 1 492 ? 19.733 10.525 -10.000 1.00 37.84 492 THR A N 1
ATOM 3857 C CA . THR A 1 492 ? 20.141 10.174 -8.631 1.00 37.84 492 THR A CA 1
ATOM 3858 C C . THR A 1 492 ? 20.840 11.280 -7.830 1.00 37.84 492 THR A C 1
ATOM 3860 O O . THR A 1 492 ? 21.461 10.990 -6.808 1.00 37.84 492 THR A O 1
ATOM 3863 N N . SER A 1 493 ? 20.687 12.563 -8.176 1.00 31.11 493 SER A N 1
ATOM 3864 C CA . SER A 1 493 ? 21.144 13.669 -7.315 1.00 31.11 493 SER A CA 1
ATOM 3865 C C . SER A 1 493 ? 20.450 13.689 -5.936 1.00 31.11 493 SER A C 1
ATOM 3867 O O . SER A 1 493 ? 20.843 14.430 -5.040 1.00 31.11 493 SER A O 1
ATOM 3869 N N . LEU A 1 494 ? 19.472 12.803 -5.719 1.00 36.28 494 LEU A N 1
ATOM 3870 C CA . LEU A 1 494 ? 18.744 12.577 -4.470 1.00 36.28 494 LEU A CA 1
ATOM 3871 C C . LEU A 1 494 ? 19.495 11.785 -3.380 1.00 36.28 494 LEU A C 1
ATOM 3873 O O . LEU A 1 494 ? 18.908 11.529 -2.330 1.00 36.28 494 LEU A O 1
ATOM 3877 N N . PHE A 1 495 ? 20.785 11.462 -3.546 1.00 40.06 495 PHE A N 1
ATOM 3878 C CA . PHE A 1 495 ? 21.610 11.029 -2.401 1.00 40.06 495 PHE A CA 1
ATOM 3879 C C . PHE A 1 495 ? 21.957 12.169 -1.431 1.00 40.06 495 PHE A C 1
ATOM 3881 O O . PHE A 1 495 ? 22.468 11.915 -0.341 1.00 40.06 495 PHE A O 1
ATOM 3888 N N . GLU A 1 496 ? 21.578 13.409 -1.746 1.00 34.69 496 GLU A N 1
ATOM 3889 C CA . GLU A 1 496 ? 21.599 14.512 -0.792 1.00 34.69 496 GLU A CA 1
ATOM 3890 C C . GLU A 1 496 ? 20.184 14.947 -0.402 1.00 34.69 496 GLU A C 1
ATOM 3892 O O . GLU A 1 496 ? 19.593 15.832 -1.011 1.00 34.69 496 GLU A O 1
ATOM 3897 N N . ARG A 1 497 ? 19.674 14.335 0.675 1.00 36.84 497 ARG A N 1
ATOM 3898 C CA . ARG A 1 497 ? 18.623 14.856 1.571 1.00 36.84 497 ARG A CA 1
ATOM 3899 C C . ARG A 1 497 ? 17.479 15.626 0.883 1.00 36.84 497 ARG A C 1
ATOM 3901 O O . ARG A 1 497 ? 17.492 16.854 0.849 1.00 36.84 497 ARG A O 1
ATOM 3908 N N . LYS A 1 498 ? 16.393 14.930 0.539 1.00 34.25 498 LYS A N 1
ATOM 3909 C CA . LYS A 1 498 ? 15.047 15.526 0.591 1.00 34.25 498 LYS A CA 1
ATOM 3910 C C . LYS A 1 498 ? 14.290 14.944 1.776 1.00 34.25 498 LYS A C 1
ATOM 3912 O O . LYS A 1 498 ? 13.574 13.957 1.657 1.00 34.25 498 LYS A O 1
ATOM 3917 N N . PHE A 1 499 ? 14.474 15.561 2.941 1.00 37.62 499 PHE A N 1
ATOM 3918 C CA . PHE A 1 499 ? 13.410 15.528 3.938 1.00 37.62 499 PHE A CA 1
ATOM 3919 C C . PHE A 1 499 ? 12.208 16.243 3.322 1.00 37.62 499 PHE A C 1
ATOM 3921 O O . PHE A 1 499 ? 12.383 17.277 2.682 1.00 37.62 499 PHE A O 1
ATOM 3928 N N . PHE A 1 500 ? 11.019 15.671 3.496 1.00 40.16 500 PHE A N 1
ATOM 3929 C CA . PHE A 1 500 ? 9.737 16.305 3.207 1.00 40.16 500 PHE A CA 1
ATOM 3930 C C . PHE A 1 500 ? 9.734 17.680 3.897 1.00 40.16 500 PHE A C 1
ATOM 3932 O O . PHE A 1 500 ? 9.555 17.768 5.112 1.00 40.16 500 PHE A O 1
ATOM 3939 N N . MET A 1 501 ? 10.067 18.742 3.164 1.00 45.62 501 MET A N 1
ATOM 3940 C CA . MET A 1 501 ? 10.018 20.091 3.707 1.00 45.62 501 MET A CA 1
ATOM 3941 C C . MET A 1 501 ? 8.570 20.563 3.592 1.00 45.62 501 MET A C 1
ATOM 3943 O O . MET A 1 501 ? 7.986 20.418 2.518 1.00 45.62 501 MET A O 1
ATOM 3947 N N . PRO A 1 502 ? 7.966 21.074 4.678 1.00 54.41 502 PRO A N 1
ATOM 3948 C CA . PRO A 1 502 ? 6.655 21.695 4.586 1.00 54.41 502 PRO A CA 1
ATOM 3949 C C . PRO A 1 502 ? 6.684 22.791 3.512 1.00 54.41 502 PRO A C 1
ATOM 3951 O O . PRO A 1 502 ? 7.699 23.473 3.364 1.00 54.41 502 PRO A O 1
ATOM 3954 N N . GLU A 1 503 ? 5.586 22.951 2.775 1.00 74.19 503 GLU A N 1
ATOM 3955 C CA . GLU A 1 503 ? 5.396 24.069 1.846 1.00 74.19 503 GLU A CA 1
ATOM 3956 C C . GLU A 1 503 ? 5.428 25.364 2.675 1.00 74.19 503 GLU A C 1
ATOM 3958 O O . GLU A 1 503 ? 4.588 25.569 3.552 1.00 74.19 503 GLU A O 1
ATOM 3963 N N . ARG A 1 504 ? 6.484 26.166 2.503 1.00 86.81 504 ARG A N 1
ATOM 3964 C CA . ARG A 1 504 ? 6.740 27.382 3.288 1.00 86.81 504 ARG A CA 1
ATOM 3965 C C . ARG A 1 504 ? 6.976 28.591 2.386 1.00 86.81 504 ARG A C 1
ATOM 3967 O O . ARG A 1 504 ? 7.571 29.566 2.843 1.00 86.81 504 ARG A O 1
ATOM 3974 N N . SER A 1 505 ? 6.521 28.575 1.130 1.00 89.38 505 SER A N 1
ATOM 3975 C CA . SER A 1 505 ? 6.700 29.702 0.198 1.00 89.38 505 SER A CA 1
ATOM 3976 C C . SER A 1 505 ? 6.240 31.031 0.806 1.00 89.38 505 SER A C 1
ATOM 3978 O O . SER A 1 505 ? 6.939 32.037 0.690 1.00 89.38 505 SER A O 1
ATOM 3980 N N . GLN A 1 506 ? 5.136 31.022 1.558 1.00 90.44 506 GLN A N 1
ATOM 3981 C CA . GLN A 1 506 ? 4.625 32.208 2.250 1.00 90.44 506 GLN A CA 1
ATOM 3982 C C . GLN A 1 506 ? 5.579 32.727 3.340 1.00 90.44 506 GLN A C 1
ATOM 3984 O O . GLN A 1 506 ? 5.757 33.940 3.463 1.00 90.44 506 GLN A O 1
ATOM 3989 N N . ASP A 1 507 ? 6.264 31.842 4.072 1.00 92.88 507 ASP A N 1
ATOM 3990 C CA . ASP A 1 507 ? 7.285 32.241 5.052 1.00 92.88 507 ASP A CA 1
ATOM 3991 C C . ASP A 1 507 ? 8.520 32.842 4.360 1.00 92.88 507 ASP A C 1
ATOM 3993 O O . ASP A 1 507 ? 9.086 33.828 4.836 1.00 92.88 507 ASP A O 1
ATOM 3997 N N . TRP A 1 508 ? 8.931 32.286 3.215 1.00 94.75 508 TRP A N 1
ATOM 3998 C CA . TRP A 1 508 ? 10.048 32.812 2.422 1.00 94.75 508 TRP A CA 1
ATOM 3999 C C . TRP A 1 508 ? 9.738 34.188 1.831 1.00 94.75 508 TRP A C 1
ATOM 4001 O O . TRP A 1 508 ? 10.587 35.080 1.882 1.00 94.75 508 TRP A O 1
ATOM 4011 N N . ILE A 1 509 ? 8.513 34.403 1.344 1.00 96.75 509 ILE A N 1
ATOM 4012 C CA . ILE A 1 509 ? 8.042 35.725 0.909 1.00 96.75 509 ILE A CA 1
ATOM 4013 C C . ILE A 1 509 ? 7.972 36.703 2.080 1.00 96.75 509 ILE A C 1
ATOM 4015 O O . ILE A 1 509 ? 8.370 37.862 1.933 1.00 96.75 509 ILE A O 1
ATOM 4019 N N . ALA A 1 510 ? 7.492 36.265 3.246 1.00 95.62 510 ALA A N 1
ATOM 4020 C CA . ALA A 1 510 ? 7.462 37.102 4.441 1.00 95.62 510 ALA A CA 1
ATOM 4021 C C . ALA A 1 510 ? 8.878 37.546 4.849 1.00 95.62 510 ALA A C 1
ATOM 4023 O O . ALA A 1 510 ? 9.092 38.731 5.119 1.00 95.62 510 ALA A O 1
ATOM 4024 N N . GLN A 1 511 ? 9.857 36.637 4.807 1.00 97.62 511 GLN A N 1
ATOM 4025 C CA . GLN A 1 511 ? 11.255 36.971 5.080 1.00 97.62 511 GLN A CA 1
ATOM 4026 C C . GLN A 1 511 ? 11.853 37.890 4.005 1.00 97.62 511 GLN A C 1
ATOM 4028 O O . GLN A 1 511 ? 12.506 38.873 4.346 1.00 97.62 511 GLN A O 1
ATOM 4033 N N . ALA A 1 512 ? 11.587 37.641 2.720 1.00 97.62 512 ALA A N 1
ATOM 4034 C CA . ALA A 1 512 ? 12.066 38.487 1.626 1.00 97.62 512 ALA A CA 1
ATOM 4035 C C . ALA A 1 512 ? 11.552 39.937 1.737 1.00 97.62 512 ALA A C 1
ATOM 4037 O O . ALA A 1 512 ? 12.302 40.886 1.510 1.00 97.62 512 ALA A O 1
ATOM 4038 N N . LYS A 1 513 ? 10.294 40.129 2.160 1.00 97.56 513 LYS A N 1
ATOM 4039 C CA . LYS A 1 513 ? 9.730 41.459 2.462 1.00 97.56 513 LYS A CA 1
ATOM 4040 C C . LYS A 1 513 ? 10.456 42.147 3.612 1.00 97.56 513 LYS A C 1
ATOM 4042 O O . LYS A 1 513 ? 10.708 43.351 3.550 1.00 97.56 513 LYS A O 1
ATOM 4047 N N . PHE A 1 514 ? 10.764 41.395 4.667 1.00 97.38 514 PHE A N 1
ATOM 4048 C CA . PHE A 1 514 ? 11.504 41.918 5.810 1.00 97.38 514 PHE A CA 1
ATOM 4049 C C . PHE A 1 514 ? 12.916 42.355 5.403 1.00 97.38 514 PHE A C 1
ATOM 4051 O O . PHE A 1 514 ? 13.344 43.453 5.756 1.00 97.38 514 PHE A O 1
ATOM 4058 N N . ASP A 1 515 ? 13.597 41.549 4.593 1.00 97.62 515 ASP A N 1
ATOM 4059 C CA . ASP A 1 515 ? 14.935 41.859 4.096 1.00 97.62 515 ASP A CA 1
ATOM 4060 C C . ASP A 1 515 ? 14.921 43.083 3.171 1.00 97.62 515 ASP A C 1
ATOM 4062 O O . ASP A 1 515 ? 15.724 43.995 3.352 1.00 97.62 515 ASP A O 1
ATOM 4066 N N . LEU A 1 516 ? 13.952 43.195 2.254 1.00 98.00 516 LEU A N 1
ATOM 4067 C CA . LEU A 1 516 ? 13.829 44.379 1.397 1.00 98.00 516 LEU A CA 1
ATOM 4068 C C . LEU A 1 516 ? 13.612 45.662 2.218 1.00 98.00 516 LEU A C 1
ATOM 4070 O O . LEU A 1 516 ? 14.181 46.710 1.910 1.00 98.00 516 LEU A O 1
ATOM 4074 N N . LYS A 1 517 ? 12.834 45.584 3.305 1.00 97.62 517 LYS A N 1
ATOM 4075 C CA . LYS A 1 517 ? 12.688 46.696 4.251 1.00 97.62 517 LYS A CA 1
ATOM 4076 C C . LYS A 1 517 ? 14.020 47.025 4.938 1.00 97.62 517 LYS A C 1
ATOM 4078 O O . LYS A 1 517 ? 14.387 48.196 5.014 1.00 97.62 517 LYS A O 1
ATOM 4083 N N . ALA A 1 518 ? 14.765 46.016 5.386 1.00 97.12 518 ALA A N 1
ATOM 4084 C CA . ALA A 1 518 ? 16.077 46.210 5.999 1.00 97.12 518 ALA A CA 1
ATOM 4085 C C . ALA A 1 518 ? 17.100 46.828 5.024 1.00 97.12 518 ALA A C 1
ATOM 4087 O O . ALA A 1 518 ? 17.931 47.636 5.444 1.00 97.12 518 ALA A O 1
ATOM 4088 N N . ALA A 1 519 ? 17.022 46.516 3.727 1.00 97.81 519 ALA A N 1
ATOM 4089 C CA . ALA A 1 519 ? 17.836 47.163 2.699 1.00 97.81 519 ALA A CA 1
ATOM 4090 C C . ALA A 1 519 ? 17.532 48.668 2.593 1.00 97.81 519 ALA A C 1
ATOM 4092 O O . ALA A 1 519 ? 18.451 49.489 2.576 1.00 97.81 519 ALA A O 1
ATOM 4093 N N . VAL A 1 520 ? 16.248 49.047 2.607 1.00 97.38 520 VAL A N 1
ATOM 4094 C CA . VAL A 1 520 ? 15.814 50.457 2.622 1.00 97.38 520 VAL A CA 1
ATOM 4095 C C . VAL A 1 520 ? 16.329 51.191 3.860 1.00 97.38 520 VAL A C 1
ATOM 4097 O O . VAL A 1 520 ? 16.796 52.327 3.755 1.00 97.38 520 VAL A O 1
ATOM 4100 N N . ASP A 1 521 ? 16.266 50.559 5.029 1.00 96.81 521 ASP A N 1
ATOM 4101 C CA . ASP A 1 521 ? 16.715 51.173 6.279 1.00 96.81 521 ASP A CA 1
ATOM 4102 C C . ASP A 1 521 ? 18.245 51.355 6.310 1.00 96.81 521 ASP A C 1
ATOM 4104 O O . ASP A 1 521 ? 18.724 52.422 6.696 1.00 96.81 521 ASP A O 1
ATOM 4108 N N . ASN A 1 522 ? 19.017 50.391 5.793 1.00 96.62 522 ASN A N 1
ATOM 4109 C CA . ASN A 1 522 ? 20.470 50.534 5.628 1.00 96.62 522 ASN A CA 1
ATOM 4110 C C . ASN A 1 522 ? 20.840 51.653 4.648 1.00 96.62 522 ASN A C 1
ATOM 4112 O O . ASN A 1 522 ? 21.742 52.443 4.925 1.00 96.62 522 ASN A O 1
ATOM 4116 N N . CYS A 1 523 ? 20.097 51.788 3.548 1.00 97.06 523 CYS A N 1
ATOM 4117 C CA . CYS A 1 523 ? 20.309 52.878 2.601 1.00 97.06 523 CYS A CA 1
ATOM 4118 C C . CYS A 1 523 ? 20.072 54.255 3.247 1.00 97.06 523 CYS A C 1
ATOM 4120 O O . CYS A 1 523 ? 20.796 55.205 2.952 1.00 97.06 523 CYS A O 1
ATOM 4122 N N . LYS A 1 524 ? 19.083 54.385 4.143 1.00 96.12 524 LYS A N 1
ATOM 4123 C CA . LYS A 1 524 ? 18.841 55.632 4.894 1.00 96.12 524 LYS A CA 1
ATOM 4124 C C . LYS A 1 524 ? 19.937 55.923 5.916 1.00 96.12 524 LYS A C 1
ATOM 4126 O O . LYS A 1 524 ? 20.238 57.089 6.153 1.00 96.12 524 LYS A O 1
ATOM 4131 N N . ALA A 1 525 ? 20.513 54.879 6.509 1.00 95.44 525 ALA A N 1
ATOM 4132 C CA . ALA A 1 525 ? 21.592 54.982 7.486 1.00 95.44 525 ALA A CA 1
ATOM 4133 C C . ALA A 1 525 ? 22.971 55.270 6.860 1.00 95.44 525 ALA A C 1
ATOM 4135 O O . ALA A 1 525 ? 23.920 55.514 7.595 1.00 95.44 525 ALA A O 1
ATOM 4136 N N . GLY A 1 526 ? 23.084 55.262 5.526 1.00 94.62 526 GLY A N 1
ATOM 4137 C CA . GLY A 1 526 ? 24.352 55.457 4.818 1.00 94.62 526 GLY A CA 1
ATOM 4138 C C . GLY A 1 526 ? 25.181 54.180 4.634 1.00 94.62 526 GLY A C 1
ATOM 4139 O O . GLY A 1 526 ? 26.314 54.266 4.176 1.00 94.62 526 GLY A O 1
ATOM 4140 N N . ASN A 1 527 ? 24.623 53.006 4.945 1.00 96.25 527 ASN A N 1
ATOM 4141 C CA . ASN A 1 527 ? 25.278 51.703 4.791 1.00 96.25 527 ASN A CA 1
ATOM 4142 C C . ASN A 1 527 ? 24.936 51.111 3.413 1.00 96.25 527 ASN A C 1
ATOM 4144 O O . ASN A 1 527 ? 24.114 50.194 3.289 1.00 96.25 527 ASN A O 1
ATOM 4148 N N . TYR A 1 528 ? 25.480 51.702 2.352 1.00 96.81 528 TYR A N 1
ATOM 4149 C CA . TYR A 1 528 ? 25.055 51.426 0.977 1.00 96.81 528 TYR A CA 1
ATOM 4150 C C . TYR A 1 528 ? 25.453 50.031 0.476 1.00 96.81 528 TYR A C 1
ATOM 4152 O O . TYR A 1 528 ? 24.676 49.382 -0.226 1.00 96.81 528 TYR A O 1
ATOM 4160 N N . GLU A 1 529 ? 26.615 49.530 0.884 1.00 95.69 529 GLU A N 1
ATOM 4161 C CA . GLU A 1 529 ? 27.090 48.177 0.596 1.00 95.69 529 GLU A CA 1
ATOM 4162 C C . GLU A 1 529 ? 26.169 47.116 1.217 1.00 95.69 529 GLU A C 1
ATOM 4164 O O . GLU A 1 529 ? 25.790 46.140 0.563 1.00 95.69 529 GLU A O 1
ATOM 4169 N N . TRP A 1 530 ? 25.704 47.359 2.447 1.00 96.12 530 TRP A N 1
ATOM 4170 C CA . TRP A 1 530 ? 24.746 46.487 3.125 1.00 96.12 530 TRP A CA 1
ATOM 4171 C C . TRP A 1 530 ? 23.363 46.557 2.491 1.00 96.12 530 TRP A C 1
ATOM 4173 O O . TRP A 1 530 ? 22.715 45.524 2.329 1.00 96.12 530 TRP A O 1
ATOM 4183 N N . ALA A 1 531 ? 22.919 47.744 2.075 1.00 97.06 531 ALA A N 1
ATOM 4184 C CA . ALA A 1 531 ? 21.672 47.888 1.332 1.00 97.06 531 ALA A CA 1
ATOM 4185 C C . ALA A 1 531 ? 21.695 47.083 0.019 1.00 97.06 531 ALA A C 1
ATOM 4187 O O . ALA A 1 531 ? 20.719 46.403 -0.299 1.00 97.06 531 ALA A O 1
ATOM 4188 N N . CYS A 1 532 ? 22.817 47.092 -0.706 1.00 95.81 532 CYS A N 1
ATOM 4189 C CA . CYS A 1 532 ? 22.990 46.308 -1.929 1.00 95.81 532 CYS A CA 1
ATOM 4190 C C . CYS A 1 532 ? 22.992 44.801 -1.664 1.00 95.81 532 CYS A C 1
ATOM 4192 O O . CYS A 1 532 ? 22.269 44.064 -2.334 1.00 95.81 532 CYS A O 1
ATOM 4194 N N . PHE A 1 533 ? 23.750 44.348 -0.660 1.00 96.69 533 PHE A N 1
ATOM 4195 C CA . PHE A 1 533 ? 23.798 42.935 -0.286 1.00 96.69 533 PHE A CA 1
ATOM 4196 C C . PHE A 1 533 ? 22.416 42.403 0.111 1.00 96.69 533 PHE A C 1
ATOM 4198 O O . PHE A 1 533 ? 21.960 41.381 -0.395 1.00 96.69 533 PHE A O 1
ATOM 4205 N N . ILE A 1 534 ? 21.724 43.114 1.002 1.00 97.19 534 ILE A N 1
ATOM 4206 C CA . ILE A 1 534 ? 20.425 42.676 1.519 1.00 97.19 534 ILE A CA 1
ATOM 4207 C C . ILE A 1 534 ? 19.357 42.704 0.413 1.00 97.19 534 ILE A C 1
ATOM 4209 O O . ILE A 1 534 ? 18.467 41.855 0.407 1.00 97.19 534 ILE A O 1
ATOM 4213 N N . SER A 1 535 ? 19.457 43.628 -0.550 1.00 97.69 535 SER A N 1
ATOM 4214 C CA . SER A 1 535 ? 18.561 43.655 -1.716 1.00 97.69 535 SER A CA 1
ATOM 4215 C C . SER A 1 535 ? 18.688 42.388 -2.563 1.00 97.69 535 SER A C 1
ATOM 4217 O O . SER A 1 535 ? 17.679 41.805 -2.952 1.00 97.69 535 SER A O 1
ATOM 4219 N N . GLU A 1 536 ? 19.912 41.916 -2.807 1.00 96.69 536 GLU A N 1
ATOM 4220 C CA . GLU A 1 536 ? 20.132 40.647 -3.504 1.00 96.69 536 GLU A CA 1
ATOM 4221 C C . GLU A 1 536 ? 19.540 39.475 -2.701 1.00 96.69 536 GLU A C 1
ATOM 4223 O O . GLU A 1 536 ? 18.774 38.688 -3.252 1.00 96.69 536 GLU A O 1
ATOM 4228 N N . GLN A 1 537 ? 19.752 39.437 -1.382 1.00 96.94 537 GLN A N 1
ATOM 4229 C CA . GLN A 1 537 ? 19.196 38.390 -0.519 1.00 96.94 537 GLN A CA 1
ATOM 4230 C C . GLN A 1 537 ? 17.660 38.368 -0.511 1.00 96.94 537 GLN A C 1
ATOM 4232 O O . GLN A 1 537 ? 17.053 37.294 -0.472 1.00 96.94 537 GLN A O 1
ATOM 4237 N N . ALA A 1 538 ? 17.020 39.539 -0.561 1.00 97.75 538 ALA A N 1
ATOM 4238 C CA . ALA A 1 538 ? 15.570 39.647 -0.676 1.00 97.75 538 ALA A CA 1
ATOM 4239 C C . ALA A 1 538 ? 15.068 39.050 -2.003 1.00 97.75 538 ALA A C 1
ATOM 4241 O O . ALA A 1 538 ? 14.107 38.277 -2.007 1.00 97.75 538 ALA A O 1
ATOM 4242 N N . ALA A 1 539 ? 15.748 39.348 -3.115 1.00 97.38 539 ALA A N 1
ATOM 4243 C CA . ALA A 1 539 ? 15.436 38.770 -4.419 1.00 97.38 539 ALA A CA 1
ATOM 4244 C C . ALA A 1 539 ? 15.649 37.245 -4.425 1.00 97.38 539 ALA A C 1
ATOM 4246 O O . ALA A 1 539 ? 14.729 36.505 -4.773 1.00 97.38 539 ALA A O 1
ATOM 4247 N N . GLU A 1 540 ? 16.799 36.764 -3.944 1.00 96.75 540 GLU A N 1
ATOM 4248 C CA . GLU A 1 540 ? 17.132 35.338 -3.824 1.00 96.75 540 GLU A CA 1
ATOM 4249 C C . GLU A 1 540 ? 16.032 34.563 -3.078 1.00 96.75 540 GLU A C 1
ATOM 4251 O O . GLU A 1 540 ? 15.511 33.560 -3.574 1.00 96.75 540 GLU A O 1
ATOM 4256 N N . LYS A 1 541 ? 15.630 35.051 -1.898 1.00 96.94 541 LYS A N 1
ATOM 4257 C CA . LYS A 1 541 ? 14.601 34.413 -1.064 1.00 96.94 541 LYS A CA 1
ATOM 4258 C C . LYS A 1 541 ? 13.226 34.425 -1.720 1.00 96.94 541 LYS A C 1
ATOM 4260 O O . LYS A 1 541 ? 12.505 33.434 -1.616 1.00 96.94 541 LYS A O 1
ATOM 4265 N N . SER A 1 542 ? 12.872 35.506 -2.414 1.00 97.06 542 SER A N 1
ATOM 4266 C CA . SER A 1 542 ? 11.591 35.587 -3.122 1.00 97.06 542 SER A CA 1
ATOM 4267 C C . SER A 1 542 ? 11.489 34.579 -4.271 1.00 97.06 542 SER A C 1
ATOM 4269 O O . SER A 1 542 ? 10.455 33.937 -4.426 1.00 97.06 542 SER A O 1
ATOM 4271 N N . ILE A 1 543 ? 12.584 34.338 -4.997 1.00 95.88 543 ILE A N 1
ATOM 4272 C CA . ILE A 1 543 ? 12.634 33.330 -6.063 1.00 95.88 543 ILE A CA 1
ATOM 4273 C C . ILE A 1 543 ? 12.624 31.914 -5.474 1.00 95.88 543 ILE A C 1
ATOM 4275 O O . ILE A 1 543 ? 11.935 31.028 -5.978 1.00 95.88 543 ILE A O 1
ATOM 4279 N N . LYS A 1 544 ? 13.336 31.683 -4.364 1.00 94.12 544 LYS A N 1
ATOM 4280 C CA . LYS A 1 544 ? 13.301 30.395 -3.648 1.00 94.12 544 LYS A CA 1
ATOM 4281 C C . LYS A 1 544 ? 11.905 30.042 -3.132 1.00 94.12 544 LYS A C 1
ATOM 4283 O O . LYS A 1 544 ? 11.567 28.861 -3.088 1.00 94.12 544 LYS A O 1
ATOM 4288 N N . ALA A 1 545 ? 11.075 31.037 -2.816 1.00 93.69 545 ALA A N 1
ATOM 4289 C CA . ALA A 1 545 ? 9.671 30.807 -2.491 1.00 93.69 545 ALA A CA 1
ATOM 4290 C C . ALA A 1 545 ? 8.902 30.162 -3.658 1.00 93.69 545 ALA A C 1
ATOM 4292 O O . ALA A 1 545 ? 8.140 29.226 -3.427 1.00 93.69 545 ALA A O 1
ATOM 4293 N N . LEU A 1 546 ? 9.146 30.593 -4.904 1.00 90.88 546 LEU A N 1
ATOM 4294 C CA . LEU A 1 546 ? 8.540 29.977 -6.092 1.00 90.88 546 LEU A CA 1
ATOM 4295 C C . LEU A 1 546 ? 8.995 28.530 -6.278 1.00 90.88 546 LEU A C 1
ATOM 4297 O O . LEU A 1 546 ? 8.180 27.662 -6.577 1.00 90.88 546 LEU A O 1
ATOM 4301 N N . TYR A 1 547 ? 10.275 28.239 -6.039 1.00 86.94 547 TYR A N 1
ATOM 4302 C CA . TYR A 1 547 ? 10.755 26.857 -6.063 1.00 86.94 547 TYR A CA 1
ATOM 4303 C C . TYR A 1 547 ? 10.016 25.974 -5.059 1.00 86.94 547 TYR A C 1
ATOM 4305 O O . TYR A 1 547 ? 9.591 24.885 -5.436 1.00 86.94 547 TYR A O 1
ATOM 4313 N N . GLN A 1 548 ? 9.809 26.442 -3.823 1.00 85.25 548 GLN A N 1
ATOM 4314 C CA . GLN A 1 548 ? 9.035 25.683 -2.834 1.00 85.25 548 GLN A CA 1
ATOM 4315 C C . GLN A 1 548 ? 7.576 25.495 -3.249 1.00 85.25 548 GLN A C 1
ATOM 4317 O O . GLN A 1 548 ? 7.047 24.393 -3.113 1.00 85.25 548 GLN A O 1
ATOM 4322 N N . TYR A 1 549 ? 6.952 26.536 -3.802 1.00 84.38 549 TYR A N 1
ATOM 4323 C CA . TYR A 1 549 ? 5.579 26.480 -4.297 1.00 84.38 549 TYR A CA 1
ATOM 4324 C C . TYR A 1 549 ? 5.398 25.427 -5.401 1.00 84.38 549 TYR A C 1
ATOM 4326 O O . TYR A 1 549 ? 4.434 24.665 -5.384 1.00 84.38 549 TYR A O 1
ATOM 4334 N N . TYR A 1 550 ? 6.373 25.300 -6.306 1.00 80.31 550 TYR A N 1
ATOM 4335 C CA . TYR A 1 550 ? 6.392 24.256 -7.337 1.00 80.31 550 TYR A CA 1
ATOM 4336 C C . TYR A 1 550 ? 6.915 22.890 -6.844 1.00 80.31 550 TYR A C 1
ATOM 4338 O O . TYR A 1 550 ? 7.187 22.001 -7.651 1.00 80.31 550 TYR A O 1
ATOM 4346 N N . GLY A 1 551 ? 7.062 22.685 -5.528 1.00 69.44 551 GLY A N 1
ATOM 4347 C CA . GLY A 1 551 ? 7.512 21.415 -4.937 1.00 69.44 551 GLY A CA 1
ATOM 4348 C C . GLY A 1 551 ? 9.005 21.114 -5.135 1.00 69.44 551 GLY A C 1
ATOM 4349 O O . GLY A 1 551 ? 9.453 19.973 -4.970 1.00 69.44 551 GLY A O 1
ATOM 4350 N N . GLY A 1 552 ? 9.781 22.127 -5.514 1.00 70.75 552 GLY A N 1
ATOM 4351 C CA . GLY A 1 552 ? 11.226 22.092 -5.685 1.00 70.75 552 GLY A CA 1
ATOM 4352 C C . GLY A 1 552 ? 11.997 22.635 -4.479 1.00 70.75 552 GLY A C 1
ATOM 4353 O O . GLY A 1 552 ? 11.445 23.157 -3.517 1.00 70.75 552 GLY A O 1
ATOM 4354 N N . ASP A 1 553 ? 13.318 22.511 -4.554 1.00 76.31 553 ASP A N 1
ATOM 4355 C CA . ASP A 1 553 ? 14.263 23.204 -3.679 1.00 76.31 553 ASP A CA 1
ATOM 4356 C C . ASP A 1 553 ? 15.344 23.810 -4.572 1.00 76.31 553 ASP A C 1
ATOM 4358 O O . ASP A 1 553 ? 15.677 23.238 -5.615 1.00 76.31 553 ASP A O 1
ATOM 4362 N N . ALA A 1 554 ? 15.882 24.959 -4.179 1.00 78.81 554 ALA A N 1
ATOM 4363 C CA . ALA A 1 554 ? 16.887 25.659 -4.955 1.00 78.81 554 ALA A CA 1
ATOM 4364 C C . ALA A 1 554 ? 18.080 26.056 -4.089 1.00 78.81 554 ALA A C 1
ATOM 4366 O O . ALA A 1 554 ? 17.967 26.777 -3.095 1.00 78.81 554 ALA A O 1
ATOM 4367 N N . ARG A 1 555 ? 19.260 25.589 -4.505 1.00 73.56 555 ARG A N 1
ATOM 4368 C CA . ARG A 1 555 ? 20.546 25.884 -3.867 1.00 73.56 555 ARG A CA 1
ATOM 4369 C C . ARG A 1 555 ? 21.331 26.901 -4.688 1.00 73.56 555 ARG A C 1
ATOM 4371 O O . ARG A 1 555 ? 21.232 26.941 -5.910 1.00 73.56 555 ARG A O 1
ATOM 4378 N N . GLY A 1 556 ? 22.152 27.686 -3.997 1.00 79.81 556 GLY A N 1
ATOM 4379 C CA . GLY A 1 556 ? 22.940 28.765 -4.588 1.00 79.81 556 GLY A CA 1
ATOM 4380 C C . GLY A 1 556 ? 22.357 30.152 -4.319 1.00 79.81 556 GLY A C 1
ATOM 4381 O O . GLY A 1 556 ? 21.294 30.281 -3.711 1.00 79.81 556 GLY A O 1
ATOM 4382 N N . HIS A 1 557 ? 23.108 31.159 -4.763 1.00 84.56 557 HIS A N 1
ATOM 4383 C CA . HIS A 1 557 ? 22.896 32.586 -4.482 1.00 84.56 557 HIS A CA 1
ATOM 4384 C C . HIS A 1 557 ? 22.889 33.443 -5.755 1.00 84.56 557 HIS A C 1
ATOM 4386 O O . HIS A 1 557 ? 23.059 34.646 -5.697 1.00 84.56 557 HIS A O 1
ATOM 4392 N N . SER A 1 558 ? 22.809 32.819 -6.933 1.00 91.94 558 SER A N 1
ATOM 4393 C CA . SER A 1 558 ? 22.718 33.565 -8.190 1.00 91.94 558 SER A CA 1
ATOM 4394 C C . SER A 1 558 ? 21.250 33.714 -8.540 1.00 91.94 558 SER A C 1
ATOM 4396 O O . SER A 1 558 ? 20.611 32.750 -8.962 1.00 91.94 558 SER A O 1
ATOM 4398 N N . VAL A 1 559 ? 20.727 34.916 -8.347 1.00 94.00 559 VAL A N 1
ATOM 4399 C CA . VAL A 1 559 ? 19.367 35.330 -8.685 1.00 94.00 559 VAL A CA 1
ATOM 4400 C C . VAL A 1 559 ? 19.089 35.053 -10.165 1.00 94.00 559 VAL A C 1
ATOM 4402 O O . VAL A 1 559 ? 18.019 34.551 -10.502 1.00 94.00 559 VAL A O 1
ATOM 4405 N N . GLU A 1 560 ? 20.062 35.287 -11.057 1.00 93.19 560 GLU A N 1
ATOM 4406 C CA . GLU A 1 560 ? 19.905 34.997 -12.488 1.00 93.19 560 GLU A CA 1
ATOM 4407 C C . GLU A 1 560 ? 19.731 33.496 -12.744 1.00 93.19 560 GLU A C 1
ATOM 4409 O O . GLU A 1 560 ? 18.788 33.088 -13.424 1.00 93.19 560 GLU A O 1
ATOM 4414 N N . LYS A 1 561 ? 20.616 32.657 -12.192 1.00 88.50 561 LYS A N 1
ATOM 4415 C CA . LYS A 1 561 ? 20.536 31.200 -12.384 1.00 88.50 561 LYS A CA 1
ATOM 4416 C C . LYS A 1 561 ? 19.262 30.620 -11.779 1.00 88.50 561 LYS A C 1
ATOM 4418 O O . LYS A 1 561 ? 18.673 29.723 -12.378 1.00 88.50 561 LYS A O 1
ATOM 4423 N N . LEU A 1 562 ? 18.842 31.138 -10.625 1.00 90.62 562 LEU A N 1
ATOM 4424 C CA . LEU A 1 562 ? 17.586 30.758 -9.982 1.00 90.62 562 LEU A CA 1
ATOM 4425 C C . LEU A 1 562 ? 16.386 31.102 -10.874 1.00 90.62 562 LEU A C 1
ATOM 4427 O O . LEU A 1 562 ? 15.496 30.279 -11.033 1.00 90.62 562 LEU A O 1
ATOM 4431 N N . PHE A 1 563 ? 16.370 32.266 -11.522 1.00 89.25 563 PHE A N 1
ATOM 4432 C CA . PHE A 1 563 ? 15.303 32.584 -12.469 1.00 89.25 563 PHE A CA 1
ATOM 4433 C C . PHE A 1 563 ? 15.340 31.741 -13.737 1.00 89.25 563 PHE A C 1
ATOM 4435 O O . PHE A 1 563 ? 14.300 31.251 -14.165 1.00 89.25 563 PHE A O 1
ATOM 4442 N N . ILE A 1 564 ? 16.516 31.533 -14.335 1.00 84.25 564 ILE A N 1
ATOM 4443 C CA . ILE A 1 564 ? 16.637 30.685 -15.528 1.00 84.25 564 ILE A CA 1
ATOM 4444 C C . ILE A 1 564 ? 16.076 29.289 -15.243 1.00 84.25 564 ILE A C 1
ATOM 4446 O O . ILE A 1 564 ? 15.318 28.762 -16.053 1.00 84.25 564 ILE A O 1
ATOM 4450 N N . GLY A 1 565 ? 16.362 28.724 -14.068 1.00 81.19 565 GLY A N 1
ATOM 4451 C CA . GLY A 1 565 ? 15.818 27.430 -13.663 1.00 81.19 565 GLY A CA 1
ATOM 4452 C C . GLY A 1 565 ? 14.308 27.412 -13.371 1.00 81.19 565 GLY A C 1
ATOM 4453 O O . GLY A 1 565 ? 13.778 26.333 -13.115 1.00 81.19 565 GLY A O 1
ATOM 4454 N N . LEU A 1 566 ? 13.617 28.558 -13.401 1.00 82.25 566 LEU A N 1
ATOM 4455 C CA . LEU A 1 566 ? 12.157 28.671 -13.291 1.00 82.25 566 LEU A CA 1
ATOM 4456 C C . LEU A 1 566 ? 11.452 28.949 -14.625 1.00 82.25 566 LEU A C 1
ATOM 4458 O O . LEU A 1 566 ? 10.224 28.952 -14.661 1.00 82.25 566 LEU A O 1
ATOM 4462 N N . THR A 1 567 ? 12.192 29.148 -15.720 1.00 81.56 567 THR A N 1
ATOM 4463 C CA . THR A 1 567 ? 11.603 29.454 -17.042 1.00 81.56 567 THR A CA 1
ATOM 4464 C C . THR A 1 567 ? 10.700 28.347 -17.592 1.00 81.56 567 THR A C 1
ATOM 4466 O O . THR A 1 567 ? 9.815 28.626 -18.395 1.00 81.56 567 THR A O 1
ATOM 4469 N N . ASP A 1 568 ? 10.853 27.114 -17.101 1.00 73.88 568 ASP A N 1
ATOM 4470 C CA . ASP A 1 568 ? 9.964 25.987 -17.409 1.00 73.88 568 ASP A CA 1
ATOM 4471 C C . ASP A 1 568 ? 8.591 26.073 -16.707 1.00 73.88 568 ASP A C 1
ATOM 4473 O O . ASP A 1 568 ? 7.683 25.309 -17.036 1.00 73.88 568 ASP A O 1
ATOM 4477 N N . TYR A 1 569 ? 8.441 26.966 -15.722 1.00 72.50 569 TYR A N 1
ATOM 4478 C CA . TYR A 1 569 ? 7.260 27.074 -14.854 1.00 72.50 569 TYR A CA 1
ATOM 4479 C C . TYR A 1 569 ? 6.553 28.425 -14.971 1.00 72.50 569 TYR A C 1
ATOM 4481 O O . TYR A 1 569 ? 5.331 28.483 -14.851 1.00 72.50 569 TYR A O 1
ATOM 4489 N N . VAL A 1 570 ? 7.305 29.506 -15.194 1.00 82.06 570 VAL A N 1
ATOM 4490 C CA . VAL A 1 570 ? 6.785 30.876 -15.265 1.00 82.06 570 VAL A CA 1
ATOM 4491 C C . VAL A 1 570 ? 7.487 31.668 -16.361 1.00 82.06 570 VAL A C 1
ATOM 4493 O O . VAL A 1 570 ? 8.692 31.536 -16.569 1.00 82.06 570 VAL A O 1
ATOM 4496 N N . GLU A 1 571 ? 6.735 32.515 -17.064 1.00 87.00 571 GLU A N 1
ATOM 4497 C CA . GLU A 1 571 ? 7.304 33.412 -18.067 1.00 87.00 571 GLU A CA 1
ATOM 4498 C C . GLU A 1 571 ? 8.013 34.583 -17.373 1.00 87.00 571 GLU A C 1
ATOM 4500 O O . GLU A 1 571 ? 7.413 35.316 -16.586 1.00 87.00 571 GLU A O 1
ATOM 4505 N N . ILE A 1 572 ? 9.308 34.754 -17.653 1.00 89.50 572 ILE A N 1
ATOM 4506 C CA . ILE A 1 572 ? 10.153 35.769 -17.014 1.00 89.50 572 ILE A CA 1
ATOM 4507 C C . ILE A 1 572 ? 10.552 36.805 -18.058 1.00 89.50 572 ILE A C 1
ATOM 4509 O O . ILE A 1 572 ? 11.164 36.482 -19.080 1.00 89.50 572 ILE A O 1
ATOM 4513 N N . SER A 1 573 ? 10.227 38.068 -17.789 1.00 92.62 573 SER A N 1
ATOM 4514 C CA . SER A 1 573 ? 10.528 39.163 -18.708 1.00 92.62 573 SER A CA 1
ATOM 4515 C C . SER A 1 573 ? 12.037 39.436 -18.805 1.00 92.62 573 SER A C 1
ATOM 4517 O O . SER A 1 573 ? 12.824 39.136 -17.898 1.00 92.62 573 SER A O 1
ATOM 4519 N N . ARG A 1 574 ? 12.467 40.051 -19.914 1.00 90.81 574 ARG A N 1
ATOM 4520 C CA . ARG A 1 574 ? 13.880 40.428 -20.104 1.00 90.81 574 ARG A CA 1
ATOM 4521 C C . ARG A 1 574 ? 14.340 41.455 -19.071 1.00 90.81 574 ARG A C 1
ATOM 4523 O O . ARG A 1 574 ? 15.509 41.451 -18.690 1.00 90.81 574 ARG A O 1
ATOM 4530 N N . GLU A 1 575 ? 13.431 42.308 -18.613 1.00 93.25 575 GLU A N 1
ATOM 4531 C CA . GLU A 1 575 ? 13.669 43.309 -17.577 1.00 93.25 575 GLU A CA 1
ATOM 4532 C C . GLU A 1 575 ? 13.976 42.638 -16.231 1.00 93.25 575 GLU A C 1
ATOM 4534 O O . GLU A 1 575 ? 14.977 42.979 -15.606 1.00 93.25 575 GLU A O 1
ATOM 4539 N N . LEU A 1 576 ? 13.211 41.612 -15.836 1.00 94.81 576 LEU A N 1
ATOM 4540 C CA . LEU A 1 576 ? 13.456 40.856 -14.599 1.00 94.81 576 LEU A CA 1
ATOM 4541 C C . LEU A 1 576 ? 14.785 40.089 -14.630 1.00 94.81 576 LEU A C 1
ATOM 4543 O O . LEU A 1 576 ? 15.523 40.083 -13.644 1.00 94.81 576 LEU A O 1
ATOM 4547 N N . LEU A 1 577 ? 15.143 39.497 -15.775 1.00 93.38 577 LEU A N 1
ATOM 4548 C CA . LEU A 1 577 ? 16.463 38.878 -15.950 1.00 93.38 577 LEU A CA 1
ATOM 4549 C C . LEU A 1 577 ? 17.597 39.912 -15.894 1.00 93.38 577 LEU A C 1
ATOM 4551 O O . LEU A 1 577 ? 18.682 39.613 -15.393 1.00 93.38 577 LEU A O 1
ATOM 4555 N N . SER A 1 578 ? 17.368 41.133 -16.388 1.00 94.88 578 SER A N 1
ATOM 4556 C CA . SER A 1 578 ? 18.333 42.228 -16.256 1.00 94.88 578 SER A CA 1
ATOM 4557 C C . SER A 1 578 ? 18.490 42.681 -14.804 1.00 94.88 578 SER A C 1
ATOM 4559 O O . SER A 1 578 ? 19.610 42.984 -14.388 1.00 94.88 578 SER A O 1
ATOM 4561 N N . ASP A 1 579 ? 17.399 42.735 -14.043 1.00 96.44 579 ASP A N 1
ATOM 4562 C CA . ASP A 1 579 ? 17.413 43.068 -12.618 1.00 96.44 579 ASP A CA 1
ATOM 4563 C C . ASP A 1 579 ? 18.170 42.000 -11.813 1.00 96.44 579 ASP A C 1
ATOM 4565 O O . ASP A 1 579 ? 19.035 42.336 -11.004 1.00 96.44 579 ASP A O 1
ATOM 4569 N N . ALA A 1 580 ? 17.957 40.717 -12.116 1.00 94.62 580 ALA A N 1
ATOM 4570 C CA . ALA A 1 580 ? 18.679 39.607 -11.495 1.00 94.62 580 ALA A CA 1
ATOM 4571 C C . ALA A 1 580 ? 20.188 39.629 -11.794 1.00 94.62 580 ALA A C 1
ATOM 4573 O O . ALA A 1 580 ? 21.006 39.559 -10.879 1.00 94.62 580 ALA A O 1
ATOM 4574 N N . LYS A 1 581 ? 20.572 39.834 -13.063 1.00 94.81 581 LYS A N 1
ATOM 4575 C CA . LYS A 1 581 ? 21.979 40.018 -13.473 1.00 94.81 581 LYS A CA 1
ATOM 4576 C C . LYS A 1 581 ? 22.664 41.159 -12.740 1.00 94.81 581 LYS A C 1
ATOM 4578 O O . LYS A 1 581 ? 23.865 41.101 -12.475 1.00 94.81 581 LYS A O 1
ATOM 4583 N N . ARG A 1 582 ? 21.923 42.238 -12.484 1.00 94.38 582 ARG A N 1
ATOM 4584 C CA . ARG A 1 582 ? 22.446 43.400 -11.774 1.00 94.38 582 ARG A CA 1
ATOM 4585 C C . ARG A 1 582 ? 22.740 43.050 -10.322 1.00 94.38 582 ARG A C 1
ATOM 4587 O O . ARG A 1 582 ? 23.827 43.371 -9.859 1.00 94.38 582 ARG A O 1
ATOM 4594 N N . LEU A 1 583 ? 21.818 42.366 -9.648 1.00 95.44 583 LEU A N 1
ATOM 4595 C CA . LEU A 1 583 ? 21.970 41.948 -8.253 1.00 95.44 583 LEU A CA 1
ATOM 4596 C C . LEU A 1 583 ? 23.106 40.931 -8.064 1.00 95.44 583 LEU A C 1
ATOM 4598 O O . LEU A 1 583 ? 23.913 41.098 -7.150 1.00 95.44 583 LEU A O 1
ATOM 4602 N N . ASP A 1 584 ? 23.261 39.966 -8.976 1.00 92.88 584 ASP A N 1
ATOM 4603 C CA . ASP A 1 584 ? 24.335 38.959 -8.912 1.00 92.88 584 ASP A CA 1
ATOM 4604 C C . ASP A 1 584 ? 25.740 39.578 -8.909 1.00 92.88 584 ASP A C 1
ATOM 4606 O O . ASP A 1 584 ? 26.650 39.079 -8.243 1.00 92.88 584 ASP A O 1
ATOM 4610 N N . ARG A 1 585 ? 25.927 40.704 -9.612 1.00 90.38 585 ARG A N 1
ATOM 4611 C CA . ARG A 1 585 ? 27.206 41.437 -9.621 1.00 90.38 585 ARG A CA 1
ATOM 4612 C C . ARG A 1 585 ? 27.538 42.056 -8.267 1.00 90.38 585 ARG A C 1
ATOM 4614 O O . ARG A 1 585 ? 28.712 42.277 -7.989 1.00 90.38 585 ARG A O 1
ATOM 4621 N N . LEU A 1 586 ? 26.530 42.336 -7.442 1.00 89.00 586 LEU A N 1
ATOM 4622 C CA . LEU A 1 586 ? 26.706 42.979 -6.143 1.00 89.00 586 LEU A CA 1
ATOM 4623 C C . LEU A 1 586 ? 27.024 41.957 -5.043 1.00 89.00 586 LEU A C 1
ATOM 4625 O O . LEU A 1 586 ? 27.752 42.295 -4.117 1.00 89.00 586 LEU A O 1
ATOM 4629 N N . TYR A 1 587 ? 26.569 40.703 -5.175 1.00 85.12 587 TYR A N 1
ATOM 4630 C CA . TYR A 1 587 ? 26.629 39.667 -4.131 1.00 85.12 587 TYR A CA 1
ATOM 4631 C C . TYR A 1 587 ? 28.006 39.469 -3.471 1.00 85.12 587 TYR A C 1
ATOM 4633 O O . TYR A 1 587 ? 28.107 39.285 -2.253 1.00 85.12 587 TYR A O 1
ATOM 4641 N N . ILE A 1 588 ? 29.081 39.444 -4.264 1.00 85.38 588 ILE A N 1
ATOM 4642 C CA . ILE A 1 588 ? 30.445 39.236 -3.751 1.00 85.38 588 ILE A CA 1
ATOM 4643 C C . ILE A 1 588 ? 31.073 40.564 -3.326 1.00 85.38 588 ILE A C 1
ATOM 4645 O O . ILE A 1 588 ? 31.549 40.688 -2.197 1.00 85.38 588 ILE A O 1
ATOM 4649 N N . ILE A 1 589 ? 31.049 41.562 -4.210 1.00 88.69 589 ILE A N 1
ATOM 4650 C CA . ILE A 1 589 ? 31.808 42.807 -4.038 1.00 88.69 589 ILE A CA 1
ATOM 4651 C C . ILE A 1 589 ? 31.245 43.707 -2.927 1.00 88.69 589 ILE A C 1
ATOM 4653 O O . ILE A 1 589 ? 31.974 44.528 -2.384 1.00 88.69 589 ILE A O 1
ATOM 4657 N N . SER A 1 590 ? 29.976 43.535 -2.536 1.00 89.50 590 SER A N 1
ATOM 4658 C CA . SER A 1 590 ? 29.371 44.264 -1.413 1.00 89.50 590 SER A CA 1
ATOM 4659 C C . SER A 1 590 ? 29.756 43.715 -0.035 1.00 89.50 590 SER A C 1
ATOM 4661 O O . SER A 1 590 ? 29.415 44.320 0.977 1.00 89.50 590 SER A O 1
ATOM 4663 N N . ARG A 1 591 ? 30.431 42.559 0.028 1.00 90.19 591 ARG A N 1
ATOM 4664 C CA . ARG A 1 591 ? 30.787 41.873 1.284 1.00 90.19 591 ARG A CA 1
ATOM 4665 C C . ARG A 1 591 ? 32.276 41.651 1.459 1.00 90.19 591 ARG A C 1
ATOM 4667 O O . ARG A 1 591 ? 32.773 41.725 2.579 1.00 90.19 591 ARG A O 1
ATOM 4674 N N . TYR A 1 592 ? 32.966 41.331 0.372 1.00 88.56 592 TYR A N 1
ATOM 4675 C CA . TYR A 1 592 ? 34.348 40.883 0.424 1.00 88.56 592 TYR A CA 1
ATOM 4676 C C . TYR A 1 592 ? 35.256 41.921 -0.235 1.00 88.56 592 TYR A C 1
ATOM 4678 O O . TYR A 1 592 ? 35.095 42.174 -1.430 1.00 88.56 592 TYR A O 1
ATOM 4686 N N . PRO A 1 593 ? 36.230 42.488 0.503 1.00 85.69 593 PRO A N 1
ATOM 4687 C CA . PRO A 1 593 ? 37.247 43.366 -0.074 1.00 85.69 593 PRO A CA 1
ATOM 4688 C C . PRO A 1 593 ? 37.996 42.722 -1.248 1.00 85.69 593 PRO A C 1
ATOM 4690 O O . PRO A 1 593 ? 38.318 43.408 -2.207 1.00 85.69 593 PRO A O 1
ATOM 4693 N N . ASP A 1 594 ? 38.173 41.396 -1.229 1.00 84.25 594 ASP A N 1
ATOM 4694 C CA . ASP A 1 594 ? 38.813 40.625 -2.308 1.00 84.25 594 ASP A CA 1
ATOM 4695 C C . ASP A 1 594 ? 38.045 40.674 -3.644 1.00 84.25 594 ASP A C 1
ATOM 4697 O O . ASP A 1 594 ? 38.580 40.315 -4.692 1.00 84.25 594 ASP A O 1
ATOM 4701 N N . GLY A 1 595 ? 36.780 41.111 -3.624 1.00 80.12 595 GLY A N 1
ATOM 4702 C CA . GLY A 1 595 ? 35.989 41.383 -4.823 1.00 80.12 595 GLY A CA 1
ATOM 4703 C C . GLY A 1 595 ? 36.292 42.738 -5.473 1.00 80.12 595 GLY A C 1
ATOM 4704 O O . GLY A 1 595 ? 35.761 43.026 -6.546 1.00 80.12 595 GLY A O 1
ATOM 4705 N N . LEU A 1 596 ? 37.122 43.571 -4.841 1.00 81.12 596 LEU A N 1
ATOM 4706 C CA . LEU A 1 596 ? 37.497 44.909 -5.286 1.00 81.12 596 LEU A CA 1
ATOM 4707 C C . LEU A 1 596 ? 38.997 44.967 -5.587 1.00 81.12 596 LEU A C 1
ATOM 4709 O O . LEU A 1 596 ? 39.808 44.237 -5.027 1.00 81.12 596 LEU A O 1
ATOM 4713 N N . THR A 1 597 ? 39.389 45.867 -6.485 1.00 84.19 597 THR A N 1
ATOM 4714 C CA . THR A 1 597 ? 40.802 46.048 -6.855 1.00 84.19 597 THR A CA 1
ATOM 4715 C C . THR A 1 597 ? 41.635 46.709 -5.752 1.00 84.19 597 THR A C 1
ATOM 4717 O O . THR A 1 597 ? 42.852 46.553 -5.733 1.00 84.19 597 THR A O 1
ATOM 4720 N N . TYR A 1 598 ? 40.996 47.484 -4.872 1.00 86.75 598 TYR A N 1
ATOM 4721 C CA . TYR A 1 598 ? 41.558 48.135 -3.685 1.00 86.75 598 TYR A CA 1
ATOM 4722 C C . TYR A 1 598 ? 40.398 48.604 -2.787 1.00 86.75 598 TYR A C 1
ATOM 4724 O O . TYR A 1 598 ? 39.265 48.647 -3.256 1.00 86.75 598 TYR A O 1
ATOM 4732 N N . GLY A 1 599 ? 40.679 48.985 -1.536 1.00 88.06 599 GLY A N 1
ATOM 4733 C CA . GLY A 1 599 ? 39.680 49.560 -0.623 1.00 88.06 599 GLY A CA 1
ATOM 4734 C C . GLY A 1 599 ? 38.721 48.542 0.003 1.00 88.06 599 GLY A C 1
ATOM 4735 O O . GLY A 1 599 ? 38.864 47.329 -0.155 1.00 88.06 599 GLY A O 1
ATOM 4736 N N . THR A 1 600 ? 37.756 49.045 0.769 1.00 89.50 600 THR A N 1
ATOM 4737 C CA . THR A 1 600 ? 36.710 48.247 1.425 1.00 89.50 600 THR A CA 1
ATOM 4738 C C . THR A 1 600 ? 35.347 48.468 0.762 1.00 89.50 600 THR A C 1
ATOM 4740 O O . THR A 1 600 ? 35.095 49.555 0.249 1.00 89.50 600 THR A O 1
ATOM 4743 N N . PRO A 1 601 ? 34.413 47.497 0.798 1.00 89.06 601 PRO A N 1
ATOM 4744 C CA . PRO A 1 601 ? 33.086 47.662 0.195 1.00 89.06 601 PRO A CA 1
ATOM 4745 C C . PRO A 1 601 ? 32.348 48.945 0.604 1.00 89.06 601 PRO A C 1
ATOM 4747 O O . PRO A 1 601 ? 31.741 49.595 -0.242 1.00 89.06 601 PRO A O 1
ATOM 4750 N N . HIS A 1 602 ? 32.465 49.372 1.862 1.00 90.44 602 HIS A N 1
ATOM 4751 C CA . HIS A 1 602 ? 31.834 50.600 2.354 1.00 90.44 602 HIS A CA 1
ATOM 4752 C C . HIS A 1 602 ? 32.306 51.877 1.626 1.00 90.44 602 HIS A C 1
ATOM 4754 O O . HIS A 1 602 ? 31.563 52.848 1.528 1.00 90.44 602 HIS A O 1
ATOM 4760 N N . GLU A 1 603 ? 33.520 51.881 1.071 1.00 89.88 603 GLU A N 1
ATOM 4761 C CA . GLU A 1 603 ? 34.089 53.028 0.348 1.00 89.88 603 GLU A CA 1
ATOM 4762 C C . GLU A 1 603 ? 33.691 53.058 -1.139 1.00 89.88 603 GLU A C 1
ATOM 4764 O O . GLU A 1 603 ? 33.849 54.085 -1.798 1.00 89.88 603 GLU A O 1
ATOM 4769 N N . HIS A 1 604 ? 33.185 51.943 -1.677 1.00 89.19 604 HIS A N 1
ATOM 4770 C CA . HIS A 1 604 ? 32.942 51.757 -3.114 1.00 89.19 604 HIS A CA 1
ATOM 4771 C C . HIS A 1 604 ? 31.466 51.811 -3.516 1.00 89.19 604 HIS A C 1
ATOM 4773 O O . HIS A 1 604 ? 31.169 51.969 -4.699 1.00 89.19 604 HIS A O 1
ATOM 4779 N N . PHE A 1 605 ? 30.548 51.680 -2.560 1.00 94.00 605 PHE A N 1
ATOM 4780 C CA . PHE A 1 605 ? 29.113 51.688 -2.818 1.00 94.00 605 PHE A CA 1
ATOM 4781 C C . PHE A 1 605 ? 28.492 53.044 -2.517 1.00 94.00 605 PHE A C 1
ATOM 4783 O O . PHE A 1 605 ? 28.705 53.635 -1.460 1.00 94.00 605 PHE A O 1
ATOM 4790 N N . THR A 1 606 ? 27.670 53.525 -3.444 1.00 95.38 606 THR A N 1
ATOM 4791 C CA . THR A 1 606 ? 26.993 54.812 -3.322 1.00 95.38 606 THR A CA 1
ATOM 4792 C C . THR A 1 606 ? 25.511 54.645 -3.004 1.00 95.38 606 THR A C 1
ATOM 4794 O O . THR A 1 606 ? 24.911 53.579 -3.157 1.00 95.38 606 THR A O 1
ATOM 4797 N N . LYS A 1 607 ? 24.879 55.754 -2.613 1.00 95.12 607 LYS A N 1
ATOM 4798 C CA . LYS A 1 607 ? 23.424 55.825 -2.450 1.00 95.12 607 LYS A CA 1
ATOM 4799 C C . LYS A 1 607 ? 22.665 55.413 -3.715 1.00 95.12 607 LYS A C 1
ATOM 4801 O O . LYS A 1 607 ? 21.596 54.817 -3.610 1.00 95.12 607 LYS A O 1
ATOM 4806 N N . GLU A 1 608 ? 23.210 55.728 -4.888 1.00 95.25 608 GLU A N 1
ATOM 4807 C CA . GLU A 1 608 ? 22.582 55.390 -6.164 1.00 95.25 608 GLU A CA 1
ATOM 4808 C C . GLU A 1 608 ? 22.612 53.878 -6.410 1.00 95.25 608 GLU A C 1
ATOM 4810 O O . GLU A 1 608 ? 21.584 53.294 -6.751 1.00 95.25 608 GLU A O 1
ATOM 4815 N N . ASP A 1 609 ? 23.740 53.222 -6.122 1.00 94.19 609 ASP A N 1
ATOM 4816 C CA . ASP A 1 609 ? 23.862 51.761 -6.221 1.00 94.19 609 ASP A CA 1
ATOM 4817 C C . ASP A 1 609 ? 22.839 51.062 -5.317 1.00 94.19 609 ASP A C 1
ATOM 4819 O O . ASP A 1 609 ? 22.133 50.146 -5.750 1.00 94.19 609 ASP A O 1
ATOM 4823 N N . ALA A 1 610 ? 22.691 51.556 -4.084 1.00 96.00 610 ALA A N 1
ATOM 4824 C CA . ALA A 1 610 ? 21.709 51.051 -3.130 1.00 96.00 610 ALA A CA 1
ATOM 4825 C C . ALA A 1 610 ? 20.265 51.235 -3.622 1.00 96.00 610 ALA A C 1
ATOM 4827 O O . ALA A 1 610 ? 19.470 50.298 -3.548 1.00 96.00 610 ALA A O 1
ATOM 4828 N N . HIS A 1 611 ? 19.911 52.403 -4.165 1.00 97.31 611 HIS A N 1
ATOM 4829 C CA . HIS A 1 611 ? 18.577 52.641 -4.724 1.00 97.31 611 HIS A CA 1
ATOM 4830 C C . HIS A 1 611 ? 18.262 51.710 -5.900 1.00 97.31 611 HIS A C 1
ATOM 4832 O O . HIS A 1 611 ? 17.166 51.144 -5.968 1.00 97.31 611 HIS A O 1
ATOM 4838 N N . VAL A 1 612 ? 19.219 51.520 -6.808 1.00 96.56 612 VAL A N 1
ATOM 4839 C CA . VAL A 1 612 ? 19.053 50.645 -7.972 1.00 96.56 612 VAL A CA 1
ATOM 4840 C C . VAL A 1 612 ? 18.916 49.180 -7.544 1.00 96.56 612 VAL A C 1
ATOM 4842 O O . VAL A 1 612 ? 18.062 48.464 -8.080 1.00 96.56 612 VAL A O 1
ATOM 4845 N N . ALA A 1 613 ? 19.698 48.729 -6.558 1.00 96.88 613 ALA A N 1
ATOM 4846 C CA . ALA A 1 613 ? 19.598 47.380 -6.004 1.00 96.88 613 ALA A CA 1
ATOM 4847 C C . ALA A 1 613 ? 18.236 47.140 -5.330 1.00 96.88 613 ALA A C 1
ATOM 4849 O O . ALA A 1 613 ? 17.564 46.156 -5.639 1.00 96.88 613 ALA A O 1
ATOM 4850 N N . ILE A 1 614 ? 17.779 48.080 -4.493 1.00 98.19 614 ILE A N 1
ATOM 4851 C CA . ILE A 1 614 ? 16.467 48.018 -3.830 1.00 98.19 614 ILE A CA 1
ATOM 4852 C C . ILE A 1 614 ? 15.338 47.967 -4.866 1.00 98.19 614 ILE A C 1
ATOM 4854 O O . ILE A 1 614 ? 14.405 47.176 -4.730 1.00 98.19 614 ILE A O 1
ATOM 4858 N N . SER A 1 615 ? 15.417 48.787 -5.918 1.00 97.94 615 SER A N 1
ATOM 4859 C CA . SER A 1 615 ? 14.412 48.800 -6.985 1.00 97.94 615 SER A CA 1
ATOM 4860 C C . SER A 1 615 ? 14.368 47.469 -7.741 1.00 97.94 615 SER A C 1
ATOM 4862 O O . SER A 1 615 ? 13.282 46.917 -7.923 1.00 97.94 615 SER A O 1
ATOM 4864 N N . SER A 1 616 ? 15.534 46.925 -8.102 1.00 97.75 616 SER A N 1
ATOM 4865 C CA . SER A 1 616 ? 15.661 45.636 -8.799 1.00 97.75 616 SER A CA 1
ATOM 4866 C C . SER A 1 616 ? 15.081 44.492 -7.952 1.00 97.75 616 SER A C 1
ATOM 4868 O O . SER A 1 616 ? 14.271 43.699 -8.429 1.00 97.75 616 SER A O 1
ATOM 4870 N N . ALA A 1 617 ? 15.416 44.450 -6.659 1.00 98.06 617 ALA A N 1
ATOM 4871 C CA . ALA A 1 617 ? 14.890 43.455 -5.728 1.00 98.06 617 ALA A CA 1
ATOM 4872 C C . ALA A 1 617 ? 13.376 43.593 -5.503 1.00 98.06 617 ALA A C 1
ATOM 4874 O O . ALA A 1 617 ? 12.662 42.595 -5.439 1.00 98.06 617 ALA A O 1
ATOM 4875 N N . GLY A 1 618 ? 12.863 44.825 -5.440 1.00 98.06 618 GLY A N 1
ATOM 4876 C CA . GLY A 1 618 ? 11.431 45.096 -5.319 1.00 98.06 618 GLY A CA 1
ATOM 4877 C C . GLY A 1 618 ? 10.615 44.668 -6.543 1.00 98.06 618 GLY A C 1
ATOM 4878 O O . GLY A 1 618 ? 9.475 44.228 -6.392 1.00 98.06 618 GLY A O 1
ATOM 4879 N N . ASN A 1 619 ? 11.177 44.760 -7.752 1.00 97.75 619 ASN A N 1
ATOM 4880 C CA . ASN A 1 619 ? 10.537 44.250 -8.970 1.00 97.75 619 ASN A CA 1
ATOM 4881 C C . ASN A 1 619 ? 10.411 42.724 -8.932 1.00 97.75 619 ASN A C 1
ATOM 4883 O O . ASN A 1 619 ? 9.323 42.192 -9.147 1.00 97.75 619 ASN A O 1
ATOM 4887 N N . ILE A 1 620 ? 11.504 42.043 -8.584 1.00 97.88 620 ILE A N 1
ATOM 4888 C CA . ILE A 1 620 ? 11.563 40.582 -8.464 1.00 97.88 620 ILE A CA 1
ATOM 4889 C C . ILE A 1 620 ? 10.612 40.075 -7.378 1.00 97.88 620 ILE A C 1
ATOM 4891 O O . ILE A 1 620 ? 9.848 39.139 -7.614 1.00 97.88 620 ILE A O 1
ATOM 4895 N N . LEU A 1 621 ? 10.606 40.725 -6.212 1.00 97.56 621 LEU A N 1
ATOM 4896 C CA . LEU A 1 621 ? 9.718 40.363 -5.114 1.00 97.56 621 LEU A CA 1
ATOM 4897 C C . LEU A 1 621 ? 8.245 40.508 -5.512 1.00 97.56 621 LEU A C 1
ATOM 4899 O O . LEU A 1 621 ? 7.471 39.592 -5.255 1.00 97.56 621 LEU A O 1
ATOM 4903 N N . ARG A 1 622 ? 7.857 41.616 -6.162 1.00 97.56 622 ARG A N 1
ATOM 4904 C CA . ARG A 1 622 ? 6.476 41.810 -6.641 1.00 97.56 622 ARG A CA 1
ATOM 4905 C C . ARG A 1 622 ? 6.059 40.720 -7.620 1.00 97.56 622 ARG A C 1
ATOM 4907 O O . ARG A 1 622 ? 5.026 40.104 -7.407 1.00 97.56 622 ARG A O 1
ATOM 4914 N N . PHE A 1 623 ? 6.902 40.419 -8.603 1.00 97.12 623 PHE A N 1
ATOM 4915 C CA . PHE A 1 623 ? 6.645 39.333 -9.547 1.00 97.12 623 PHE A CA 1
ATOM 4916 C C . PHE A 1 623 ? 6.412 37.989 -8.838 1.00 97.12 623 PHE A C 1
ATOM 4918 O O . PHE A 1 623 ? 5.422 37.313 -9.100 1.00 97.12 623 PHE A O 1
ATOM 4925 N N . CYS A 1 624 ? 7.283 37.620 -7.891 1.00 96.00 624 CYS A N 1
ATOM 4926 C CA . CYS A 1 624 ? 7.128 36.367 -7.147 1.00 96.00 624 CYS A CA 1
ATOM 4927 C C . CYS A 1 624 ? 5.861 36.366 -6.280 1.00 96.00 624 CYS A C 1
ATOM 4929 O O . CYS A 1 624 ? 5.212 35.336 -6.141 1.00 96.00 624 CYS A O 1
ATOM 4931 N N . GLN A 1 625 ? 5.494 37.510 -5.699 1.00 94.62 625 GLN A N 1
ATOM 4932 C CA . GLN A 1 625 ? 4.256 37.641 -4.935 1.00 94.62 625 GLN A CA 1
ATOM 4933 C C . GLN A 1 625 ? 3.008 37.480 -5.799 1.00 94.62 625 GLN A C 1
ATOM 4935 O O . GLN A 1 625 ? 2.065 36.847 -5.340 1.00 94.62 625 GLN A O 1
ATOM 4940 N N . ASP A 1 626 ? 3.001 38.040 -7.008 1.00 92.75 626 ASP A N 1
ATOM 4941 C CA . ASP A 1 626 ? 1.848 37.984 -7.910 1.00 92.75 626 ASP A CA 1
ATOM 4942 C C . ASP A 1 626 ? 1.563 36.548 -8.378 1.00 92.75 626 ASP A C 1
ATOM 4944 O O . ASP A 1 626 ? 0.413 36.194 -8.606 1.00 92.75 626 ASP A O 1
ATOM 4948 N N . ILE A 1 627 ? 2.595 35.704 -8.470 1.00 87.38 627 ILE A N 1
ATOM 4949 C CA . ILE A 1 627 ? 2.455 34.271 -8.784 1.00 87.38 627 ILE A CA 1
ATOM 4950 C C . ILE A 1 627 ? 1.943 33.462 -7.580 1.00 87.38 627 ILE A C 1
ATOM 4952 O O . ILE A 1 627 ? 1.288 32.439 -7.756 1.00 87.38 627 ILE A O 1
ATOM 4956 N N . LEU A 1 628 ? 2.273 33.890 -6.358 1.00 83.44 628 LEU A N 1
ATOM 4957 C CA . LEU A 1 628 ? 1.933 33.189 -5.112 1.00 83.44 628 LEU A CA 1
ATOM 4958 C C . LEU A 1 628 ? 0.607 33.644 -4.482 1.00 83.44 628 LEU A C 1
ATOM 4960 O O . LEU A 1 628 ? 0.230 33.110 -3.434 1.00 83.44 628 LEU A O 1
ATOM 4964 N N . ALA A 1 629 ? -0.042 34.654 -5.064 1.00 75.81 629 ALA A N 1
ATOM 4965 C CA . ALA A 1 629 ? -1.359 35.159 -4.682 1.00 75.81 629 ALA A CA 1
ATOM 4966 C C . ALA A 1 629 ? -2.465 34.348 -5.365 1.00 75.81 629 ALA A C 1
ATOM 4968 O O . ALA A 1 629 ? -3.475 34.067 -4.676 1.00 75.81 629 ALA A O 1
#

InterPro domains:
  IPR000836 Phosphoribosyltransferase domain [cd06223] (295-401)
  IPR005854 Amidophosphoribosyltransferase [MF_01931] (27-469)
  IPR005854 Amidophosphoribosyltransferase [TIGR01134] (28-470)
  IPR007842 HEPN domain [PF05168] (506-626)
  IPR007842 HEPN domain [PS50910] (509-620)
  IPR007842 HEPN domain [SM00748] (509-620)
  IPR017932 Glutamine amidotransferase type 2 domain [PS51278] (28-248)
  IPR029055 Nucleophile aminohydrolases, N-terminal [G3DSA:3.60.20.10] (28-470)
  IPR029055 Nucleophile aminohydrolases, N-terminal [SSF56235] (28-270)
  IPR029057 Phosphoribosyltransferase-like [G3DSA:3.40.50.2020] (288-452)
  IPR029057 Phosphoribosyltransferase-like [SSF53271] (263-479)
  IPR035584 Amidophosphoribosyltransferase, N-terminal [cd00715] (28-279)

Organism: Methanospirillum hungatei JF-1 (strain ATCC 27890 / DSM 864 / NBRC 100397 / JF-1) (NCBI:txid323259)

pLDDT: mean 88.15, std 17.26, range [21.34, 98.75]

Secondary structure (DSSP, 8-state):
---------------------PPP---EEEEEEEESS--HHHHHHHHHHTGGG--SEEEEEEE-SSSEEEEEEES-HHHH--HHHHHH---SEEEEEEE-S-SS-S-GGGPSSEEEEETTEEEEEEEEEEETTHHHHHHHHHTTT-----S-THHHHHHHHHHHHHTT--HHHHHHHHHHH--EEEEEEEEETTEEEEEE-TT--S--EEEEETTEEEEESSHHHHHTTT-EEEEEPPTTEEEEEETTEEEEEEEEEESS--EEHHIIIIIS-TT-EETTEEHHHHHHHHHHHHHHHS----SEEEE-TTTTHHHHHHHHHHH-PPB---EEE-TT-------SSHHHHHHHHHHHEEE-HHHHTTEEEEEEES--SSSHHHHHHHHHHHHTTEEEEEEEESS----S--SSS-----GGG-TTTT--HHHHHHHHT-SEEEE--HHHHHHHHTS-GGGEE-HHHHSEESS--TTSEE----EEEEEEE--SGGGS--------HHHHHHHHHHHHHHHHHHHHHT-HHHHHHHHHHHHHHHHHHHHHHTT----SS-HHHHHHTTTTTS---HHHHHHHHHHHHHHHHTT-GGGSSSS-HHHH--HHHHHHHHHHHHHHHHHHHHHH-

Solvent-accessible surface area (backbone atoms only — not comparable to full-atom values): 32789 Å² total; per-residue (Å²): 136,87,84,88,81,89,84,80,92,76,87,75,79,76,77,92,79,81,86,87,71,86,79,53,27,26,30,38,26,40,35,30,40,40,34,84,48,67,34,36,63,59,45,49,49,25,47,54,62,34,36,87,37,12,54,48,21,24,14,40,38,17,30,58,89,83,53,77,29,72,53,71,38,69,30,40,54,78,73,53,52,48,72,74,58,42,70,63,27,45,15,34,24,34,39,26,26,24,33,31,93,29,46,42,73,101,44,83,69,56,53,36,45,47,72,53,74,58,98,88,43,48,36,36,39,32,69,24,30,19,54,66,49,38,68,61,55,48,48,63,40,42,79,73,72,50,86,78,89,51,69,39,57,63,55,56,57,52,50,47,39,53,52,24,49,73,75,72,45,51,70,66,55,17,50,46,49,44,69,72,67,64,45,61,21,32,20,38,35,33,39,51,78,67,28,44,36,35,39,30,28,38,36,28,36,37,59,38,26,36,29,36,41,93,56,40,40,37,38,25,43,41,38,44,28,37,50,68,62,74,21,48,73,74,47,58,59,50,43,12,23,35,39,43,35,51,88,91,47,75,47,41,32,39,38,28,46,36,81,46,39,21,32,44,52,54,43,55,48,62,66,48,59,49,87,20,50,57,86,90,34,48,24,36,59,28,30,18,43,32,17,28,48,40,38,73,77,58,72,78,92,54,69,28,27,20,36,46,71,75,75,6,40,41,26,21,52,21,25,16,72,66,68,72,36,51,70,42,82,36,51,47,63,44,84,86,65,71,86,83,80,84,61,99,43,71,68,55,50,54,52,51,52,54,61,41,50,39,68,38,41,90,69,22,52,80,28,34,34,32,41,19,32,32,69,65,56,62,43,64,65,59,21,52,52,47,51,50,39,41,77,38,34,30,69,39,42,34,38,37,27,59,31,49,63,39,41,31,48,49,71,53,22,47,72,50,63,56,54,92,57,30,47,34,49,86,43,54,70,66,56,45,22,58,73,29,62,41,73,40,66,49,56,32,51,65,68,53,48,36,60,33,63,70,55,61,70,75,35,41,31,48,22,32,55,70,38,40,24,67,50,90,44,90,100,49,43,51,75,75,57,56,71,46,80,46,91,42,78,51,69,75,74,67,83,62,78,78,70,90,68,77,84,45,27,68,58,32,41,54,50,16,54,52,33,42,49,50,13,53,53,28,43,74,73,68,39,16,15,55,5,29,36,32,7,35,52,13,26,40,33,18,53,44,15,52,32,30,68,74,76,46,82,75,86,87,81,47,37,38,62,57,49,62,75,38,54,92,80,45,92,77,54,74,65,57,50,50,31,23,51,54,34,46,66,35,61,52,35,33,74,35,41,86,61,44,98,68,74,49,29,74,81,73,41,43,70,64,56,16,51,53,30,40,50,34,22,51,53,47,32,49,56,44,47,66,75,73,106

Foldseek 3Di:
DDDDDDDDDDPDPPPPPDPPDDFFFWFKKKKKAAFPFFCLVLQLLLVLLVQLRAFQKKKKWADQLQAIDIFIDTGTSVVRDDPVSSVSRGHRIMMMMHTHPGGFPSDPCQTDQDWDDAPNKTKTKDKFKFFQCLVVLVVVCVVVVDDDDTRDSRVSLVVLQNVCVVVVHDSLVSLLVCQVPTFFWIWMWMDISRKIKTFTHQQNAQWKFKWAAPGGIMIISWCSSCVSRVIDTDTTQHRQWMWIGDRRDIFIWRFKHWPAHAHELVCLLARPDQCTDTRNDRSLQLLLLLLLLLCVVPPDDWQEEEEPPDRQPSSSNSVCVNNVRHHDHQKDADPPDDDPPDDPDPVVVLVSLCNGIPGDLVVAAPIAYEYGYRAAFQLPSLLSVVVRSVVSHHPAYAYTYSAAQQQAADNIRDRGDHNVRGPRNPDDLVRSCVVSVHPHYDYRDPVSSCVSRVDDPRSHACCRNQQEGCGDHPPGHYPDMDMDTDTDTPDPPVVPDDDPDPLCLVVLLVVLVVLLVVLVVCLVVLLQLSSLQSLLVSLQSLLQSVQSVVVHGDDDRQSLVSVVVCVVPDPDDPLLSVLSVLSNLSNDLSQDCVSDPDDHNSVVGDSVSSVSSSVSSVVSSVVSVVVVD

Sequence (629 aa):
MWIWSLYPHAFLRLDHQAAESCNPLIMCGIVGITSSADVSFSLYYALYALQHRGQESAGIATFNGSGLCKHKGNGLVSEVFSEQMLRSLVGTVGIGHVRYPTTGENRPENIQPFLFTFRGHVIALAHNGNLVNYRELRAQFEDRGQIFWSTSDTEIISKIITESIRKGGTIEDAVKKCMACLKGSYSVVMLYDGDLYAFRDPHGIRPLCFGRTESGYMVASESVAIDALNGKYERDVFPGEMIHISGDEIRFKQIAVASRKGHCVFEFIYFARADSRIDGSLVYDVRRKIGAMIYEENPVQADAVCTVPDSGTAYAVGFSERSSIPFMECLIKNRYMGRTFIMPTQEKRERAVRIKLNPIPDHLRDRSIILVDDSIVRGTTSRRIIETMRDAGAREIHMRIGSPIIKAPCYLGVDMPTRAELIGSDKDVDEVRKSITATSLHYISIESLVRAIGLPRHDLCLGCLTGCYPVEIRDEQSDDRCITMVDRDVQTSLFERKFFMPERSQDWIAQAKFDLKAAVDNCKAGNYEWACFISEQAAEKSIKALYQYYGGDARGHSVEKLFIGLTDYVEISRELLSDAKRLDRLYIISRYPDGLTYGTPHEHFTKEDAHVAISSAGNILRFCQDILA

Radius of gyration: 30.4 Å; Cα contacts (8 Å, |Δi|>4): 1372; chains: 1; bounding box: 94×88×88 Å

Mean predicted aligned error: 13.69 Å

Nearest PDB structures (foldseek):
  1ao0-assembly1_A  TM=9.401E-01  e=3.578E-45  Bacillus subtilis
  1gph-assembly1_1  TM=9.416E-01  e=1.327E-44  Bacillus subtilis
  6lbp-assembly1_A  TM=9.541E-01  e=1.420E-43  Arabidopsis thaliana
  1ecb-assembly1_A  TM=9.348E-01  e=3.827E-41  Escherichia coli
  1ecf-assembly1_B  TM=9.483E-01  e=1.737E-40  Escherichia coli